Protein AF-A0A4T0UIX7-F1 (afdb_monomer)

Foldseek 3Di:
DDPDPPPPLFQAFLLSQLCLLPADDPQKFKWKAQVVDVVRIDTHHPVVSNVVRNVAQAAADIKIASFIFNGALALVGGFKHWKQKFAAFDPPLDQDPQVVLVVLLVVLCVVLQADAFQKWKDQQGYIMTIATADIDGSLCLVLSLQLNVLSCVSSVGQLLQSFNSHIDGGRSYAHPSRRDGIHMDGPHSDHDHCLVNSQSRDPAHPVNLVVVVVVVVVVVVVVVVVVVVVDDDDDDDDDDLLNLLVLQLVLLVLLCVLVVQLPVADDPPLLLLSLQSNLLSCLSRHALVCSLVNSVVVCCRHPVVDDSVRSCVSNVLQSVQSVVCSVPVPVSRDDDDLQRLQVSCVVSQVVGPCSLVVRDRNHDVVVVVVVVVVVSVVVVVPDPDPVNVLVVLVVLLVQLVVVVVVVDQLCVSQVVSVHHSVVSVVSNPDDNDDDDDDD

Structure (mmCIF, N/CA/C/O backbone):
data_AF-A0A4T0UIX7-F1
#
_entry.id   AF-A0A4T0UIX7-F1
#
loop_
_atom_site.group_PDB
_atom_site.id
_atom_site.type_symbol
_atom_site.label_atom_id
_atom_site.label_alt_id
_atom_site.label_comp_id
_atom_site.label_asym_id
_atom_site.label_entity_id
_atom_site.label_seq_id
_atom_site.pdbx_PDB_ins_code
_atom_site.Cartn_x
_atom_site.Cartn_y
_atom_site.Cartn_z
_atom_site.occupancy
_atom_site.B_iso_or_equiv
_atom_site.auth_seq_id
_atom_site.auth_comp_id
_atom_site.auth_asym_id
_atom_site.auth_atom_id
_atom_site.pdbx_PDB_model_num
ATOM 1 N N . MET A 1 1 ? -17.537 -8.325 -44.309 1.00 32.00 1 MET A N 1
ATOM 2 C CA . MET A 1 1 ? -16.170 -8.113 -43.787 1.00 32.00 1 MET A CA 1
ATOM 3 C C . MET A 1 1 ? -16.137 -6.792 -43.032 1.00 32.00 1 MET A C 1
ATOM 5 O O . MET A 1 1 ? -15.934 -5.746 -43.634 1.00 32.00 1 MET A O 1
ATOM 9 N N . HIS A 1 2 ? -16.428 -6.814 -41.732 1.00 29.47 2 HIS A N 1
ATOM 10 C CA . HIS A 1 2 ? -16.189 -5.663 -40.864 1.00 29.47 2 HIS A CA 1
ATOM 11 C C . HIS A 1 2 ? -14.814 -5.851 -40.239 1.00 29.47 2 HIS A C 1
ATOM 13 O O . HIS A 1 2 ? -14.622 -6.734 -39.409 1.00 29.47 2 HIS A O 1
ATOM 19 N N . SER A 1 3 ? -13.853 -5.065 -40.721 1.00 30.38 3 SER A N 1
ATOM 20 C CA . SER A 1 3 ? -12.538 -4.943 -40.108 1.00 30.38 3 SER A CA 1
ATOM 21 C C . SER A 1 3 ? -12.733 -4.348 -38.718 1.00 30.38 3 SER A C 1
ATOM 23 O O . SER A 1 3 ? -13.042 -3.163 -38.571 1.00 30.38 3 SER A O 1
ATOM 25 N N . ALA A 1 4 ? -12.635 -5.199 -37.698 1.00 30.33 4 ALA A N 1
ATOM 26 C CA . ALA A 1 4 ? -12.476 -4.752 -36.331 1.00 30.33 4 ALA A CA 1
ATOM 27 C C . ALA A 1 4 ? -11.137 -4.012 -36.271 1.00 30.33 4 ALA A C 1
ATOM 29 O O . ALA A 1 4 ? -10.073 -4.625 -36.330 1.00 30.33 4 ALA A O 1
ATOM 30 N N . ARG A 1 5 ? -11.183 -2.678 -36.193 1.00 30.77 5 ARG A N 1
ATOM 31 C CA . ARG A 1 5 ? -10.031 -1.884 -35.767 1.00 30.77 5 ARG A CA 1
ATOM 32 C C . ARG A 1 5 ? -9.719 -2.293 -34.331 1.00 30.77 5 ARG A C 1
ATOM 34 O O . ARG A 1 5 ? -10.305 -1.772 -33.387 1.00 30.77 5 ARG A O 1
ATOM 41 N N . GLN A 1 6 ? -8.816 -3.254 -34.194 1.00 35.03 6 GLN A N 1
ATOM 42 C CA . GLN A 1 6 ? -8.113 -3.547 -32.962 1.00 35.03 6 GLN A CA 1
ATOM 43 C C . GLN A 1 6 ? -7.320 -2.283 -32.621 1.00 35.03 6 GLN A C 1
ATOM 45 O O . GLN A 1 6 ? -6.276 -2.007 -33.208 1.00 35.03 6 GLN A O 1
ATOM 50 N N . LEU A 1 7 ? -7.872 -1.446 -31.741 1.00 35.59 7 LEU A N 1
ATOM 51 C CA . LEU A 1 7 ? -7.105 -0.411 -31.060 1.00 35.59 7 LEU A CA 1
ATOM 52 C C . LEU A 1 7 ? -6.122 -1.150 -30.146 1.00 35.59 7 LEU A C 1
ATOM 54 O O . LEU A 1 7 ? -6.389 -1.347 -28.965 1.00 35.59 7 LEU A O 1
ATOM 58 N N . HIS A 1 8 ? -5.018 -1.635 -30.714 1.00 40.16 8 HIS A N 1
ATOM 59 C CA . HIS A 1 8 ? -3.859 -2.013 -29.927 1.00 40.16 8 HIS A CA 1
ATOM 60 C C . HIS A 1 8 ? -3.403 -0.740 -29.213 1.00 40.16 8 HIS A C 1
ATOM 62 O O . HIS A 1 8 ? -2.863 0.169 -29.842 1.00 40.16 8 HIS A O 1
ATOM 68 N N . LEU A 1 9 ? -3.641 -0.652 -27.902 1.00 52.88 9 LEU A N 1
ATOM 69 C CA . LEU A 1 9 ? -2.754 0.137 -27.060 1.00 52.88 9 LEU A CA 1
ATOM 70 C C . LEU A 1 9 ? -1.400 -0.565 -27.140 1.00 52.88 9 LEU A C 1
ATOM 72 O O . LEU A 1 9 ? -1.138 -1.535 -26.438 1.00 52.88 9 LEU A O 1
ATOM 76 N N . ASP A 1 10 ? -0.568 -0.127 -28.072 1.00 71.62 10 ASP A N 1
ATOM 77 C CA . ASP A 1 10 ? 0.828 -0.507 -28.100 1.00 71.62 10 ASP A CA 1
ATOM 78 C C . ASP A 1 10 ? 1.474 0.084 -26.840 1.00 71.62 10 ASP A C 1
ATOM 80 O O . ASP A 1 10 ? 1.756 1.276 -26.782 1.00 71.62 10 ASP A O 1
ATOM 84 N N . LEU A 1 11 ? 1.672 -0.732 -25.799 1.00 86.38 11 LEU A N 1
ATOM 85 C CA . LEU A 1 11 ? 2.340 -0.325 -24.560 1.00 86.38 11 LEU A CA 1
ATOM 86 C C . LEU A 1 11 ? 3.836 -0.102 -24.845 1.00 86.38 11 LEU A C 1
ATOM 88 O O . LEU A 1 11 ? 4.665 -0.976 -24.600 1.00 86.38 11 LEU A O 1
ATOM 92 N N . ARG A 1 12 ? 4.175 1.048 -25.438 1.00 89.88 12 ARG A N 1
ATOM 93 C CA . ARG A 1 12 ? 5.519 1.343 -25.968 1.00 89.88 12 ARG A CA 1
ATOM 94 C C . ARG A 1 12 ? 6.122 2.621 -25.406 1.00 89.88 12 ARG A C 1
ATOM 96 O O . ARG A 1 12 ? 7.345 2.729 -25.343 1.00 89.88 12 ARG A O 1
ATOM 103 N N . SER A 1 13 ? 5.295 3.573 -24.989 1.00 92.94 13 SER A N 1
ATOM 104 C CA . SER A 1 13 ? 5.743 4.853 -24.450 1.00 92.94 13 SER A CA 1
ATOM 105 C C . SER A 1 13 ? 5.384 5.033 -22.970 1.00 92.94 13 SER A C 1
ATOM 107 O O . SER A 1 13 ? 4.505 4.343 -22.437 1.00 92.94 13 SER A O 1
ATOM 109 N N . PRO A 1 14 ? 6.005 6.020 -22.295 1.00 94.44 14 PRO A N 1
ATOM 110 C CA . PRO A 1 14 ? 5.635 6.354 -20.926 1.00 94.44 14 PRO A CA 1
ATOM 111 C C . PRO A 1 14 ? 4.182 6.809 -20.773 1.00 94.44 14 PRO A C 1
ATOM 113 O O . PRO A 1 14 ? 3.575 6.592 -19.724 1.00 94.44 14 PRO A O 1
ATOM 116 N N . ALA A 1 15 ? 3.623 7.433 -21.812 1.00 92.38 15 ALA A N 1
ATOM 117 C CA . ALA A 1 15 ? 2.236 7.874 -21.827 1.00 92.38 15 ALA A CA 1
ATOM 118 C C . ALA A 1 15 ? 1.273 6.681 -21.897 1.00 92.38 15 ALA A C 1
ATOM 120 O O . ALA A 1 15 ? 0.351 6.610 -21.086 1.00 92.38 15 ALA A O 1
ATOM 121 N N . ASP A 1 16 ? 1.545 5.708 -22.772 1.00 92.31 16 ASP A N 1
ATOM 122 C CA . ASP A 1 16 ? 0.726 4.491 -22.900 1.00 92.31 16 ASP A CA 1
ATOM 123 C C . ASP A 1 16 ? 0.701 3.715 -21.576 1.00 92.31 16 ASP A C 1
ATOM 125 O O . ASP A 1 16 ? -0.337 3.226 -21.134 1.00 92.31 16 ASP A O 1
ATOM 129 N N . HIS A 1 17 ? 1.839 3.663 -20.877 1.00 94.31 17 HIS A N 1
ATOM 130 C CA . HIS A 1 17 ? 1.925 3.011 -19.572 1.00 94.31 17 HIS A CA 1
ATOM 131 C C . HIS A 1 17 ? 1.119 3.728 -18.486 1.00 94.31 17 HIS A C 1
ATOM 133 O O . HIS A 1 17 ? 0.552 3.078 -17.611 1.00 94.31 17 HIS A O 1
ATOM 139 N N . ALA A 1 18 ? 1.021 5.056 -18.530 1.00 92.50 18 ALA A N 1
ATOM 140 C CA . ALA A 1 18 ? 0.148 5.782 -17.614 1.00 92.50 18 ALA A CA 1
ATOM 141 C C . ALA A 1 18 ? -1.338 5.558 -17.911 1.00 92.50 18 ALA A C 1
ATOM 143 O O . ALA A 1 18 ? -2.143 5.464 -16.977 1.00 92.50 18 ALA A O 1
ATOM 144 N N . GLU A 1 19 ? -1.696 5.454 -19.191 1.00 91.31 19 GLU A N 1
ATOM 145 C CA . GLU A 1 19 ? -3.056 5.153 -19.639 1.00 91.31 19 GLU A CA 1
ATOM 146 C C . GLU A 1 19 ? -3.485 3.727 -19.299 1.00 91.31 19 GLU A C 1
ATOM 148 O O . GLU A 1 19 ? -4.656 3.516 -18.974 1.00 91.31 19 GLU A O 1
ATOM 153 N N . LEU A 1 20 ? -2.544 2.776 -19.268 1.00 92.38 20 LEU A N 1
ATOM 154 C CA . LEU A 1 20 ? -2.775 1.385 -18.871 1.00 92.38 20 LEU A CA 1
ATOM 155 C C . LEU A 1 20 ? -3.536 1.288 -17.540 1.00 92.38 20 LEU A C 1
ATOM 157 O O . LEU A 1 20 ? -4.481 0.513 -17.388 1.00 92.38 20 LEU A O 1
ATOM 161 N N . PHE A 1 21 ? -3.177 2.136 -16.576 1.00 92.94 21 PHE A N 1
ATOM 162 C CA . PHE A 1 21 ? -3.806 2.148 -15.260 1.00 92.94 21 PHE A CA 1
ATOM 163 C C . PHE A 1 21 ? -5.154 2.874 -15.228 1.00 92.94 21 PHE A C 1
ATOM 165 O O . PHE A 1 21 ? -5.862 2.766 -14.234 1.00 92.94 21 PHE A O 1
ATOM 172 N N . GLY A 1 22 ? -5.600 3.503 -16.314 1.00 89.75 22 GLY A N 1
ATOM 173 C CA . GLY A 1 22 ? -6.947 4.062 -16.452 1.00 89.75 22 GLY A CA 1
ATOM 174 C C . GLY A 1 22 ? -7.120 5.448 -15.831 1.00 89.75 22 GLY A C 1
ATOM 175 O O . GLY A 1 22 ? -6.164 6.075 -15.363 1.00 89.75 22 GLY A O 1
ATOM 176 N N . LYS A 1 23 ? -8.361 5.946 -15.856 1.00 88.44 23 LYS A N 1
ATOM 177 C CA . LYS A 1 23 ? -8.711 7.296 -15.390 1.00 88.44 23 LYS A CA 1
ATOM 178 C C . LYS A 1 23 ? -8.610 7.423 -13.873 1.00 88.44 23 LYS A C 1
ATOM 180 O O . LYS A 1 23 ? -8.920 6.479 -13.150 1.00 88.44 23 LYS A O 1
ATOM 185 N N . LEU A 1 24 ? -8.207 8.608 -13.420 1.00 90.00 24 LEU A N 1
ATOM 186 C CA . LEU A 1 24 ? -8.138 8.930 -11.995 1.00 90.00 24 LEU A CA 1
ATOM 187 C C . LEU A 1 24 ? -9.474 9.450 -11.469 1.00 90.00 24 LEU A C 1
ATOM 189 O O . LEU A 1 24 ? -10.236 10.091 -12.200 1.00 90.00 24 LEU A O 1
ATOM 193 N N . ALA A 1 25 ? -9.720 9.223 -10.182 1.00 88.19 25 ALA A N 1
ATOM 194 C CA . ALA A 1 25 ? -10.808 9.865 -9.463 1.00 88.19 25 ALA A CA 1
ATOM 195 C C . ALA A 1 25 ? -10.607 11.399 -9.397 1.00 88.19 25 ALA A C 1
ATOM 197 O O . ALA A 1 25 ? -9.474 11.891 -9.453 1.00 88.19 25 ALA A O 1
ATOM 198 N N . PRO A 1 26 ? -11.683 12.195 -9.238 1.00 87.56 26 PRO A N 1
ATOM 199 C CA . PRO A 1 26 ? -11.557 13.639 -9.065 1.00 87.56 26 PRO A CA 1
ATOM 200 C C . PRO A 1 26 ? -10.612 13.995 -7.911 1.00 87.56 26 PRO A C 1
ATOM 202 O O . PRO A 1 26 ? -10.730 13.448 -6.815 1.00 87.56 26 PRO A O 1
ATOM 205 N N . LYS A 1 27 ? -9.699 14.948 -8.147 1.00 88.81 27 LYS A N 1
ATOM 206 C CA . LYS A 1 27 ? -8.663 15.399 -7.191 1.00 88.81 27 LYS A CA 1
ATOM 207 C C . LYS A 1 27 ? -7.623 14.333 -6.804 1.00 88.81 27 LYS A C 1
ATOM 209 O O . LYS A 1 27 ? -6.783 14.611 -5.948 1.00 88.81 27 LYS A O 1
ATOM 214 N N . ALA A 1 28 ? -7.665 13.145 -7.404 1.00 94.25 28 ALA A N 1
ATOM 215 C CA . ALA A 1 28 ? -6.619 12.148 -7.252 1.00 94.25 28 ALA A CA 1
ATOM 216 C C . ALA A 1 28 ? -5.493 12.380 -8.267 1.00 94.25 28 ALA A C 1
ATOM 218 O O . ALA A 1 28 ? -5.691 12.939 -9.349 1.00 94.25 28 ALA A O 1
ATOM 219 N N . SER A 1 29 ? -4.307 11.921 -7.892 1.00 95.38 29 SER A N 1
ATOM 220 C CA . SER A 1 29 ? -3.084 12.019 -8.674 1.00 95.38 29 SER A CA 1
ATOM 221 C C . SER A 1 29 ? -2.350 10.683 -8.673 1.00 95.38 29 SER A C 1
ATOM 223 O O . SER A 1 29 ? -2.436 9.911 -7.713 1.00 95.38 29 SER A O 1
ATOM 225 N N . ARG A 1 30 ? -1.560 10.436 -9.719 1.00 95.50 30 ARG A N 1
ATOM 226 C CA . ARG A 1 30 ? -0.461 9.462 -9.664 1.00 95.50 30 ARG A CA 1
ATOM 227 C C . ARG A 1 30 ? 0.846 10.185 -9.402 1.00 95.50 30 ARG A C 1
ATOM 229 O O . ARG A 1 30 ? 1.005 11.358 -9.751 1.00 95.50 30 ARG A O 1
ATOM 236 N N . LEU A 1 31 ? 1.765 9.487 -8.748 1.00 95.19 31 LEU A N 1
ATOM 237 C CA . LEU A 1 31 ? 3.063 10.041 -8.410 1.00 95.19 31 LEU A CA 1
ATOM 238 C C . LEU A 1 31 ? 4.078 9.579 -9.440 1.00 95.19 31 LEU A C 1
ATOM 240 O O . LEU A 1 31 ? 4.181 8.386 -9.722 1.00 95.19 31 LEU A O 1
ATOM 244 N N . VAL A 1 32 ? 4.834 10.538 -9.960 1.00 94.38 32 VAL A N 1
ATOM 245 C CA . VAL A 1 32 ? 5.919 10.311 -10.910 1.00 94.38 32 VAL A CA 1
ATOM 246 C C . VAL A 1 32 ? 7.234 10.723 -10.263 1.00 94.38 32 VAL A C 1
ATOM 248 O O . VAL A 1 32 ? 7.308 11.770 -9.613 1.00 94.38 32 VAL A O 1
ATOM 251 N N . TRP A 1 33 ? 8.264 9.898 -10.436 1.00 92.62 33 TRP A N 1
ATOM 252 C CA . TRP A 1 33 ? 9.647 10.245 -10.124 1.00 92.62 33 TRP A CA 1
ATOM 253 C C . TRP A 1 33 ? 10.410 10.508 -11.418 1.00 92.62 33 TRP A C 1
ATOM 255 O O . TRP A 1 33 ? 10.533 9.617 -12.257 1.00 92.62 33 TRP A O 1
ATOM 265 N N . LEU A 1 34 ? 10.901 11.737 -11.551 1.00 91.25 34 LEU A N 1
ATOM 266 C CA . LEU A 1 34 ? 11.637 12.280 -12.688 1.00 91.25 34 LEU A CA 1
ATOM 267 C C . LEU A 1 34 ? 12.957 12.871 -12.173 1.00 91.25 34 LEU A C 1
ATOM 269 O O . LEU A 1 34 ? 13.032 14.077 -11.925 1.00 91.25 34 LEU A O 1
ATOM 273 N N . PRO A 1 35 ? 14.004 12.056 -11.956 1.00 83.81 35 PRO A N 1
ATOM 274 C CA . PRO A 1 35 ? 15.236 12.522 -11.318 1.00 83.81 35 PRO A CA 1
ATOM 275 C C . PRO A 1 35 ? 15.978 13.607 -12.118 1.00 83.81 35 PRO A C 1
ATOM 277 O O . PRO A 1 35 ? 16.811 14.316 -11.560 1.00 83.81 35 PRO A O 1
ATOM 280 N N . GLN A 1 36 ? 15.651 13.782 -13.400 1.00 88.00 36 GLN A N 1
ATOM 281 C CA . GLN A 1 36 ? 16.209 14.815 -14.278 1.00 88.00 36 GLN A CA 1
ATOM 282 C C . GLN A 1 36 ? 15.604 16.203 -14.044 1.00 88.00 36 GLN A C 1
ATOM 284 O O . GLN A 1 36 ? 16.138 17.194 -14.536 1.00 88.00 36 GLN A O 1
ATOM 289 N N . GLN A 1 37 ? 14.487 16.298 -13.321 1.00 86.81 37 GLN A N 1
ATOM 290 C CA . GLN A 1 37 ? 13.781 17.554 -13.094 1.00 86.81 37 GLN A CA 1
ATOM 291 C C . GLN A 1 37 ? 13.785 17.942 -11.612 1.00 86.81 37 GLN A C 1
ATOM 293 O O . GLN A 1 37 ? 13.874 17.098 -10.723 1.00 86.81 37 GLN A O 1
ATOM 298 N N . LYS A 1 38 ? 13.637 19.242 -11.322 1.00 81.31 38 LYS A N 1
ATOM 299 C CA . LYS A 1 38 ? 13.415 19.751 -9.959 1.00 81.31 38 LYS A CA 1
ATOM 300 C C . LYS A 1 38 ? 12.043 20.445 -9.871 1.00 81.31 38 LYS A C 1
ATOM 302 O O . LYS A 1 38 ? 11.795 21.343 -10.671 1.00 81.31 38 LYS A O 1
ATOM 307 N N . PRO A 1 39 ? 11.156 20.054 -8.933 1.00 85.62 39 PRO A N 1
ATOM 308 C CA . PRO A 1 39 ? 11.275 18.884 -8.060 1.00 85.62 39 PRO A CA 1
ATOM 309 C C . PRO A 1 39 ? 11.169 17.573 -8.859 1.00 85.62 39 PRO A C 1
ATOM 311 O O . PRO A 1 39 ? 10.447 17.500 -9.856 1.00 85.62 39 PRO A O 1
ATOM 314 N N . ALA A 1 40 ? 11.895 16.550 -8.403 1.00 84.38 40 ALA A N 1
ATOM 315 C CA . ALA A 1 40 ? 11.941 15.250 -9.072 1.00 84.38 40 ALA A CA 1
ATOM 316 C C . ALA A 1 40 ? 10.675 14.419 -8.820 1.00 84.38 40 ALA A C 1
ATOM 318 O O . ALA A 1 40 ? 10.211 13.704 -9.701 1.00 84.38 40 ALA A O 1
ATOM 319 N N . TRP A 1 41 ? 10.063 14.539 -7.641 1.00 87.81 41 TRP A N 1
ATOM 320 C CA . TRP A 1 41 ? 8.752 13.946 -7.382 1.00 87.81 41 TRP A CA 1
ATOM 321 C C . TRP A 1 41 ? 7.635 14.892 -7.814 1.00 87.81 41 TRP A C 1
ATOM 323 O O . TRP A 1 41 ? 7.662 16.079 -7.481 1.00 87.81 41 TRP A O 1
ATOM 333 N N . ARG A 1 42 ? 6.615 14.348 -8.483 1.00 90.81 42 ARG A N 1
ATOM 334 C CA . ARG A 1 42 ? 5.440 15.102 -8.933 1.00 90.81 42 ARG A CA 1
ATOM 335 C C . ARG A 1 42 ? 4.159 14.325 -8.688 1.00 90.81 42 ARG A C 1
ATOM 337 O O . ARG A 1 42 ? 4.093 13.139 -8.989 1.00 90.81 42 ARG A O 1
ATOM 344 N N . ALA A 1 43 ? 3.143 15.015 -8.181 1.00 92.12 43 ALA A N 1
ATOM 345 C CA . ALA A 1 43 ? 1.776 14.517 -8.117 1.00 92.12 43 ALA A CA 1
ATOM 346 C C . ALA A 1 43 ? 0.984 15.083 -9.285 1.00 92.12 43 ALA A C 1
ATOM 348 O O . ALA A 1 43 ? 0.735 16.287 -9.332 1.00 92.12 43 ALA A O 1
ATOM 349 N N . LEU A 1 44 ? 0.618 14.220 -10.228 1.00 93.69 44 LEU A N 1
ATOM 350 C CA . LEU A 1 44 ? -0.011 14.639 -11.471 1.00 93.69 44 LEU A CA 1
ATOM 351 C C . LEU A 1 44 ? -1.450 14.116 -11.554 1.00 93.69 44 LEU A C 1
ATOM 353 O O . LEU A 1 44 ? -1.653 12.899 -11.461 1.00 93.69 44 LEU A O 1
ATOM 357 N N . PRO A 1 45 ? -2.442 15.012 -11.727 1.00 92.00 45 PRO A N 1
ATOM 358 C CA . PRO A 1 45 ? -3.799 14.615 -12.077 1.00 92.00 45 PRO A CA 1
ATOM 359 C C . PRO A 1 45 ? -3.837 14.017 -13.490 1.00 92.00 45 PRO A C 1
ATOM 361 O O . PRO A 1 45 ? -2.877 14.130 -14.255 1.00 92.00 45 PRO A O 1
ATOM 364 N N . HIS A 1 46 ? -4.942 13.352 -13.829 1.00 85.25 46 HIS A N 1
ATOM 365 C CA . HIS A 1 46 ? -5.038 12.515 -15.029 1.00 85.25 46 HIS A CA 1
ATOM 366 C C . HIS A 1 46 ? -4.747 13.275 -16.331 1.00 85.25 46 HIS A C 1
ATOM 368 O O . HIS A 1 46 ? -4.021 12.772 -17.182 1.00 85.25 46 HIS A O 1
ATOM 374 N N . ASP A 1 47 ? -5.282 14.489 -16.450 1.00 83.69 47 ASP A N 1
ATOM 375 C CA . ASP A 1 47 ? -5.120 15.391 -17.591 1.00 83.69 47 ASP A CA 1
ATOM 376 C C . ASP A 1 47 ? -3.652 15.769 -17.831 1.00 83.69 47 ASP A C 1
ATOM 378 O O . ASP A 1 47 ? -3.180 15.729 -18.960 1.00 83.69 47 ASP A O 1
ATOM 382 N N . ARG A 1 48 ? -2.898 16.062 -16.767 1.00 90.75 48 ARG A N 1
ATOM 383 C CA . ARG A 1 48 ? -1.481 16.456 -16.877 1.00 90.75 48 ARG A CA 1
ATOM 384 C C . ARG A 1 48 ? -0.514 15.281 -16.918 1.00 90.75 48 ARG A C 1
ATOM 386 O O . ARG A 1 48 ? 0.614 15.436 -17.378 1.00 90.75 48 ARG A O 1
ATOM 393 N N . LEU A 1 49 ? -0.918 14.125 -16.392 1.00 91.56 49 LEU A N 1
ATOM 394 C CA . LEU A 1 49 ? -0.056 12.950 -16.277 1.00 91.56 49 LEU A CA 1
ATOM 395 C C . LEU A 1 49 ? 0.439 12.487 -17.650 1.00 91.56 49 LEU A C 1
ATOM 397 O O . LEU A 1 49 ? 1.634 12.243 -17.821 1.00 91.56 49 LEU A O 1
ATOM 401 N N . ARG A 1 50 ? -0.476 12.399 -18.621 1.00 89.00 50 ARG A N 1
ATOM 402 C CA . ARG A 1 50 ? -0.161 11.983 -19.989 1.00 89.00 50 ARG A CA 1
ATOM 403 C C . ARG A 1 50 ? 0.817 12.955 -20.647 1.00 89.00 50 ARG A C 1
ATOM 405 O O . ARG A 1 50 ? 1.881 12.538 -21.096 1.00 89.00 50 ARG A O 1
ATOM 412 N N . ASP A 1 51 ? 0.486 14.243 -20.641 1.00 89.56 51 ASP A N 1
ATOM 413 C CA . ASP A 1 51 ? 1.276 15.302 -21.282 1.00 89.56 51 ASP A CA 1
ATOM 414 C C . ASP A 1 51 ? 2.680 15.452 -20.680 1.00 89.56 51 ASP A C 1
ATOM 416 O O . ASP A 1 51 ? 3.640 15.833 -21.360 1.00 89.56 51 ASP A O 1
ATOM 420 N N . GLU A 1 52 ? 2.832 15.156 -19.389 1.00 92.44 52 GLU A N 1
ATOM 421 C CA . GLU A 1 52 ? 4.148 15.078 -18.766 1.00 92.44 52 GLU A CA 1
ATOM 422 C C . GLU A 1 52 ? 4.929 13.865 -19.273 1.00 92.44 52 GLU A C 1
ATOM 424 O O . GLU A 1 52 ? 6.068 14.011 -19.714 1.00 92.44 52 GLU A O 1
ATOM 429 N N . LEU A 1 53 ? 4.333 12.673 -19.261 1.00 92.25 53 LEU A N 1
ATOM 430 C CA . LEU A 1 53 ? 5.052 11.437 -19.566 1.00 92.25 53 LEU A CA 1
ATOM 431 C C . LEU A 1 53 ? 5.411 11.275 -21.047 1.00 92.25 53 LEU A C 1
ATOM 433 O O . LEU A 1 53 ? 6.465 10.712 -21.331 1.00 92.25 53 LEU A O 1
ATOM 437 N N . VAL A 1 54 ? 4.649 11.848 -21.988 1.00 90.69 54 VAL A N 1
ATOM 438 C CA . VAL A 1 54 ? 5.021 11.860 -23.423 1.00 90.69 54 VAL A CA 1
ATOM 439 C C . VAL A 1 54 ? 6.455 12.372 -23.637 1.00 90.69 54 VAL A C 1
ATOM 441 O O . VAL A 1 54 ? 7.184 11.855 -24.481 1.00 90.69 54 VAL A O 1
ATOM 444 N N . ARG A 1 55 ? 6.898 13.346 -22.833 1.00 91.12 55 ARG A N 1
ATOM 445 C CA . ARG A 1 55 ? 8.226 13.976 -22.938 1.00 91.12 55 ARG A CA 1
ATOM 446 C C . ARG A 1 55 ? 9.371 13.139 -22.354 1.00 91.12 55 ARG A C 1
ATOM 448 O O . ARG A 1 55 ? 10.518 13.567 -22.411 1.00 91.12 55 ARG A 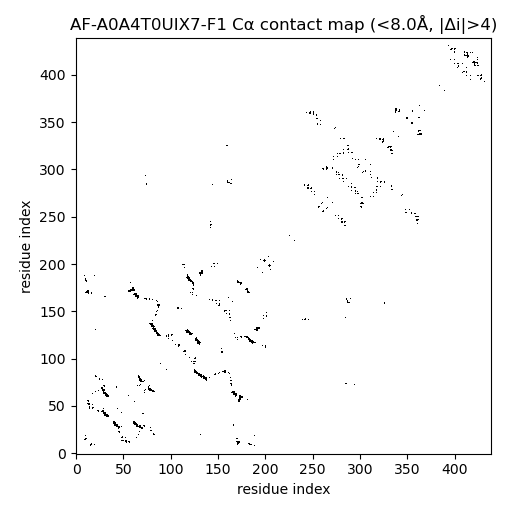O 1
ATOM 455 N N . HIS A 1 56 ? 9.073 11.967 -21.793 1.00 92.50 56 HIS A N 1
ATOM 456 C CA . HIS A 1 56 ? 10.025 11.163 -21.025 1.00 92.50 56 HIS A CA 1
ATOM 457 C C . HIS A 1 56 ? 10.411 9.837 -21.695 1.00 92.50 56 HIS A C 1
ATOM 459 O O . HIS A 1 56 ? 10.983 8.953 -21.054 1.00 92.50 56 HIS A O 1
ATOM 465 N N . SER A 1 57 ? 10.128 9.688 -22.991 1.00 93.50 57 SER A N 1
ATOM 466 C CA . SER A 1 57 ? 10.630 8.557 -23.774 1.00 93.50 57 SER A CA 1
ATOM 467 C C . SER A 1 57 ? 12.154 8.629 -23.896 1.00 93.50 57 SER A C 1
ATOM 469 O O . SER A 1 57 ? 12.713 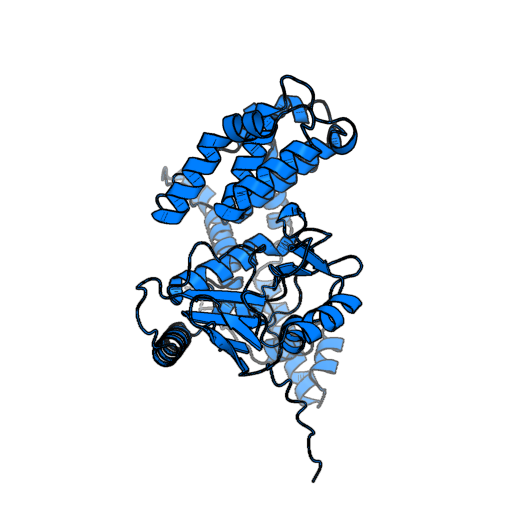9.691 -24.158 1.00 93.50 57 SER A O 1
ATOM 471 N N . GLY A 1 58 ? 12.840 7.511 -23.676 1.00 93.00 58 GLY A N 1
ATOM 472 C CA . GLY A 1 58 ? 14.301 7.425 -23.639 1.00 93.00 58 GLY A CA 1
ATOM 473 C C . GLY A 1 58 ? 14.948 8.066 -22.406 1.00 93.00 58 GLY A C 1
ATOM 474 O O . GLY A 1 58 ? 16.165 7.985 -22.249 1.00 93.00 58 GLY A O 1
ATOM 475 N N . VAL A 1 59 ? 14.171 8.684 -21.510 1.00 95.25 59 VAL A N 1
ATOM 476 C CA . VAL A 1 59 ? 14.722 9.343 -20.322 1.00 95.25 59 VAL A CA 1
ATOM 477 C C . VAL A 1 59 ? 15.079 8.291 -19.265 1.00 95.25 59 VAL A C 1
ATOM 479 O O . VAL A 1 59 ? 14.284 7.378 -19.018 1.00 95.25 59 VAL A O 1
ATOM 482 N N . PRO A 1 60 ? 16.262 8.371 -18.631 1.00 93.31 60 PRO A N 1
ATOM 483 C CA . PRO A 1 60 ? 16.639 7.406 -17.609 1.00 93.31 60 PRO A CA 1
ATOM 484 C C . PRO A 1 60 ? 15.748 7.464 -16.361 1.00 93.31 60 PRO A C 1
ATOM 486 O O . PRO A 1 60 ? 15.334 8.535 -15.937 1.00 93.31 60 PRO A O 1
ATOM 489 N N . ASP A 1 61 ? 15.525 6.326 -15.710 1.00 92.25 61 ASP A N 1
ATOM 490 C CA . ASP A 1 61 ? 15.035 6.246 -14.327 1.00 92.25 61 ASP A CA 1
ATOM 491 C C . ASP A 1 61 ? 13.717 6.988 -14.050 1.00 92.25 61 ASP A C 1
ATOM 493 O O . ASP A 1 61 ? 13.557 7.644 -13.019 1.00 92.25 61 ASP A O 1
ATOM 497 N N . VAL A 1 62 ? 12.753 6.841 -14.958 1.00 95.50 62 VAL A N 1
ATOM 498 C CA . VAL A 1 62 ? 11.384 7.344 -14.794 1.00 95.50 62 VAL A CA 1
ATOM 499 C C . VAL A 1 62 ? 10.532 6.284 -14.100 1.00 95.50 62 VAL A C 1
ATOM 501 O O . VAL A 1 62 ? 10.498 5.128 -14.531 1.00 95.50 62 VAL A O 1
ATOM 504 N N . TYR A 1 63 ? 9.823 6.671 -13.037 1.00 95.62 63 TYR A N 1
ATOM 505 C CA . TYR A 1 63 ? 8.954 5.762 -12.280 1.00 95.62 63 TYR A CA 1
ATOM 506 C C . TYR A 1 63 ? 7.566 6.359 -12.058 1.00 95.62 63 TYR A C 1
ATOM 508 O O . TYR A 1 63 ? 7.424 7.573 -11.928 1.00 95.62 63 TYR A O 1
ATOM 516 N N . LEU A 1 64 ? 6.556 5.496 -11.963 1.00 95.94 64 LEU A N 1
ATOM 517 C CA . LEU A 1 64 ? 5.146 5.854 -11.802 1.00 95.94 64 LEU A CA 1
ATOM 518 C C . LEU A 1 64 ? 4.482 4.948 -10.758 1.00 95.94 64 LEU A C 1
ATOM 520 O O . LEU A 1 64 ? 4.790 3.759 -10.686 1.00 95.94 64 LEU A O 1
ATOM 524 N N . THR A 1 65 ? 3.553 5.483 -9.963 1.00 96.00 65 THR A N 1
ATOM 525 C CA . THR A 1 65 ? 2.676 4.650 -9.126 1.00 96.00 65 THR A CA 1
ATOM 526 C C . THR A 1 65 ? 1.554 4.017 -9.958 1.00 96.00 65 THR A C 1
ATOM 528 O O . THR A 1 65 ? 0.819 4.753 -10.622 1.00 96.00 65 THR A O 1
ATOM 531 N N . PRO A 1 66 ? 1.323 2.692 -9.872 1.00 96.06 66 PRO A N 1
ATOM 532 C CA . PRO A 1 66 ? 0.136 2.073 -10.473 1.00 96.06 66 PRO A CA 1
ATOM 533 C C . PRO A 1 66 ? -1.161 2.590 -9.833 1.00 96.06 66 PRO A C 1
ATOM 535 O O . PRO A 1 66 ? -2.145 2.905 -10.507 1.00 96.06 66 PRO A O 1
ATOM 538 N N . ASN A 1 67 ? -1.132 2.729 -8.507 1.00 96.38 67 ASN A N 1
ATOM 539 C CA . ASN A 1 67 ? -2.251 3.188 -7.692 1.00 96.38 67 ASN A CA 1
ATOM 540 C C . ASN A 1 67 ? -2.317 4.719 -7.616 1.00 96.38 67 ASN A C 1
ATOM 542 O O . ASN A 1 67 ? -1.331 5.417 -7.875 1.00 96.38 67 ASN A O 1
ATOM 546 N N . GLU A 1 68 ? -3.488 5.235 -7.247 1.00 95.00 68 GLU A N 1
ATOM 547 C CA . GLU A 1 68 ? -3.767 6.671 -7.182 1.00 95.00 68 GLU A CA 1
ATOM 548 C C . GLU A 1 68 ? -3.948 7.168 -5.745 1.00 95.00 68 GLU A C 1
ATOM 550 O O . GLU A 1 68 ? -4.372 6.430 -4.849 1.00 95.00 68 GLU A O 1
ATOM 555 N N . PHE A 1 69 ? -3.657 8.451 -5.534 1.00 94.38 69 PHE A N 1
ATOM 556 C CA . PHE A 1 69 ? -3.598 9.068 -4.215 1.00 94.38 69 PHE A CA 1
ATOM 557 C C . PHE A 1 69 ? -4.218 10.461 -4.195 1.00 94.38 69 PHE A C 1
ATOM 559 O O . PHE A 1 69 ? -4.128 11.214 -5.163 1.00 94.38 69 PHE A O 1
ATOM 566 N N . TYR A 1 70 ? -4.763 10.855 -3.049 1.00 91.31 70 TYR A N 1
ATOM 567 C CA . TYR A 1 70 ? -5.081 12.247 -2.757 1.00 91.31 70 TYR A CA 1
ATOM 568 C C . TYR A 1 70 ? -3.793 13.001 -2.406 1.00 91.31 70 TYR A C 1
ATOM 570 O O . TYR A 1 70 ? -3.362 13.046 -1.253 1.00 91.31 70 TYR A O 1
ATOM 578 N N . GLY A 1 71 ? -3.150 13.583 -3.418 1.00 87.12 71 GLY A N 1
ATOM 579 C CA . GLY A 1 71 ? -1.892 14.311 -3.264 1.00 87.12 71 GLY A CA 1
ATOM 580 C C . GLY A 1 71 ? -0.669 13.399 -3.348 1.00 87.12 71 GLY A C 1
ATOM 581 O O . GLY A 1 71 ? -0.145 13.188 -4.437 1.00 87.12 71 GLY A O 1
ATOM 582 N N . TRP A 1 72 ? -0.170 12.897 -2.213 1.00 85.69 72 TRP A N 1
ATOM 583 C CA . TRP A 1 72 ? 1.111 12.170 -2.147 1.00 85.69 72 TRP A CA 1
ATOM 584 C C . TRP A 1 72 ? 0.965 10.648 -2.057 1.00 85.69 72 TRP A C 1
ATOM 586 O O . TRP A 1 72 ? -0.050 10.170 -1.558 1.00 85.69 72 TRP A O 1
ATOM 596 N N . ARG A 1 73 ? 1.998 9.887 -2.468 1.00 84.44 73 ARG A N 1
ATOM 597 C CA . ARG A 1 73 ? 2.028 8.405 -2.434 1.00 84.44 73 ARG A CA 1
ATOM 598 C C . ARG A 1 73 ? 2.148 7.856 -1.016 1.00 84.44 73 ARG A C 1
ATOM 600 O O . ARG A 1 73 ? 3.187 7.340 -0.614 1.00 84.44 73 ARG A O 1
ATOM 607 N N . ARG A 1 74 ? 1.084 8.021 -0.244 1.00 78.31 74 ARG A N 1
ATOM 608 C CA . ARG A 1 74 ? 1.000 7.572 1.139 1.00 78.31 74 ARG A CA 1
ATOM 609 C C . ARG A 1 74 ? -0.150 6.622 1.322 1.00 78.31 74 ARG A C 1
ATOM 611 O O . ARG A 1 74 ? -1.224 6.866 0.781 1.00 78.31 74 ARG A O 1
ATOM 618 N N . THR A 1 75 ? 0.010 5.611 2.160 1.00 81.25 75 THR A N 1
ATOM 619 C CA . THR A 1 75 ? -1.074 4.664 2.429 1.00 81.25 75 THR A CA 1
ATOM 620 C C . THR A 1 75 ? -2.293 5.369 3.030 1.00 81.25 75 THR A C 1
ATOM 622 O O . THR A 1 75 ? -3.433 5.032 2.718 1.00 81.25 75 THR A O 1
ATOM 625 N N . SER A 1 76 ? -2.068 6.405 3.845 1.00 75.25 76 SER A N 1
ATOM 626 C CA . SER A 1 76 ? -3.135 7.250 4.404 1.00 75.25 76 SER A CA 1
ATOM 627 C C . SER A 1 76 ? -3.859 8.110 3.365 1.00 75.25 76 SER A C 1
ATOM 629 O O . SER A 1 76 ? -4.991 8.526 3.597 1.00 75.25 76 SER A O 1
ATOM 631 N N . LEU A 1 77 ? -3.208 8.374 2.232 1.00 83.88 77 LEU A N 1
ATOM 632 C CA . LEU A 1 77 ? -3.723 9.174 1.125 1.00 83.88 77 LEU A CA 1
ATOM 633 C C . LEU A 1 77 ? -4.132 8.307 -0.067 1.00 83.88 77 LEU A C 1
ATOM 635 O O . LEU A 1 77 ? -4.464 8.858 -1.112 1.00 83.88 77 LEU A O 1
ATOM 639 N N . LEU A 1 78 ? -4.101 6.977 0.060 1.00 92.81 78 LEU A N 1
ATOM 640 C CA . LEU A 1 78 ? -4.540 6.068 -0.991 1.00 92.81 78 LEU A CA 1
ATOM 641 C C . LEU A 1 78 ? -5.976 6.432 -1.382 1.00 92.81 78 LEU A C 1
ATOM 643 O O . LEU A 1 78 ? -6.868 6.438 -0.534 1.00 92.81 78 LEU A O 1
ATOM 647 N N . ALA A 1 79 ? -6.185 6.755 -2.654 1.00 93.62 79 ALA A N 1
ATOM 648 C CA . ALA A 1 79 ? -7.496 7.096 -3.193 1.00 93.62 79 ALA A CA 1
ATOM 649 C C . ALA A 1 79 ? -8.118 5.873 -3.877 1.00 93.62 79 ALA A C 1
ATOM 651 O O . ALA A 1 79 ? -9.278 5.543 -3.610 1.00 93.62 79 ALA A O 1
ATOM 652 N N . GLY A 1 80 ? -7.316 5.137 -4.650 1.00 95.56 80 GLY A N 1
ATOM 653 C CA . GLY A 1 80 ? -7.779 3.969 -5.383 1.00 95.56 80 GLY A CA 1
ATOM 654 C C . GLY A 1 80 ? -6.665 2.995 -5.757 1.00 95.56 80 GLY A C 1
ATOM 655 O O . GLY A 1 80 ? -5.509 3.375 -5.949 1.00 95.56 80 GLY A O 1
ATOM 656 N N . LEU A 1 81 ? -7.032 1.720 -5.857 1.00 97.50 81 LEU A N 1
ATOM 657 C CA . LEU A 1 81 ? -6.163 0.629 -6.297 1.00 97.50 81 LEU A CA 1
ATOM 658 C C . LEU A 1 81 ? -6.551 0.238 -7.722 1.00 97.50 81 LEU A C 1
ATOM 660 O O . LEU A 1 81 ? -7.729 0.005 -7.980 1.00 97.50 81 LEU A O 1
ATOM 664 N N . HIS A 1 82 ? -5.577 0.173 -8.628 1.00 97.31 82 HIS A N 1
ATOM 665 C CA . HIS A 1 82 ? -5.832 0.039 -10.075 1.00 97.31 82 HIS A CA 1
ATOM 666 C C . HIS A 1 82 ? -5.190 -1.195 -10.711 1.00 97.31 82 HIS A C 1
ATOM 668 O O . HIS A 1 82 ? -5.597 -1.602 -11.799 1.00 97.31 82 HIS A O 1
ATOM 674 N N . ALA A 1 83 ? -4.207 -1.797 -10.042 1.00 97.50 83 ALA A N 1
ATOM 675 C CA . ALA A 1 83 ? -3.552 -3.020 -10.487 1.00 97.50 83 ALA A CA 1
ATOM 676 C C . ALA A 1 83 ? -3.009 -3.812 -9.290 1.00 97.50 83 ALA A C 1
ATOM 678 O O . ALA A 1 83 ? -2.696 -3.235 -8.245 1.00 97.50 83 ALA A O 1
ATOM 679 N N . LEU A 1 84 ? -2.876 -5.124 -9.451 1.00 98.25 84 LEU A N 1
ATOM 680 C CA . LEU A 1 84 ? -1.894 -5.932 -8.729 1.00 98.25 84 LEU A CA 1
ATOM 681 C C . LEU A 1 84 ? -0.619 -5.985 -9.572 1.00 98.25 84 LEU A C 1
ATOM 683 O O . LEU A 1 84 ? -0.675 -5.876 -10.800 1.00 98.25 84 LEU A O 1
ATOM 687 N N . PHE A 1 85 ? 0.526 -6.146 -8.926 1.00 97.62 85 PHE A N 1
ATOM 688 C CA . PHE A 1 85 ? 1.802 -6.189 -9.635 1.00 97.62 85 PHE A CA 1
ATOM 689 C C . PHE A 1 85 ? 2.814 -7.090 -8.944 1.00 97.62 85 PHE A C 1
ATOM 691 O O . PHE A 1 85 ? 2.705 -7.339 -7.752 1.00 97.62 85 PHE A O 1
ATOM 698 N N . VAL A 1 86 ? 3.829 -7.560 -9.656 1.00 96.81 86 VAL A N 1
ATOM 699 C CA . VAL A 1 86 ? 5.000 -8.192 -9.033 1.00 96.81 86 VAL A CA 1
ATOM 700 C C . VAL A 1 86 ? 6.251 -7.655 -9.697 1.00 96.81 86 VAL A C 1
ATOM 702 O O . VAL A 1 86 ? 6.320 -7.630 -10.919 1.00 96.81 86 VAL A O 1
ATOM 705 N N . ASP A 1 87 ? 7.213 -7.222 -8.888 1.00 93.88 87 ASP A N 1
ATOM 706 C CA . ASP A 1 87 ? 8.548 -6.810 -9.323 1.00 93.88 87 ASP A CA 1
ATOM 707 C C . ASP A 1 87 ? 9.518 -7.967 -9.048 1.00 93.88 87 ASP A C 1
ATOM 709 O O . ASP A 1 87 ? 9.630 -8.420 -7.906 1.00 93.88 87 ASP A O 1
ATOM 713 N N . ILE A 1 88 ? 10.146 -8.495 -10.097 1.00 92.69 88 ILE A N 1
ATOM 714 C CA . ILE A 1 88 ? 11.143 -9.566 -10.026 1.00 92.69 88 ILE A CA 1
ATOM 715 C C . ILE A 1 88 ? 12.438 -8.994 -10.589 1.00 92.69 88 ILE A C 1
ATOM 717 O O . ILE A 1 88 ? 12.537 -8.783 -11.796 1.00 92.69 88 ILE A O 1
ATOM 721 N N . ASP A 1 89 ? 13.425 -8.755 -9.729 1.00 86.31 89 ASP A N 1
ATOM 722 C CA . ASP A 1 89 ? 14.705 -8.145 -10.103 1.00 86.31 89 ASP A CA 1
ATOM 723 C C . ASP A 1 89 ? 15.866 -9.104 -9.821 1.00 86.31 89 ASP A C 1
ATOM 725 O O . ASP A 1 89 ? 15.858 -9.831 -8.824 1.00 86.31 89 ASP A O 1
ATOM 729 N N . ASP A 1 90 ? 16.871 -9.104 -10.695 1.00 81.44 90 ASP A N 1
ATOM 730 C CA . ASP A 1 90 ? 18.129 -9.806 -10.455 1.00 81.44 90 ASP A CA 1
ATOM 731 C C . ASP A 1 90 ? 19.182 -8.827 -9.911 1.00 81.44 90 ASP A C 1
ATOM 733 O O . ASP A 1 90 ? 19.558 -7.831 -10.538 1.00 81.44 90 ASP A O 1
ATOM 737 N N . HIS A 1 91 ? 19.675 -9.120 -8.707 1.00 74.00 91 HIS A N 1
ATOM 738 C CA . HIS A 1 91 ? 20.684 -8.323 -8.011 1.00 74.00 91 HIS A CA 1
ATOM 739 C C . HIS A 1 91 ? 22.109 -8.887 -8.131 1.00 74.00 91 HIS A C 1
ATOM 741 O O . HIS A 1 91 ? 23.027 -8.331 -7.527 1.00 74.00 91 HIS A O 1
ATOM 747 N N . SER A 1 92 ? 22.323 -9.952 -8.910 1.00 72.44 92 SER A N 1
ATOM 748 C CA . SER A 1 92 ? 23.628 -10.610 -9.082 1.00 72.44 92 SER A CA 1
ATOM 749 C C . SER A 1 92 ? 24.672 -9.754 -9.815 1.00 72.44 92 SER A C 1
ATOM 751 O O . SER A 1 92 ? 25.866 -10.039 -9.742 1.00 72.44 92 SER A O 1
ATOM 753 N N . GLY A 1 93 ? 24.246 -8.686 -10.502 1.00 63.78 93 GLY A N 1
ATOM 754 C CA . GLY A 1 93 ? 25.127 -7.752 -11.214 1.00 63.78 93 GLY A CA 1
ATOM 755 C C . GLY A 1 93 ? 25.637 -8.251 -12.571 1.00 63.78 93 GLY A C 1
ATOM 756 O O . GLY A 1 93 ? 26.377 -7.522 -13.231 1.00 63.78 93 GLY A O 1
ATOM 757 N N . GLY A 1 94 ? 25.235 -9.454 -12.995 1.00 71.00 94 GLY A N 1
ATOM 758 C CA . GLY A 1 94 ? 25.558 -10.032 -14.299 1.00 71.00 94 GLY A CA 1
ATOM 759 C C . GLY A 1 94 ? 24.578 -9.650 -15.414 1.00 71.00 94 GLY A C 1
ATOM 760 O O . GLY A 1 94 ? 23.666 -8.838 -15.237 1.00 71.00 94 GLY A O 1
ATOM 761 N N . GLN A 1 95 ? 24.770 -10.252 -16.590 1.00 73.69 95 GLN A N 1
ATOM 762 C CA . GLN A 1 95 ? 23.795 -10.175 -17.676 1.00 73.69 95 GLN A CA 1
ATOM 763 C C . GLN A 1 95 ? 22.525 -10.933 -17.272 1.00 73.69 95 GLN A C 1
ATOM 765 O O . GLN A 1 95 ? 22.576 -12.123 -16.977 1.00 73.69 95 GLN A O 1
ATOM 770 N N . VAL A 1 96 ? 21.388 -10.238 -17.282 1.00 81.12 96 VAL A N 1
ATOM 771 C CA . VAL A 1 96 ? 20.103 -10.804 -16.857 1.00 81.12 96 VAL A CA 1
ATOM 772 C C . VAL A 1 96 ? 19.372 -11.420 -18.048 1.00 81.12 96 VAL A C 1
ATOM 774 O O . VAL A 1 96 ? 19.037 -10.713 -19.005 1.00 81.12 96 VAL A O 1
ATOM 777 N N . ASP A 1 97 ? 19.060 -12.715 -17.967 1.00 86.25 97 ASP A N 1
ATOM 778 C CA . ASP A 1 97 ? 18.159 -13.389 -18.908 1.00 86.25 97 ASP A CA 1
ATOM 779 C C . ASP A 1 97 ? 16.695 -13.069 -18.578 1.00 86.25 97 ASP A C 1
ATOM 781 O O . ASP A 1 97 ? 15.972 -13.827 -17.929 1.00 86.25 97 ASP A O 1
ATOM 785 N N . ARG A 1 98 ? 16.249 -11.896 -19.028 1.00 86.62 98 ARG A N 1
ATOM 786 C CA . ARG A 1 98 ? 14.883 -11.425 -18.775 1.00 86.62 98 ARG A CA 1
ATOM 787 C C . ARG A 1 98 ? 13.817 -12.304 -19.436 1.00 86.62 98 ARG A C 1
ATOM 789 O O . ARG A 1 98 ? 12.707 -12.370 -18.918 1.00 86.62 98 ARG A O 1
ATOM 796 N N . MET A 1 99 ? 14.149 -12.961 -20.549 1.00 83.12 99 MET A N 1
ATOM 797 C CA . MET A 1 99 ? 13.231 -13.861 -21.254 1.00 83.12 99 MET A CA 1
ATOM 798 C C . MET A 1 99 ? 13.062 -15.170 -20.482 1.00 83.12 99 MET A C 1
ATOM 800 O O . MET A 1 99 ? 11.938 -15.632 -20.288 1.00 83.12 99 MET A O 1
ATOM 804 N N . GLY A 1 100 ? 14.157 -15.719 -19.951 1.00 83.69 100 GLY A N 1
ATOM 805 C CA . GLY A 1 100 ? 14.114 -16.838 -19.014 1.00 83.69 100 GLY A CA 1
ATOM 806 C C . GLY A 1 100 ? 13.345 -16.497 -17.736 1.00 83.69 100 GLY A C 1
ATOM 807 O O . GLY A 1 100 ? 12.507 -17.285 -17.296 1.00 83.69 100 GLY A O 1
ATOM 808 N N . MET A 1 101 ? 13.546 -15.297 -17.174 1.00 90.81 101 MET A N 1
ATOM 809 C CA . MET A 1 101 ? 12.765 -14.820 -16.023 1.00 90.81 101 MET A CA 1
ATOM 810 C C . MET A 1 101 ? 11.266 -14.732 -16.335 1.00 90.81 101 MET A C 1
ATOM 812 O O . MET A 1 101 ? 10.459 -15.194 -15.527 1.00 90.81 101 MET A O 1
ATOM 816 N N . SER A 1 102 ? 10.877 -14.177 -17.491 1.00 88.62 102 SER A N 1
ATOM 817 C CA . SER A 1 102 ? 9.462 -14.093 -17.875 1.00 88.62 102 SER A CA 1
ATOM 818 C C . SER A 1 102 ? 8.858 -15.471 -18.121 1.00 88.62 102 SER A C 1
ATOM 820 O O . SER A 1 102 ? 7.786 -15.754 -17.595 1.00 88.62 102 SER A O 1
ATOM 822 N N . ALA A 1 103 ? 9.561 -16.361 -18.824 1.00 80.38 103 ALA A N 1
ATOM 823 C CA . ALA A 1 103 ? 9.103 -17.730 -19.054 1.00 80.38 103 ALA A CA 1
ATOM 824 C C . ALA A 1 103 ? 8.926 -18.507 -17.737 1.00 80.38 103 ALA A C 1
ATOM 826 O O . ALA A 1 103 ? 7.925 -19.199 -17.545 1.00 80.38 103 ALA A O 1
ATOM 827 N N . LEU A 1 104 ? 9.856 -18.349 -16.787 1.00 86.69 104 LEU A N 1
ATOM 828 C CA . LEU A 1 104 ? 9.741 -18.947 -15.458 1.00 86.69 104 LEU A CA 1
ATOM 829 C C . LEU A 1 104 ? 8.547 -18.380 -14.682 1.00 86.69 104 LEU A C 1
ATOM 831 O O . LEU A 1 104 ? 7.823 -19.143 -14.040 1.00 86.69 104 LEU A O 1
ATOM 835 N N . ALA A 1 105 ? 8.335 -17.062 -14.729 1.00 89.81 105 ALA A N 1
ATOM 836 C CA . ALA A 1 105 ? 7.199 -16.420 -14.078 1.00 89.81 105 ALA A CA 1
ATOM 837 C C . ALA A 1 105 ? 5.867 -16.925 -14.653 1.00 89.81 105 ALA A C 1
ATOM 839 O O . ALA A 1 105 ? 5.010 -17.342 -13.878 1.00 89.81 105 ALA A O 1
ATOM 840 N N . ILE A 1 106 ? 5.723 -16.984 -15.982 1.00 84.62 106 ILE A N 1
ATOM 841 C CA . ILE A 1 106 ? 4.535 -17.546 -16.644 1.00 84.62 106 ILE A CA 1
ATOM 842 C C . ILE A 1 106 ? 4.325 -19.009 -16.249 1.00 84.62 106 ILE A C 1
ATOM 844 O O . ILE A 1 106 ? 3.237 -19.366 -15.807 1.00 84.62 106 ILE A O 1
ATOM 848 N N . SER A 1 107 ? 5.372 -19.839 -16.267 1.00 76.06 107 SER A N 1
ATOM 849 C CA . SER A 1 107 ? 5.244 -21.241 -15.849 1.00 76.06 107 SER A CA 1
ATOM 850 C C . SER A 1 107 ? 4.785 -21.384 -14.390 1.00 76.06 107 SER A C 1
ATOM 852 O O . SER A 1 107 ? 4.003 -22.279 -14.066 1.00 76.06 107 SER A O 1
ATOM 854 N N . LYS A 1 108 ? 5.232 -20.503 -13.484 1.00 82.88 108 LYS A N 1
ATOM 855 C CA . LYS A 1 108 ? 4.750 -20.476 -12.093 1.00 82.88 108 LYS A CA 1
ATOM 856 C C . LYS A 1 108 ? 3.284 -20.041 -11.996 1.00 82.88 108 LYS A C 1
ATOM 858 O O . LYS A 1 108 ? 2.555 -20.625 -11.198 1.00 82.88 108 LYS A O 1
ATOM 863 N N . ILE A 1 109 ? 2.863 -19.059 -12.794 1.00 83.75 109 ILE A N 1
ATOM 864 C CA . ILE A 1 109 ? 1.472 -18.577 -12.877 1.00 83.75 109 ILE A CA 1
ATOM 865 C C . ILE A 1 109 ? 0.551 -19.713 -13.325 1.00 83.75 109 ILE A C 1
ATOM 867 O O . ILE A 1 109 ? -0.412 -20.027 -12.626 1.00 83.75 109 ILE A O 1
ATOM 871 N N . GLU A 1 110 ? 0.909 -20.395 -14.414 1.00 75.06 110 GLU A N 1
ATOM 872 C CA . GLU A 1 110 ? 0.162 -21.534 -14.955 1.00 75.06 110 GLU A CA 1
ATOM 873 C C . GLU A 1 110 ? 0.055 -22.679 -13.942 1.00 75.06 110 GLU A C 1
ATOM 875 O O . GLU A 1 110 ? -1.037 -23.183 -13.682 1.00 75.06 110 GLU A O 1
ATOM 880 N N . ARG A 1 111 ? 1.170 -23.063 -13.302 1.00 72.31 111 ARG A N 1
ATOM 881 C CA . ARG A 1 111 ? 1.179 -24.119 -12.270 1.00 72.31 111 ARG A CA 1
ATOM 882 C C . ARG A 1 111 ? 0.340 -23.764 -11.048 1.00 72.31 111 ARG A C 1
ATOM 884 O O . ARG A 1 111 ? -0.210 -24.661 -10.416 1.00 72.31 111 ARG A O 1
ATOM 891 N N . ALA A 1 112 ? 0.272 -22.483 -10.698 1.00 77.06 112 ALA A N 1
ATOM 892 C CA . ALA A 1 112 ? -0.543 -21.997 -9.594 1.00 77.06 112 ALA A CA 1
ATOM 893 C C . ALA A 1 112 ? -2.024 -21.818 -9.976 1.00 77.06 112 ALA A C 1
ATOM 895 O O . ALA A 1 112 ? -2.829 -21.520 -9.098 1.00 77.06 112 ALA A O 1
ATOM 896 N N . GLY A 1 113 ? -2.391 -21.993 -11.253 1.00 76.75 113 GLY A N 1
ATOM 897 C CA . GLY A 1 113 ? -3.749 -21.747 -11.746 1.00 76.75 113 GLY A CA 1
ATOM 898 C C . GLY A 1 113 ? -4.159 -20.273 -11.685 1.00 76.75 113 GLY A C 1
ATOM 899 O O . GLY A 1 113 ? -5.348 -19.966 -11.648 1.00 76.75 113 GLY A O 1
ATOM 900 N N . ILE A 1 114 ? -3.187 -19.360 -11.639 1.00 86.50 114 ILE A N 1
ATOM 901 C CA . ILE A 1 114 ? -3.440 -17.920 -11.585 1.00 86.50 114 ILE A CA 1
ATOM 902 C C . ILE A 1 114 ? -3.717 -17.425 -13.016 1.00 86.50 114 ILE A C 1
ATOM 904 O O . ILE A 1 114 ? -3.041 -17.870 -13.944 1.00 86.50 114 ILE A O 1
ATOM 908 N N . PRO A 1 115 ? -4.683 -16.510 -13.227 1.00 84.81 115 PRO A N 1
ATOM 909 C CA . PRO A 1 115 ? -4.933 -15.909 -14.533 1.00 84.81 115 PRO A CA 1
ATOM 910 C C . PRO A 1 115 ? -3.687 -15.232 -15.099 1.00 84.81 115 PRO A C 1
ATOM 912 O O . PRO A 1 115 ? -2.844 -14.730 -14.349 1.00 84.81 115 PRO A O 1
ATOM 915 N N . GLU A 1 116 ? -3.587 -15.177 -16.423 1.00 84.19 116 GLU A N 1
ATOM 916 C CA . GLU A 1 116 ? -2.455 -14.534 -17.083 1.00 84.19 116 GLU A CA 1
ATOM 917 C C . GLU A 1 116 ? -2.343 -13.041 -16.709 1.00 84.19 116 GLU A C 1
ATOM 919 O O . GLU A 1 116 ? -3.352 -12.372 -16.451 1.00 84.19 116 GLU A O 1
ATOM 924 N N . PRO A 1 117 ? -1.121 -12.493 -16.635 1.00 93.69 117 PRO A N 1
ATOM 925 C CA . PRO A 1 117 ? -0.933 -11.067 -16.441 1.00 93.69 117 PRO A CA 1
ATOM 926 C C . PRO A 1 117 ? -1.369 -10.310 -17.700 1.00 93.69 117 PRO A C 1
ATOM 928 O O . PRO A 1 117 ? -1.171 -10.764 -18.824 1.00 93.69 117 PRO A O 1
ATOM 931 N N . ASN A 1 118 ? -1.881 -9.099 -17.508 1.00 94.75 118 ASN A N 1
ATOM 932 C CA . ASN A 1 118 ? -2.188 -8.175 -18.594 1.00 94.75 118 ASN A CA 1
ATOM 933 C C . ASN A 1 118 ? -0.940 -7.750 -19.359 1.00 94.75 118 ASN A C 1
ATOM 935 O O . ASN A 1 118 ? -0.996 -7.557 -20.569 1.00 94.75 118 ASN A O 1
ATOM 939 N N . ALA A 1 119 ? 0.160 -7.528 -18.637 1.00 94.31 119 ALA A N 1
ATOM 940 C CA . ALA A 1 119 ? 1.399 -7.042 -19.215 1.00 94.31 119 ALA A CA 1
ATOM 941 C C . ALA A 1 119 ? 2.624 -7.550 -18.455 1.00 94.31 119 ALA A C 1
ATOM 943 O O . ALA A 1 119 ? 2.607 -7.658 -17.223 1.00 94.31 119 ALA A O 1
ATOM 944 N N . ILE A 1 120 ? 3.704 -7.764 -19.202 1.00 95.50 120 ILE A N 1
ATOM 945 C CA . ILE A 1 120 ? 5.052 -8.006 -18.691 1.00 95.50 120 ILE A CA 1
ATOM 946 C C . ILE A 1 120 ? 5.928 -6.836 -19.132 1.00 95.50 120 ILE A C 1
ATOM 948 O O . ILE A 1 120 ? 6.030 -6.543 -20.318 1.00 95.50 120 ILE A O 1
ATOM 952 N N . VAL A 1 121 ? 6.566 -6.153 -18.185 1.00 96.25 121 VAL A N 1
ATOM 953 C CA . VAL A 1 121 ? 7.478 -5.032 -18.442 1.00 96.25 121 VAL A CA 1
ATOM 954 C C . VAL A 1 121 ? 8.908 -5.470 -18.184 1.00 96.25 121 VAL A C 1
ATOM 956 O O . VAL A 1 121 ? 9.255 -5.811 -17.060 1.00 96.25 121 VAL A O 1
ATOM 959 N N . TYR A 1 122 ? 9.765 -5.391 -19.191 1.00 94.44 122 TYR A N 1
ATOM 960 C CA . TYR A 1 122 ? 11.186 -5.701 -19.103 1.00 94.44 122 TYR A CA 1
ATOM 961 C C . TYR A 1 122 ? 11.965 -4.469 -18.651 1.00 94.44 122 TYR A C 1
ATOM 963 O O . TYR A 1 122 ? 12.115 -3.497 -19.384 1.00 94.44 122 TYR A O 1
ATOM 971 N N . THR A 1 123 ? 12.491 -4.496 -17.431 1.00 91.69 123 THR A N 1
ATOM 972 C CA . THR A 1 123 ? 12.949 -3.287 -16.722 1.00 91.69 123 THR A CA 1
ATOM 973 C C . THR A 1 123 ? 14.435 -2.982 -16.913 1.00 91.69 123 THR A C 1
ATOM 975 O O . THR A 1 123 ? 14.960 -2.042 -16.310 1.00 91.69 123 THR A O 1
ATOM 978 N N . GLY A 1 124 ? 15.137 -3.808 -17.690 1.00 85.56 124 GLY A N 1
ATOM 979 C CA . GLY A 1 124 ? 16.593 -3.815 -17.840 1.00 85.56 124 GLY A CA 1
ATOM 980 C C . GLY A 1 124 ? 17.293 -4.844 -16.944 1.00 85.56 124 GLY A C 1
ATOM 981 O 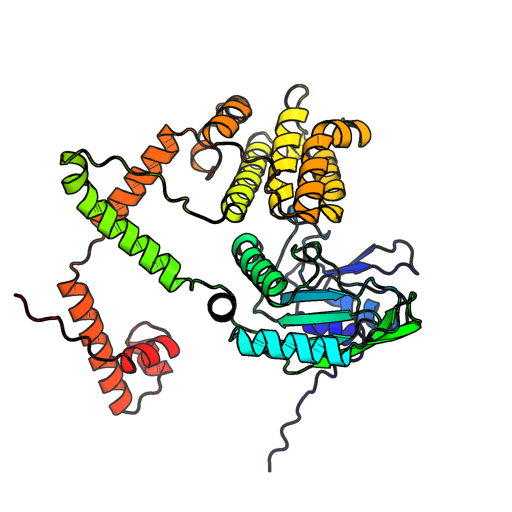O . GLY A 1 124 ? 18.144 -5.574 -17.446 1.00 85.56 124 GLY A O 1
ATOM 982 N N . ARG A 1 125 ? 16.894 -4.973 -15.670 1.00 86.94 125 ARG A N 1
ATOM 983 C CA . ARG A 1 125 ? 17.480 -5.924 -14.691 1.00 86.94 125 ARG A CA 1
ATOM 984 C C . ARG A 1 125 ? 16.521 -7.004 -14.191 1.00 86.94 125 ARG A C 1
ATOM 986 O O . ARG A 1 125 ? 16.919 -7.902 -13.464 1.00 86.94 125 ARG A O 1
ATOM 993 N N . GLY A 1 126 ? 15.281 -6.937 -14.645 1.00 92.12 126 GLY A N 1
ATOM 994 C CA . GLY A 1 126 ? 14.235 -7.842 -14.223 1.00 92.12 126 GLY A CA 1
ATOM 995 C C . GLY A 1 126 ? 12.964 -7.609 -15.017 1.00 92.12 126 GLY A C 1
ATOM 996 O O . GLY A 1 126 ? 13.000 -7.039 -16.119 1.00 92.12 126 GLY A O 1
ATOM 997 N N . ILE A 1 127 ? 11.846 -8.022 -14.432 1.00 94.62 127 ILE A N 1
ATOM 998 C CA . ILE A 1 127 ? 10.511 -7.875 -14.998 1.00 94.62 127 ILE A CA 1
ATOM 999 C C . ILE A 1 127 ? 9.517 -7.338 -13.966 1.00 94.62 127 ILE A C 1
ATOM 1001 O O . ILE A 1 127 ? 9.568 -7.704 -12.795 1.00 94.62 127 ILE A O 1
ATOM 1005 N N . HIS A 1 128 ? 8.573 -6.513 -14.416 1.00 94.44 128 HIS A N 1
ATOM 1006 C CA . HIS A 1 128 ? 7.323 -6.294 -13.695 1.00 94.44 128 HIS A CA 1
ATOM 1007 C C . HIS A 1 128 ? 6.206 -7.076 -14.376 1.00 94.44 128 HIS A C 1
ATOM 1009 O O . HIS A 1 128 ? 6.130 -7.092 -15.601 1.00 94.44 128 HIS A O 1
ATOM 1015 N N . LEU A 1 129 ? 5.301 -7.653 -13.599 1.00 97.06 129 LEU A N 1
ATOM 1016 C CA . LEU A 1 129 ? 4.049 -8.211 -14.103 1.00 97.06 129 LEU A CA 1
ATOM 1017 C C . LEU A 1 129 ? 2.885 -7.371 -13.590 1.00 97.06 129 LEU A C 1
ATOM 1019 O O . LEU A 1 129 ? 2.913 -6.948 -12.434 1.00 97.06 129 LEU A O 1
ATOM 1023 N N . TYR A 1 130 ? 1.868 -7.155 -14.423 1.00 97.94 130 TYR A N 1
ATOM 1024 C CA . TYR A 1 130 ? 0.652 -6.431 -14.053 1.00 97.94 130 TYR A CA 1
ATOM 1025 C C . TYR A 1 130 ? -0.595 -7.286 -14.228 1.00 97.94 130 TYR A C 1
ATOM 1027 O O . TYR A 1 130 ? -0.796 -7.873 -15.285 1.00 97.94 130 TYR A O 1
ATOM 1035 N N . TRP A 1 131 ? -1.483 -7.238 -13.236 1.00 98.06 131 TRP A N 1
ATOM 1036 C CA . TRP A 1 131 ? -2.890 -7.608 -13.378 1.00 98.06 131 TRP A CA 1
ATOM 1037 C C . TRP A 1 131 ? -3.734 -6.360 -13.142 1.00 98.06 131 TRP A C 1
ATOM 1039 O O . TRP A 1 131 ? -3.853 -5.874 -12.013 1.00 98.06 131 TRP A O 1
ATOM 1049 N N . LEU A 1 132 ? -4.290 -5.805 -14.211 1.00 97.25 132 LEU A N 1
ATOM 1050 C CA . LEU A 1 132 ? -5.173 -4.651 -14.170 1.00 97.25 132 LEU A CA 1
ATOM 1051 C C . LEU A 1 132 ? -6.508 -5.069 -13.569 1.00 97.25 132 LEU A C 1
ATOM 1053 O O . LEU A 1 132 ? -7.105 -6.062 -13.973 1.00 97.25 132 LEU A O 1
ATOM 1057 N N . ILE A 1 133 ? -6.994 -4.283 -12.618 1.00 97.38 133 ILE A N 1
ATOM 1058 C CA . ILE A 1 133 ? -8.257 -4.554 -11.933 1.00 97.38 133 ILE A CA 1
ATOM 1059 C C . ILE A 1 133 ? -9.226 -3.400 -12.152 1.00 97.38 133 ILE A C 1
ATOM 1061 O O . ILE A 1 133 ? -8.822 -2.267 -12.442 1.00 97.38 133 ILE A O 1
ATOM 1065 N N . GLU A 1 134 ? -10.518 -3.669 -12.015 1.00 94.75 134 GLU A N 1
ATOM 1066 C CA . GLU A 1 134 ? -11.492 -2.595 -11.842 1.00 94.75 134 GLU A CA 1
ATOM 1067 C C . GLU A 1 134 ? -11.092 -1.726 -10.631 1.00 94.75 134 GLU A C 1
ATOM 1069 O O . GLU A 1 134 ? -10.738 -2.282 -9.585 1.00 94.75 134 GLU A O 1
ATOM 1074 N N . PRO A 1 135 ? -11.105 -0.380 -10.742 1.00 94.50 135 PRO A N 1
ATOM 1075 C CA . PRO A 1 135 ? -10.636 0.490 -9.669 1.00 94.50 135 PRO A CA 1
ATOM 1076 C C . PRO A 1 135 ? -11.339 0.222 -8.336 1.00 94.50 135 PRO A C 1
ATOM 1078 O O . PRO A 1 135 ? -12.567 0.268 -8.236 1.00 94.50 135 PRO A O 1
ATOM 1081 N N . LEU A 1 136 ? -10.554 -0.011 -7.284 1.00 95.00 136 LEU A N 1
ATOM 1082 C CA . LEU A 1 136 ? -11.075 -0.265 -5.942 1.00 95.00 136 LEU A CA 1
ATOM 1083 C C . LEU A 1 136 ? -10.852 0.923 -5.013 1.00 95.00 136 LEU A C 1
ATOM 1085 O O . LEU A 1 136 ? -9.780 1.524 -5.036 1.00 95.00 136 LEU A O 1
ATOM 1089 N N . PRO A 1 137 ? -11.787 1.199 -4.087 1.00 93.69 137 PRO A N 1
ATOM 1090 C CA . PRO A 1 137 ? -11.568 2.195 -3.049 1.00 93.69 137 PRO A CA 1
ATOM 1091 C C . PRO A 1 137 ? -10.495 1.739 -2.050 1.00 93.69 137 PRO A C 1
ATOM 1093 O O . PRO A 1 137 ? -10.355 0.546 -1.769 1.00 93.69 137 PRO A O 1
ATOM 1096 N N . ALA A 1 138 ? -9.834 2.694 -1.392 1.00 89.00 138 ALA A N 1
ATOM 1097 C CA . ALA A 1 138 ? -8.780 2.453 -0.396 1.00 89.00 138 ALA A CA 1
ATOM 1098 C C . ALA A 1 138 ? -9.138 1.436 0.707 1.00 89.00 138 ALA A C 1
ATOM 1100 O O . ALA A 1 138 ? -8.284 0.692 1.182 1.00 89.00 138 ALA A O 1
ATOM 1101 N N . ARG A 1 139 ? -10.421 1.330 1.082 1.00 86.44 139 ARG A N 1
ATOM 1102 C CA . ARG A 1 139 ? -10.907 0.333 2.058 1.00 86.44 139 ARG A CA 1
ATOM 1103 C C . ARG A 1 139 ? -10.661 -1.125 1.642 1.00 86.44 139 ARG A C 1
ATOM 1105 O O . ARG A 1 139 ? -10.736 -2.008 2.492 1.00 86.44 139 ARG A O 1
ATOM 1112 N N . ALA A 1 140 ? -10.416 -1.391 0.357 1.00 90.69 140 ALA A N 1
ATOM 1113 C CA . ALA A 1 140 ? -10.091 -2.717 -0.161 1.00 90.69 140 ALA A CA 1
ATOM 1114 C C . ALA A 1 140 ? -8.619 -3.108 0.066 1.00 90.69 140 ALA A C 1
ATOM 1116 O O . ALA A 1 140 ? -8.276 -4.276 -0.130 1.00 90.69 140 ALA A O 1
ATOM 1117 N N . LEU A 1 141 ? -7.779 -2.175 0.540 1.00 90.31 141 LEU A N 1
ATOM 1118 C CA . LEU A 1 141 ? -6.346 -2.376 0.752 1.00 90.31 141 LEU A CA 1
ATOM 1119 C C . LEU A 1 141 ? -6.005 -3.685 1.478 1.00 90.31 141 LEU A C 1
ATOM 1121 O O . LEU A 1 141 ? -5.154 -4.403 0.968 1.00 90.31 141 LEU A O 1
ATOM 1125 N N . PRO A 1 142 ? -6.664 -4.095 2.582 1.00 86.44 142 PRO A N 1
ATOM 1126 C CA . PRO A 1 142 ? -6.298 -5.346 3.249 1.00 86.44 142 PRO A CA 1
ATOM 1127 C C . PRO A 1 142 ? -6.430 -6.600 2.371 1.00 86.44 142 PRO A C 1
ATOM 1129 O O . PRO A 1 142 ? -5.644 -7.533 2.523 1.00 86.44 142 PRO A O 1
ATOM 1132 N N . ARG A 1 143 ? -7.416 -6.638 1.463 1.00 89.06 143 ARG A N 1
ATOM 1133 C CA . ARG A 1 143 ? -7.627 -7.766 0.539 1.00 89.06 143 ARG A CA 1
ATOM 1134 C C . ARG A 1 143 ? -6.672 -7.701 -0.643 1.00 89.06 143 ARG A C 1
ATOM 1136 O O . ARG A 1 143 ? -6.077 -8.713 -0.996 1.00 89.06 143 ARG A O 1
ATOM 1143 N N . TRP A 1 144 ? -6.503 -6.509 -1.209 1.00 94.81 144 TRP A N 1
ATOM 1144 C CA . TRP A 1 144 ? -5.527 -6.263 -2.267 1.00 94.81 144 TRP A CA 1
ATOM 1145 C C . TRP A 1 144 ? -4.120 -6.659 -1.809 1.00 94.81 144 TRP A C 1
ATOM 1147 O O . TRP A 1 144 ? -3.445 -7.439 -2.468 1.00 94.81 144 TRP A O 1
ATOM 1157 N N . GLN A 1 145 ? -3.744 -6.253 -0.595 1.00 91.38 145 GLN A N 1
ATOM 1158 C CA . GLN A 1 145 ? -2.461 -6.563 0.028 1.00 91.38 145 GLN A CA 1
ATOM 1159 C C . GLN A 1 145 ? -2.249 -8.072 0.229 1.00 91.38 145 GLN A C 1
ATOM 1161 O O . GLN A 1 145 ? -1.115 -8.545 0.179 1.00 91.38 145 GLN A O 1
ATOM 1166 N N . ALA A 1 146 ? -3.318 -8.835 0.479 1.00 88.50 146 ALA A N 1
ATOM 1167 C CA . ALA A 1 146 ? -3.237 -10.291 0.571 1.00 88.50 146 ALA A CA 1
ATOM 1168 C C . ALA A 1 146 ? -2.923 -10.918 -0.797 1.00 88.50 146 ALA A C 1
ATOM 1170 O O . ALA A 1 146 ? -2.030 -11.756 -0.877 1.00 88.50 146 ALA A O 1
ATOM 1171 N N . CYS A 1 147 ? -3.591 -10.466 -1.864 1.00 93.56 147 CYS A N 1
ATOM 1172 C CA . CYS A 1 147 ? -3.324 -10.929 -3.231 1.00 93.56 147 CYS A CA 1
ATOM 1173 C C . CYS A 1 147 ? -1.899 -10.569 -3.666 1.00 93.56 147 CYS A C 1
ATOM 1175 O O . CYS A 1 147 ? -1.166 -11.420 -4.151 1.00 93.56 147 CYS A O 1
ATOM 1177 N N . GLN A 1 148 ? -1.485 -9.328 -3.409 1.00 94.62 148 GLN A N 1
ATOM 1178 C CA . GLN A 1 148 ? -0.159 -8.808 -3.731 1.00 94.62 148 GLN A CA 1
ATOM 1179 C C . GLN A 1 148 ? 0.966 -9.645 -3.096 1.00 94.62 148 GLN A C 1
ATOM 1181 O O . GLN A 1 148 ? 1.970 -9.943 -3.738 1.00 94.62 148 GLN A O 1
ATOM 1186 N N . ARG A 1 149 ? 0.788 -10.074 -1.839 1.00 89.38 149 ARG A N 1
ATOM 1187 C CA . ARG A 1 149 ? 1.749 -10.953 -1.157 1.00 89.38 149 ARG A CA 1
ATOM 1188 C C . ARG A 1 149 ? 1.741 -12.372 -1.695 1.00 89.38 149 ARG A C 1
ATOM 1190 O O . ARG A 1 149 ? 2.816 -12.922 -1.876 1.00 89.38 149 ARG A O 1
ATOM 1197 N N . GLN A 1 150 ? 0.565 -12.930 -1.964 1.00 90.12 150 GLN A N 1
ATOM 1198 C CA . GLN A 1 150 ? 0.451 -14.273 -2.525 1.00 90.12 150 GLN A CA 1
ATOM 1199 C C . GLN A 1 150 ? 1.102 -14.353 -3.911 1.00 90.12 150 GLN A C 1
ATOM 1201 O O . GLN A 1 150 ? 1.872 -15.269 -4.172 1.00 90.12 150 GLN A O 1
ATOM 1206 N N . LEU A 1 151 ? 0.863 -13.357 -4.770 1.00 94.81 151 LEU A N 1
ATOM 1207 C CA . LEU A 1 151 ? 1.545 -13.235 -6.059 1.00 94.81 151 LEU A CA 1
ATOM 1208 C C . LEU A 1 151 ? 3.066 -13.135 -5.877 1.00 94.81 151 LEU A C 1
ATOM 1210 O O . LEU A 1 151 ? 3.817 -13.852 -6.532 1.00 94.81 151 LEU A O 1
ATOM 1214 N N . CYS A 1 152 ? 3.525 -12.282 -4.959 1.00 93.25 152 CYS A N 1
ATOM 1215 C CA . CYS A 1 152 ? 4.948 -12.133 -4.662 1.00 93.25 152 CYS A CA 1
ATOM 1216 C C . CYS A 1 152 ? 5.583 -13.448 -4.165 1.00 93.25 152 CYS A C 1
ATOM 1218 O O . CYS A 1 152 ? 6.657 -13.821 -4.631 1.00 93.25 152 CYS A O 1
ATOM 1220 N N . GLU A 1 153 ? 4.902 -14.189 -3.287 1.00 89.31 153 GLU A N 1
ATOM 1221 C CA . GLU A 1 153 ? 5.351 -15.486 -2.772 1.00 89.31 153 GLU A CA 1
ATOM 1222 C C . GLU A 1 153 ? 5.440 -16.548 -3.874 1.00 89.31 153 GLU A C 1
ATOM 1224 O O . GLU A 1 153 ? 6.479 -17.190 -4.019 1.00 89.31 153 GLU A O 1
ATOM 1229 N N . VAL A 1 154 ? 4.390 -16.691 -4.691 1.00 88.62 154 VAL A N 1
ATOM 1230 C CA . VAL A 1 154 ? 4.346 -17.666 -5.794 1.00 88.62 154 VAL A CA 1
ATOM 1231 C C . VAL A 1 154 ? 5.451 -17.385 -6.811 1.00 88.62 154 VAL A C 1
ATOM 1233 O O . VAL A 1 154 ? 6.156 -18.30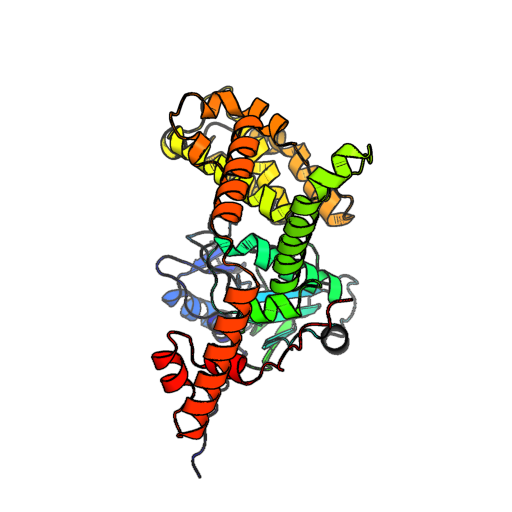1 -7.240 1.00 88.62 154 VAL A O 1
ATOM 1236 N N . LEU A 1 155 ? 5.637 -16.120 -7.189 1.00 92.06 155 LEU A N 1
ATOM 1237 C CA . LEU A 1 155 ? 6.562 -15.751 -8.260 1.00 92.06 155 LEU A CA 1
ATOM 1238 C C . LEU A 1 155 ? 8.004 -15.574 -7.782 1.00 92.06 155 LEU A C 1
ATOM 1240 O O . LEU A 1 155 ? 8.925 -15.715 -8.587 1.00 92.06 155 LEU A O 1
ATOM 1244 N N . GLY A 1 156 ? 8.222 -15.400 -6.478 1.00 88.69 156 GLY A N 1
ATOM 1245 C CA . GLY A 1 156 ? 9.530 -15.056 -5.920 1.00 88.69 156 GLY A CA 1
ATOM 1246 C C . GLY A 1 156 ? 9.897 -13.598 -6.192 1.00 88.69 156 GLY A C 1
ATOM 1247 O O . GLY A 1 156 ? 11.042 -13.309 -6.520 1.00 88.69 156 GLY A O 1
ATOM 1248 N N . GLY A 1 157 ? 8.910 -12.704 -6.121 1.00 87.31 157 GLY A N 1
ATOM 1249 C CA . GLY A 1 157 ? 9.118 -11.271 -6.293 1.00 87.31 157 GLY A CA 1
ATOM 1250 C C . GLY A 1 157 ? 9.785 -10.612 -5.087 1.00 87.31 157 GLY A C 1
ATOM 1251 O O . GLY A 1 157 ? 9.945 -11.205 -4.016 1.00 87.31 157 GLY A O 1
ATOM 1252 N N . ASP A 1 158 ? 10.137 -9.341 -5.252 1.00 83.31 158 ASP A N 1
ATOM 1253 C CA . ASP A 1 158 ? 10.662 -8.520 -4.172 1.00 83.31 158 ASP A CA 1
ATOM 1254 C C . ASP A 1 158 ? 9.582 -8.265 -3.103 1.00 83.31 158 ASP A C 1
ATOM 1256 O O . ASP A 1 158 ? 8.574 -7.579 -3.316 1.00 83.31 158 ASP A O 1
ATOM 1260 N N . LYS A 1 159 ? 9.820 -8.792 -1.897 1.00 79.44 159 LYS A N 1
ATOM 1261 C CA . LYS A 1 159 ? 8.942 -8.618 -0.731 1.00 79.44 159 LYS A CA 1
ATOM 1262 C C . LYS A 1 159 ? 8.822 -7.157 -0.292 1.00 79.44 159 LYS A C 1
ATOM 1264 O O . LYS A 1 159 ? 7.858 -6.817 0.393 1.00 79.44 159 LYS A O 1
ATOM 1269 N N . GLN A 1 160 ? 9.760 -6.291 -0.673 1.00 74.50 160 GLN A N 1
ATOM 1270 C CA . GLN A 1 160 ? 9.697 -4.851 -0.411 1.00 74.50 160 GLN A CA 1
ATOM 1271 C C . GLN A 1 160 ? 8.836 -4.089 -1.424 1.00 74.50 160 GLN A C 1
ATOM 1273 O O . GLN A 1 160 ? 8.586 -2.900 -1.242 1.00 74.50 160 GLN A O 1
ATOM 1278 N N . SER A 1 161 ? 8.332 -4.767 -2.455 1.00 80.81 161 SER A N 1
ATOM 1279 C CA . SER A 1 161 ? 7.529 -4.164 -3.520 1.00 80.81 161 SER A CA 1
ATOM 1280 C C . SER A 1 161 ? 6.042 -4.530 -3.434 1.00 80.81 161 SER A C 1
ATOM 1282 O O . SER A 1 161 ? 5.297 -4.379 -4.398 1.00 80.81 161 SER A O 1
ATOM 1284 N N . VAL A 1 162 ? 5.579 -5.009 -2.273 1.00 85.38 162 VAL A N 1
ATOM 1285 C CA . VAL A 1 162 ? 4.196 -5.484 -2.087 1.00 85.38 162 VAL A CA 1
ATOM 1286 C C . VAL A 1 162 ? 3.233 -4.429 -1.541 1.00 85.38 162 VAL A C 1
ATOM 1288 O O . VAL A 1 162 ? 2.085 -4.761 -1.279 1.00 85.38 162 VAL A O 1
ATOM 1291 N N . ASP A 1 163 ? 3.640 -3.187 -1.294 1.00 84.81 163 ASP A N 1
ATOM 1292 C CA . ASP A 1 163 ? 2.752 -2.162 -0.735 1.00 84.81 163 ASP A CA 1
ATOM 1293 C C . ASP A 1 163 ? 2.026 -1.333 -1.805 1.00 84.81 163 ASP A C 1
ATOM 1295 O O . ASP A 1 163 ? 2.407 -1.274 -2.973 1.00 84.81 163 ASP A O 1
ATOM 1299 N N . CYS A 1 164 ? 0.970 -0.636 -1.386 1.00 90.50 164 CYS A N 1
ATOM 1300 C CA . CYS A 1 164 ? 0.155 0.156 -2.302 1.00 90.50 164 CYS A CA 1
ATOM 1301 C C . CYS A 1 164 ? 0.838 1.431 -2.824 1.00 90.50 164 CYS A C 1
ATOM 1303 O O . CYS A 1 164 ? 0.380 1.957 -3.837 1.00 90.50 164 CYS A O 1
ATOM 1305 N N . THR A 1 165 ? 1.903 1.918 -2.172 1.00 90.38 165 THR A N 1
ATOM 1306 C CA . THR A 1 165 ? 2.626 3.163 -2.505 1.00 90.38 165 THR A CA 1
ATOM 1307 C C . THR A 1 165 ? 3.775 2.958 -3.487 1.00 90.38 165 THR A C 1
ATOM 1309 O O . THR A 1 165 ? 4.506 3.912 -3.783 1.00 90.38 165 THR A O 1
ATOM 1312 N N . ARG A 1 166 ? 3.932 1.731 -3.999 1.00 90.88 166 ARG A N 1
ATOM 1313 C CA . ARG A 1 166 ? 5.043 1.359 -4.865 1.00 90.88 166 ARG A CA 1
ATOM 1314 C C . ARG A 1 166 ? 5.076 2.181 -6.151 1.00 90.88 166 ARG A C 1
ATOM 1316 O O . ARG A 1 166 ? 4.048 2.451 -6.771 1.00 90.88 166 ARG A O 1
ATOM 1323 N N . VAL A 1 167 ? 6.293 2.536 -6.555 1.00 91.88 167 VAL A N 1
ATOM 1324 C CA . VAL A 1 167 ? 6.594 3.079 -7.880 1.00 91.88 167 VAL A CA 1
ATOM 1325 C C . VAL A 1 167 ? 7.312 2.033 -8.712 1.00 91.88 167 VAL A C 1
ATOM 1327 O O . VAL A 1 167 ? 8.184 1.326 -8.208 1.00 91.88 167 VAL A O 1
ATOM 1330 N N . LEU A 1 168 ? 6.948 1.945 -9.984 1.00 94.69 168 LEU A N 1
ATOM 1331 C CA . LEU A 1 168 ? 7.517 0.995 -10.930 1.00 94.69 168 LEU A CA 1
ATOM 1332 C C . LEU A 1 168 ? 8.086 1.748 -12.127 1.00 94.69 168 LEU A C 1
ATOM 1334 O O . LEU A 1 168 ? 7.586 2.810 -12.508 1.00 94.69 168 LEU A O 1
ATOM 1338 N N . ARG A 1 169 ? 9.177 1.216 -12.683 1.00 95.00 169 ARG A N 1
ATOM 1339 C CA . ARG A 1 169 ? 9.863 1.812 -13.834 1.00 95.00 169 ARG A CA 1
ATOM 1340 C C . ARG A 1 169 ? 8.939 1.843 -15.050 1.00 95.00 169 ARG A C 1
ATOM 1342 O O . ARG A 1 169 ? 8.195 0.892 -15.299 1.00 95.00 169 ARG A O 1
ATOM 1349 N N . VAL A 1 170 ? 8.979 2.945 -15.786 1.00 96.06 170 VAL A N 1
ATOM 1350 C CA . VAL A 1 170 ? 8.010 3.238 -16.838 1.00 96.06 170 VAL A CA 1
ATOM 1351 C C . VAL A 1 170 ? 8.475 2.712 -18.201 1.00 96.06 170 VAL A C 1
ATOM 1353 O O . VAL A 1 170 ? 9.621 2.910 -18.586 1.00 96.06 170 VAL A O 1
ATOM 1356 N N . VAL A 1 171 ? 7.582 2.050 -18.945 1.00 96.69 171 VAL A N 1
ATOM 1357 C CA . VAL A 1 171 ? 7.816 1.626 -20.334 1.00 96.69 171 VAL A CA 1
ATOM 1358 C C . VAL A 1 171 ? 8.229 2.809 -21.204 1.00 96.69 171 VAL A C 1
ATOM 1360 O O . VAL A 1 171 ? 7.714 3.910 -21.053 1.00 96.69 171 VAL A O 1
ATOM 1363 N N . GLY A 1 172 ? 9.193 2.585 -22.090 1.00 95.12 172 GLY A N 1
ATOM 1364 C CA . GLY A 1 172 ? 9.797 3.601 -22.940 1.00 95.12 172 GLY A CA 1
ATOM 1365 C C . GLY A 1 172 ? 10.872 4.440 -22.245 1.00 95.12 172 GLY A C 1
ATOM 1366 O O . GLY A 1 172 ? 11.561 5.190 -22.928 1.00 95.12 172 GLY A O 1
ATOM 1367 N N . SER A 1 173 ? 11.073 4.322 -20.927 1.00 96.12 173 SER A N 1
ATOM 1368 C CA . SER A 1 173 ? 12.210 4.942 -20.229 1.00 96.12 173 SER A CA 1
ATOM 1369 C C . SER A 1 173 ? 13.485 4.097 -20.372 1.00 96.12 173 SER A C 1
ATOM 1371 O O . SER A 1 173 ? 13.444 2.966 -20.850 1.00 96.12 173 SER A O 1
ATOM 1373 N N . VAL A 1 174 ? 14.632 4.603 -19.914 1.00 94.50 174 VAL A N 1
ATOM 1374 C CA . VAL A 1 174 ? 15.896 3.840 -19.860 1.00 94.50 174 VAL A CA 1
ATOM 1375 C C . VAL A 1 174 ? 16.224 3.458 -18.417 1.00 94.50 174 VAL A C 1
ATOM 1377 O O . VAL A 1 174 ? 15.998 4.235 -17.494 1.00 94.50 174 VAL A O 1
ATOM 1380 N N . ASN A 1 175 ? 16.762 2.265 -18.181 1.00 92.06 175 ASN A N 1
ATOM 1381 C CA . ASN A 1 175 ? 17.367 1.923 -16.893 1.00 92.06 175 ASN A CA 1
ATOM 1382 C C . ASN A 1 175 ? 18.842 2.336 -16.908 1.00 92.06 175 ASN A C 1
ATOM 1384 O O . ASN A 1 175 ? 19.661 1.658 -17.535 1.00 92.06 175 ASN A O 1
ATOM 1388 N N . SER A 1 176 ? 19.196 3.413 -16.198 1.00 90.69 176 SER A N 1
ATOM 1389 C CA . SER A 1 176 ? 20.556 3.983 -16.230 1.00 90.69 176 SER A CA 1
ATOM 1390 C C . SER A 1 176 ? 21.640 2.986 -15.828 1.00 90.69 176 SER A C 1
ATOM 1392 O O . SER A 1 176 ? 22.754 3.038 -16.340 1.00 90.69 176 SER A O 1
ATOM 1394 N N . LYS A 1 177 ? 21.309 2.024 -14.961 1.00 86.38 177 LYS A N 1
ATOM 1395 C CA . LYS A 1 177 ? 22.263 1.038 -14.456 1.00 86.38 177 LYS A CA 1
ATOM 1396 C C . LYS A 1 177 ? 22.608 -0.069 -15.460 1.00 86.38 177 LYS A C 1
ATOM 1398 O O . LYS A 1 177 ? 23.471 -0.894 -15.169 1.00 86.38 177 LYS A O 1
ATOM 1403 N N . THR A 1 178 ? 21.883 -0.156 -16.575 1.00 87.12 178 THR A N 1
ATOM 1404 C CA . THR A 1 178 ? 22.125 -1.135 -17.657 1.00 87.12 178 THR A CA 1
ATOM 1405 C C . THR A 1 178 ? 22.193 -0.499 -19.042 1.00 87.12 178 THR A C 1
ATOM 1407 O O . THR A 1 178 ? 22.584 -1.169 -19.988 1.00 87.12 178 THR A O 1
ATOM 1410 N N . GLY A 1 179 ? 21.756 0.756 -19.188 1.00 87.62 179 GLY A N 1
ATOM 1411 C CA . GLY A 1 179 ? 21.542 1.407 -20.482 1.00 87.62 179 GLY A CA 1
ATOM 1412 C C . GLY A 1 179 ? 20.357 0.849 -21.283 1.00 87.62 179 GLY A C 1
ATOM 1413 O O . GLY A 1 179 ? 20.047 1.374 -22.346 1.00 87.62 179 GLY A O 1
ATOM 1414 N N . GLY A 1 180 ? 19.678 -0.194 -20.791 1.00 89.50 180 GLY A N 1
ATOM 1415 C CA . GLY A 1 180 ? 18.591 -0.857 -21.503 1.00 89.50 180 GLY A CA 1
ATOM 1416 C C . GLY A 1 180 ? 17.302 -0.037 -21.526 1.00 89.50 180 GLY A C 1
ATOM 1417 O O . GLY A 1 180 ? 16.891 0.517 -20.501 1.00 89.50 180 GLY A O 1
ATOM 1418 N N . LEU A 1 181 ? 16.647 -0.012 -22.689 1.00 93.50 181 LEU A N 1
ATOM 1419 C CA . LEU A 1 181 ? 15.285 0.496 -22.842 1.00 93.50 181 LEU A CA 1
ATOM 1420 C C . LEU A 1 181 ? 14.306 -0.405 -22.080 1.00 93.50 181 LEU A C 1
ATOM 1422 O O . LEU A 1 181 ? 14.393 -1.632 -22.149 1.00 93.50 181 LEU A O 1
ATOM 1426 N N . VAL A 1 182 ? 13.367 0.215 -21.374 1.00 95.56 182 VAL A N 1
ATOM 1427 C CA . VAL A 1 182 ? 12.270 -0.476 -20.704 1.00 95.56 182 VAL A CA 1
ATOM 1428 C C . VAL A 1 182 ? 11.186 -0.753 -21.732 1.00 95.56 182 VAL A C 1
ATOM 1430 O O . VAL A 1 182 ? 10.585 0.175 -22.268 1.00 95.56 182 VAL A O 1
ATOM 1433 N N . THR A 1 183 ? 10.929 -2.021 -22.013 1.00 94.81 183 THR A N 1
ATOM 1434 C CA . THR A 1 183 ? 9.929 -2.451 -22.998 1.00 94.81 183 THR A CA 1
ATOM 1435 C C . THR A 1 183 ? 8.829 -3.250 -22.322 1.00 94.81 183 THR A C 1
ATOM 1437 O O . THR A 1 183 ? 8.956 -3.621 -21.155 1.00 94.81 183 THR A O 1
ATOM 1440 N N . ALA A 1 184 ? 7.735 -3.506 -23.029 1.00 94.25 184 ALA A N 1
ATOM 1441 C CA . ALA A 1 184 ? 6.661 -4.327 -22.507 1.00 94.25 184 ALA A CA 1
ATOM 1442 C C . ALA A 1 184 ? 6.048 -5.218 -23.577 1.00 94.25 184 ALA A C 1
ATOM 1444 O O . ALA A 1 184 ? 6.047 -4.880 -24.760 1.00 94.25 184 ALA A O 1
ATOM 1445 N N . GLU A 1 185 ? 5.495 -6.328 -23.114 1.00 89.88 185 GLU A N 1
ATOM 1446 C CA . GLU A 1 185 ? 4.560 -7.168 -23.841 1.00 89.88 185 GLU A CA 1
ATOM 1447 C C . GLU A 1 185 ? 3.185 -6.998 -23.190 1.00 89.88 185 GLU A C 1
ATOM 1449 O O . GLU A 1 185 ? 3.046 -7.168 -21.977 1.00 89.88 185 GLU A O 1
ATOM 1454 N N . LEU A 1 186 ? 2.188 -6.598 -23.981 1.00 87.81 186 LEU A N 1
ATOM 1455 C CA . LEU A 1 186 ? 0.799 -6.490 -23.541 1.00 87.81 186 LEU A CA 1
ATOM 1456 C C . LEU A 1 186 ? 0.044 -7.726 -24.034 1.00 87.81 186 LEU A C 1
ATOM 1458 O O . LEU A 1 186 ? -0.224 -7.834 -25.229 1.00 87.81 186 LEU A O 1
ATOM 1462 N N . SER A 1 187 ? -0.323 -8.616 -23.115 1.00 84.44 187 SER A N 1
ATOM 1463 C CA . SER A 1 187 ? -1.126 -9.806 -23.408 1.00 84.44 187 SER A CA 1
ATOM 1464 C C . SER A 1 187 ? -2.565 -9.411 -23.743 1.00 84.44 187 SER A C 1
ATOM 1466 O O . SER A 1 187 ? -3.087 -9.753 -24.801 1.00 84.44 187 SER A O 1
ATOM 1468 N N . HIS A 1 188 ? -3.202 -8.626 -22.864 1.00 83.06 188 HIS A N 1
ATOM 1469 C CA . HIS A 1 188 ? -4.539 -8.074 -23.088 1.00 83.06 188 HIS A CA 1
ATOM 1470 C C . HIS A 1 188 ? -4.791 -6.812 -22.236 1.00 83.06 188 HIS A C 1
ATOM 1472 O O . HIS A 1 188 ? -4.271 -6.688 -21.121 1.00 83.06 188 HIS A O 1
ATOM 1478 N N . PRO A 1 189 ? -5.620 -5.862 -22.711 1.00 82.69 189 PRO A N 1
ATOM 1479 C CA . PRO A 1 189 ? -5.933 -4.636 -21.972 1.00 82.69 189 PRO A CA 1
ATOM 1480 C C . PRO A 1 189 ? -7.093 -4.791 -20.970 1.00 82.69 189 PRO A C 1
ATOM 1482 O O . PRO A 1 189 ? -7.338 -3.881 -20.175 1.00 82.69 189 PRO A O 1
ATOM 1485 N N . ASP A 1 190 ? -7.831 -5.905 -21.020 1.00 85.62 190 ASP A N 1
ATOM 1486 C CA . ASP A 1 190 ? -9.058 -6.087 -20.237 1.00 85.62 190 ASP A CA 1
ATOM 1487 C C . ASP A 1 190 ? -8.801 -6.168 -18.731 1.00 85.62 190 ASP A C 1
ATOM 1489 O O . ASP A 1 190 ? -7.895 -6.857 -18.264 1.00 85.62 190 ASP A O 1
ATOM 1493 N N . ARG A 1 191 ? -9.636 -5.478 -17.953 1.00 92.75 191 ARG A N 1
ATOM 1494 C CA . ARG A 1 191 ? -9.527 -5.446 -16.492 1.00 92.75 191 ARG A CA 1
ATOM 1495 C C . ARG A 1 191 ? -10.236 -6.628 -15.859 1.00 92.75 191 ARG A C 1
ATOM 1497 O O . ARG A 1 191 ? -11.356 -6.965 -16.232 1.00 92.75 191 ARG A O 1
ATOM 1504 N N . TYR A 1 192 ? -9.616 -7.172 -14.825 1.00 88.88 192 TYR A N 1
ATOM 1505 C CA . TYR A 1 192 ? -10.222 -8.187 -13.984 1.00 88.88 192 TYR A CA 1
ATOM 1506 C C . TYR A 1 192 ? -11.183 -7.577 -12.957 1.00 88.88 192 TYR A C 1
ATOM 1508 O O . TYR A 1 192 ? -10.866 -6.588 -12.287 1.00 88.88 192 TYR A O 1
ATOM 1516 N N . GLU A 1 193 ? -12.335 -8.219 -12.764 1.00 91.94 193 GLU A N 1
ATOM 1517 C CA . GLU A 1 193 ? -13.158 -7.997 -11.573 1.00 91.94 193 GLU A CA 1
ATOM 1518 C C . GLU A 1 193 ? -12.386 -8.512 -10.347 1.00 91.94 193 GLU A C 1
ATOM 1520 O O . GLU A 1 193 ? -11.831 -9.618 -10.353 1.00 91.94 193 GLU A O 1
ATOM 1525 N N . PHE A 1 194 ? -12.284 -7.685 -9.304 1.00 93.00 194 PHE A N 1
ATOM 1526 C CA . PHE A 1 194 ? -11.354 -7.963 -8.213 1.00 93.00 194 PHE A CA 1
ATOM 1527 C C . PHE A 1 194 ? -11.758 -9.167 -7.358 1.00 93.00 194 PHE A C 1
ATOM 1529 O O . PHE A 1 194 ? -10.880 -9.895 -6.893 1.00 93.00 194 PHE A O 1
ATOM 1536 N N . ASP A 1 195 ? -13.051 -9.376 -7.099 1.00 84.69 195 ASP A N 1
ATOM 1537 C CA . ASP A 1 195 ? -13.497 -10.534 -6.331 1.00 84.69 195 ASP A CA 1
ATOM 1538 C C . ASP A 1 195 ? -13.129 -11.838 -7.064 1.00 84.69 195 ASP A C 1
ATOM 1540 O O . ASP A 1 195 ? -12.581 -12.738 -6.427 1.00 84.69 195 ASP A O 1
ATOM 1544 N N . TRP A 1 196 ? -13.314 -11.903 -8.386 1.00 86.38 196 TRP A N 1
ATOM 1545 C CA . TRP A 1 196 ? -12.943 -13.052 -9.212 1.00 86.38 196 TRP A CA 1
ATOM 1546 C C . TRP A 1 196 ? -11.439 -13.337 -9.194 1.00 86.38 196 TRP A C 1
ATOM 1548 O O . TRP A 1 196 ? -11.038 -14.450 -8.850 1.00 86.38 196 TRP A O 1
ATOM 1558 N N . ILE A 1 197 ? -10.591 -12.348 -9.506 1.00 89.38 197 ILE A N 1
ATOM 1559 C CA . ILE A 1 197 ? -9.134 -12.571 -9.555 1.00 89.38 197 ILE A CA 1
ATOM 1560 C C . ILE A 1 197 ? -8.554 -12.848 -8.163 1.00 89.38 197 ILE A C 1
ATOM 1562 O O . ILE A 1 197 ? -7.651 -13.669 -8.014 1.00 89.38 197 ILE A O 1
ATOM 1566 N N . SER A 1 198 ? -9.112 -12.227 -7.118 1.00 88.25 198 SER A N 1
ATOM 1567 C CA . SER A 1 198 ? -8.737 -12.509 -5.732 1.00 88.25 198 SER A CA 1
ATOM 1568 C C . SER A 1 198 ? -9.007 -13.966 -5.355 1.00 88.25 198 SER A C 1
ATOM 1570 O O . SER A 1 198 ? -8.232 -14.517 -4.577 1.00 88.25 198 SER A O 1
ATOM 1572 N N . ASP A 1 199 ? -10.084 -14.570 -5.861 1.00 80.38 199 ASP A N 1
ATOM 1573 C CA . ASP A 1 199 ? -10.418 -15.974 -5.603 1.00 80.38 199 ASP A CA 1
ATOM 1574 C C . ASP A 1 199 ? -9.504 -16.940 -6.370 1.00 80.38 199 ASP A C 1
ATOM 1576 O O . ASP A 1 199 ? -9.292 -18.052 -5.898 1.00 80.38 199 ASP A O 1
ATOM 1580 N N . GLN A 1 200 ? -8.940 -16.521 -7.510 1.00 83.62 200 GLN A N 1
ATOM 1581 C CA . GLN A 1 200 ? -7.959 -17.327 -8.250 1.00 83.62 200 GLN A CA 1
ATOM 1582 C C . GLN A 1 200 ? -6.552 -17.244 -7.642 1.00 83.62 200 GLN A C 1
ATOM 1584 O O . GLN A 1 200 ? -5.797 -18.208 -7.679 1.00 83.62 200 GLN A O 1
ATOM 1589 N N . ILE A 1 201 ? -6.180 -16.083 -7.093 1.00 87.06 201 ILE A N 1
ATOM 1590 C CA . ILE A 1 201 ? -4.847 -15.863 -6.515 1.00 87.06 201 ILE A CA 1
ATOM 1591 C C . ILE A 1 201 ? -4.733 -16.498 -5.132 1.00 87.06 201 ILE A C 1
ATOM 1593 O O . ILE A 1 201 ? -3.711 -17.099 -4.806 1.00 87.06 201 ILE A O 1
ATOM 1597 N N . LEU A 1 202 ? -5.735 -16.292 -4.273 1.00 85.62 202 LEU A N 1
ATOM 1598 C CA . LEU A 1 202 ? -5.642 -16.684 -2.872 1.00 85.62 202 LEU A CA 1
ATOM 1599 C C . LEU A 1 202 ? -5.906 -18.186 -2.695 1.00 85.62 202 LEU A C 1
ATOM 1601 O O . LEU A 1 202 ? -6.850 -18.712 -3.272 1.00 85.62 202 LEU A O 1
ATOM 1605 N N . PRO A 1 203 ? -5.175 -18.866 -1.792 1.00 74.06 203 PRO A N 1
ATOM 1606 C CA . PRO A 1 203 ? -5.332 -20.306 -1.555 1.00 74.06 203 PRO A CA 1
ATOM 1607 C C . PRO A 1 203 ? -6.679 -20.686 -0.923 1.00 74.06 203 PRO A C 1
ATOM 1609 O O . PRO A 1 203 ? -6.999 -21.864 -0.801 1.00 74.06 203 PRO A O 1
ATOM 1612 N N . VAL A 1 204 ? -7.440 -19.697 -0.447 1.00 69.88 204 VAL A N 1
ATOM 1613 C CA . VAL A 1 204 ? -8.784 -19.884 0.094 1.00 69.88 204 VAL A CA 1
ATOM 1614 C C . VAL A 1 204 ? -9.673 -18.804 -0.500 1.00 69.88 204 VAL A C 1
ATOM 1616 O O . VAL A 1 204 ? -9.447 -17.612 -0.264 1.00 69.88 204 VAL A O 1
ATOM 1619 N N . THR A 1 205 ? -10.707 -19.226 -1.219 1.00 64.44 205 THR A N 1
ATOM 1620 C CA . THR A 1 205 ? -11.665 -18.317 -1.857 1.00 64.44 205 THR A CA 1
ATOM 1621 C C . THR A 1 205 ? -12.480 -17.555 -0.817 1.00 64.44 205 THR A C 1
ATOM 1623 O O . THR A 1 205 ? -12.652 -17.974 0.334 1.00 64.44 205 THR A O 1
ATOM 1626 N N . ARG A 1 206 ? -13.070 -16.428 -1.210 1.00 64.38 206 ARG A N 1
ATOM 1627 C CA . ARG A 1 206 ? -13.958 -15.648 -0.344 1.00 64.38 206 ARG A CA 1
ATOM 1628 C C . ARG A 1 206 ? -15.149 -16.467 0.134 1.00 64.38 206 ARG A C 1
ATOM 1630 O O . ARG A 1 206 ? -15.559 -16.323 1.290 1.00 64.38 206 ARG A O 1
ATOM 1637 N N . ASP A 1 207 ? -15.702 -17.307 -0.730 1.00 58.88 207 ASP A N 1
ATOM 1638 C CA . ASP A 1 207 ? -16.828 -18.164 -0.390 1.00 58.88 207 ASP A CA 1
ATOM 1639 C C . ASP A 1 207 ? -16.423 -19.310 0.527 1.00 58.88 207 ASP A C 1
ATOM 1641 O O . ASP A 1 207 ? -17.193 -19.641 1.421 1.00 58.88 207 ASP A O 1
ATOM 1645 N N . GLU A 1 208 ? -15.213 -19.851 0.419 1.00 57.28 208 GLU A N 1
ATOM 1646 C CA . GLU A 1 208 ? -14.671 -20.784 1.412 1.00 57.28 208 GLU A CA 1
ATOM 1647 C C . GLU A 1 208 ? -14.362 -20.086 2.730 1.00 57.28 208 GLU A C 1
ATOM 1649 O O . GLU A 1 208 ? -14.705 -20.607 3.782 1.00 57.28 208 GLU A O 1
ATOM 1654 N N . VAL A 1 209 ? -13.817 -18.867 2.724 1.00 61.59 209 VAL A N 1
ATOM 1655 C CA . VAL A 1 209 ? -13.657 -18.076 3.951 1.00 61.59 209 VAL A CA 1
ATOM 1656 C C . VAL A 1 209 ? -15.023 -17.802 4.586 1.00 61.59 209 VAL A C 1
ATOM 1658 O O . VAL A 1 209 ? -15.151 -17.859 5.811 1.00 61.59 209 VAL A O 1
ATOM 1661 N N . ARG A 1 210 ? -16.060 -17.512 3.790 1.00 63.81 210 ARG A N 1
ATOM 1662 C CA . ARG A 1 210 ? -17.441 -17.315 4.262 1.00 63.81 210 ARG A CA 1
ATOM 1663 C C . ARG A 1 210 ? -18.064 -18.614 4.761 1.00 63.81 210 ARG A C 1
ATOM 1665 O O . ARG A 1 210 ? -18.627 -18.588 5.850 1.00 63.81 210 ARG A O 1
ATOM 1672 N N . LYS A 1 211 ? -17.935 -19.724 4.030 1.00 58.62 211 LYS A N 1
ATOM 1673 C CA . LYS A 1 211 ? -18.412 -21.063 4.408 1.00 58.62 211 LYS A CA 1
ATOM 1674 C C . LYS A 1 211 ? -17.692 -21.548 5.646 1.00 58.62 211 LYS A C 1
ATOM 1676 O O . LYS A 1 211 ? -18.358 -21.804 6.624 1.00 58.62 211 LYS A O 1
ATOM 1681 N N . ALA A 1 212 ? -16.366 -21.512 5.704 1.00 60.00 212 ALA A N 1
ATOM 1682 C CA . ALA A 1 212 ? -15.597 -21.828 6.901 1.00 60.00 212 ALA A CA 1
ATOM 1683 C C . ALA A 1 212 ? -15.962 -20.905 8.071 1.00 60.00 212 ALA A C 1
ATOM 1685 O O . ALA A 1 212 ? -16.012 -21.350 9.215 1.00 60.00 212 ALA A O 1
ATOM 1686 N N . LYS A 1 213 ? -16.254 -19.615 7.839 1.00 58.56 213 LYS A N 1
ATOM 1687 C CA . LYS A 1 213 ? -16.817 -18.738 8.882 1.00 58.56 213 LYS A CA 1
ATOM 1688 C C . LYS A 1 213 ? -18.217 -19.199 9.306 1.00 58.56 213 LYS A C 1
ATOM 1690 O O . LYS A 1 213 ? -18.454 -19.225 10.509 1.00 58.56 213 LYS A O 1
ATOM 1695 N N . ALA A 1 214 ? -19.096 -19.573 8.377 1.00 56.47 214 ALA A N 1
ATOM 1696 C CA . ALA A 1 214 ? -20.462 -20.048 8.612 1.00 56.47 214 ALA A CA 1
ATOM 1697 C C . ALA A 1 214 ? -20.506 -21.442 9.268 1.00 56.47 214 ALA A C 1
ATOM 1699 O O . ALA A 1 214 ? -21.291 -21.666 10.176 1.00 56.47 214 ALA A O 1
ATOM 1700 N N . GLU A 1 215 ? -19.610 -22.350 8.907 1.00 52.47 215 GLU A N 1
ATOM 1701 C CA . GLU A 1 215 ? -19.410 -23.679 9.479 1.00 52.47 215 GLU A CA 1
ATOM 1702 C C . GLU A 1 215 ? -18.744 -23.576 10.846 1.00 52.47 215 GLU A C 1
ATOM 1704 O O . GLU A 1 215 ? -19.203 -24.184 11.800 1.00 52.47 215 GLU A O 1
ATOM 1709 N N . ARG A 1 216 ? -17.731 -22.716 11.031 1.00 53.56 216 ARG A N 1
ATOM 1710 C CA . ARG A 1 216 ? -17.221 -22.392 12.380 1.00 53.56 216 ARG A CA 1
ATOM 1711 C C . ARG A 1 216 ? -18.300 -21.780 13.265 1.00 53.56 216 ARG A C 1
ATOM 1713 O O . ARG A 1 216 ? -18.195 -21.876 14.485 1.00 53.56 216 ARG A O 1
ATOM 1720 N N . VAL A 1 217 ? -19.276 -21.113 12.660 1.00 52.88 217 VAL A N 1
ATOM 1721 C CA . VAL A 1 217 ? -20.483 -20.603 13.305 1.00 52.88 217 VAL A CA 1
ATOM 1722 C C . VAL A 1 217 ? -21.441 -21.753 13.653 1.00 52.88 217 VAL A C 1
ATOM 1724 O O . VAL A 1 217 ? -21.800 -21.853 14.815 1.00 52.88 217 VAL A O 1
ATOM 1727 N N . GLN A 1 218 ? -21.742 -22.669 12.731 1.00 48.62 218 GLN A N 1
ATOM 1728 C CA . GLN A 1 218 ? -22.571 -23.868 12.951 1.00 48.62 218 GLN A CA 1
ATOM 1729 C C . GLN A 1 218 ? -21.973 -24.789 14.025 1.00 48.62 218 GLN A C 1
ATOM 1731 O O . GLN A 1 218 ? -22.625 -25.152 14.996 1.00 48.62 218 GLN A O 1
ATOM 1736 N N . VAL A 1 219 ? -20.676 -25.088 13.933 1.00 48.75 219 VAL A N 1
ATOM 1737 C CA . VAL A 1 219 ? -19.946 -25.849 14.951 1.00 48.75 219 VAL A CA 1
ATOM 1738 C C . VAL A 1 219 ? -19.901 -25.062 16.268 1.00 48.75 219 VAL A C 1
ATOM 1740 O O . VAL A 1 219 ? -19.850 -25.678 17.321 1.00 48.75 219 VAL A O 1
ATOM 1743 N N . ARG A 1 220 ? -19.917 -23.716 16.269 1.00 47.34 220 ARG A N 1
ATOM 1744 C CA . ARG A 1 220 ? -20.072 -22.912 17.505 1.00 47.34 220 ARG A CA 1
ATOM 1745 C C . ARG A 1 220 ? -21.469 -23.037 18.121 1.00 47.34 220 ARG A C 1
ATOM 1747 O O . ARG A 1 220 ? -21.550 -22.960 19.339 1.00 47.34 220 ARG A O 1
ATOM 1754 N N . ASP A 1 221 ? -22.505 -23.255 17.320 1.00 47.72 221 ASP A N 1
ATOM 1755 C CA . ASP A 1 221 ? -23.880 -23.466 17.791 1.00 47.72 221 ASP A CA 1
ATOM 1756 C C . ASP A 1 221 ? -24.068 -24.888 18.373 1.00 47.72 221 ASP A C 1
ATOM 1758 O O . ASP A 1 221 ? -24.858 -25.070 19.293 1.00 47.72 221 ASP A O 1
ATOM 1762 N N . ILE A 1 222 ? -23.272 -25.877 17.934 1.00 49.88 222 ILE A N 1
ATOM 1763 C CA . ILE A 1 222 ? -23.199 -27.236 18.527 1.00 49.88 222 ILE A CA 1
ATOM 1764 C C . ILE A 1 222 ? -22.318 -27.259 19.800 1.00 49.88 222 ILE A C 1
ATOM 1766 O O . ILE A 1 222 ? -22.507 -28.065 20.711 1.00 49.88 222 ILE A O 1
ATOM 1770 N N . ARG A 1 223 ? -21.348 -26.341 19.904 1.00 45.41 223 ARG A N 1
ATOM 1771 C CA . ARG A 1 223 ? -20.393 -26.241 21.025 1.00 45.41 223 ARG A CA 1
ATOM 1772 C C . ARG A 1 223 ? -20.979 -26.006 22.428 1.00 45.41 223 ARG A C 1
ATOM 1774 O O . ARG A 1 223 ? -20.333 -26.498 23.350 1.00 45.41 223 ARG A O 1
ATOM 1781 N N . PRO A 1 224 ? -22.121 -25.329 22.678 1.00 50.41 224 PRO A N 1
ATOM 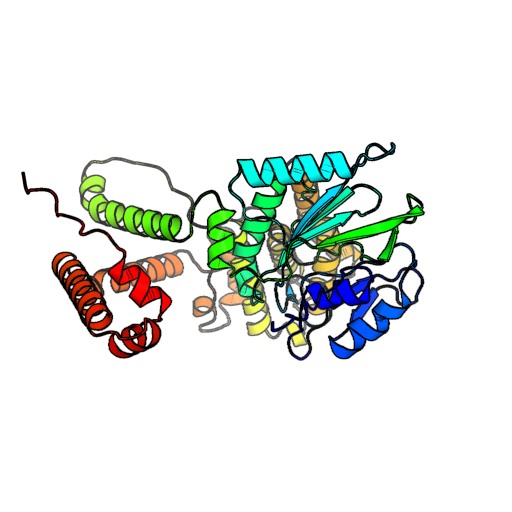1782 C CA . PRO A 1 224 ? -22.722 -25.315 24.017 1.00 50.41 224 PRO A CA 1
ATOM 1783 C C . PRO A 1 224 ? -23.073 -26.722 24.537 1.00 50.41 224 PRO A C 1
ATOM 1785 O O . PRO A 1 224 ? -22.994 -26.947 25.743 1.00 50.41 224 PRO A O 1
ATOM 1788 N N . ALA A 1 225 ? -23.352 -27.693 23.656 1.00 49.91 225 ALA A N 1
ATOM 1789 C CA . ALA A 1 225 ? -23.538 -29.094 24.045 1.00 49.91 225 ALA A CA 1
ATOM 1790 C C . ALA A 1 225 ? -22.209 -29.798 24.395 1.00 49.91 225 ALA A C 1
ATOM 1792 O O . ALA A 1 225 ? -22.169 -30.629 25.295 1.00 49.91 225 ALA A O 1
ATOM 1793 N N . GLN A 1 226 ? -21.100 -29.424 23.744 1.00 44.03 226 GLN A N 1
ATOM 1794 C CA . GLN A 1 226 ? -19.767 -30.007 23.975 1.00 44.03 226 GLN A CA 1
ATOM 1795 C C . GLN A 1 226 ? -18.988 -29.339 25.126 1.00 44.03 226 GLN A C 1
ATOM 1797 O O . GLN A 1 226 ? -18.141 -29.976 25.747 1.00 44.03 226 GLN A O 1
ATOM 1802 N N . ALA A 1 227 ? -19.281 -28.077 25.458 1.00 47.94 227 ALA A N 1
ATOM 1803 C CA . ALA A 1 227 ? -18.700 -27.375 26.607 1.00 47.94 227 ALA A CA 1
ATOM 1804 C C . ALA A 1 227 ? -19.148 -27.977 27.955 1.00 47.94 227 ALA A C 1
ATOM 1806 O O . ALA A 1 227 ? -18.385 -27.939 28.918 1.00 47.94 227 ALA A O 1
ATOM 1807 N N . LYS A 1 228 ? -20.331 -28.612 28.003 1.00 51.66 228 LYS A N 1
ATOM 1808 C CA . LYS A 1 228 ? -20.773 -29.450 29.134 1.00 51.66 228 LYS A CA 1
ATOM 1809 C C . LYS A 1 228 ? -19.898 -30.699 29.346 1.00 51.66 228 LYS A C 1
ATOM 1811 O O . LYS A 1 228 ? -19.905 -31.243 30.441 1.00 51.66 228 LYS A O 1
ATOM 1816 N N . ALA A 1 229 ? -19.121 -31.125 28.345 1.00 50.69 229 ALA A N 1
ATOM 1817 C CA . ALA A 1 229 ? -18.279 -32.326 28.380 1.00 50.69 229 ALA A CA 1
ATOM 1818 C C . ALA A 1 229 ? -16.783 -32.044 28.662 1.00 50.69 229 ALA A C 1
ATOM 1820 O O . ALA A 1 229 ? -15.929 -32.885 28.398 1.00 50.69 229 ALA A O 1
ATOM 1821 N N . GLY A 1 230 ? -16.430 -30.856 29.171 1.00 42.75 230 GLY A N 1
ATOM 1822 C CA . GLY A 1 230 ? -15.089 -30.584 29.720 1.00 42.75 230 GLY A CA 1
ATOM 1823 C C . GLY A 1 230 ? -13.937 -30.440 28.711 1.00 42.75 230 GLY A C 1
ATOM 1824 O O . GLY A 1 230 ? -12.780 -30.308 29.114 1.00 42.75 230 GLY A O 1
ATOM 1825 N N . VAL A 1 231 ? -14.204 -30.413 27.402 1.00 41.69 231 VAL A N 1
ATOM 1826 C CA . VAL A 1 231 ? -13.147 -30.330 26.380 1.00 41.69 231 VAL A CA 1
ATOM 1827 C C . VAL A 1 231 ? -12.599 -28.900 26.265 1.00 41.69 231 VAL A C 1
ATOM 1829 O O . VAL A 1 231 ? -13.168 -28.039 25.592 1.00 41.69 231 VAL A O 1
ATOM 1832 N N . LYS A 1 232 ? -11.443 -28.630 26.885 1.00 41.97 232 LYS A N 1
ATOM 1833 C CA . LYS A 1 232 ? -10.679 -27.390 26.656 1.00 41.97 232 LYS A CA 1
ATOM 1834 C C . LYS A 1 232 ? -9.935 -27.467 25.331 1.00 41.97 232 LYS A C 1
ATOM 1836 O O . LYS A 1 232 ? -9.012 -28.270 25.230 1.00 41.97 232 LYS A O 1
ATOM 1841 N N . ARG A 1 233 ? -10.219 -26.581 24.363 1.00 48.25 233 ARG A N 1
ATOM 1842 C CA . ARG A 1 233 ? -9.298 -26.361 23.227 1.00 48.25 233 ARG A CA 1
ATOM 1843 C C . ARG A 1 233 ? -9.196 -24.930 22.691 1.00 48.25 233 ARG A C 1
ATOM 1845 O O . ARG A 1 233 ? -10.066 -24.085 22.889 1.00 48.25 233 ARG A O 1
ATOM 1852 N N . GLY A 1 234 ? -8.038 -24.718 22.050 1.00 39.56 234 GLY A N 1
ATOM 1853 C CA . GLY A 1 234 ? -7.372 -23.455 21.732 1.00 39.56 234 GLY A CA 1
ATOM 1854 C C . GLY A 1 234 ? -8.026 -22.559 20.676 1.00 39.56 234 GLY A C 1
ATOM 1855 O O . GLY A 1 234 ? -8.864 -22.965 19.872 1.00 39.56 234 GLY A O 1
ATOM 1856 N N . LYS A 1 235 ? -7.627 -21.283 20.714 1.00 33.84 235 LYS A N 1
ATOM 1857 C CA . LYS A 1 235 ? -8.215 -20.186 19.935 1.00 33.84 235 LYS A CA 1
ATOM 1858 C C . LYS A 1 235 ? -7.756 -20.233 18.471 1.00 33.84 235 LYS A C 1
ATOM 1860 O O . LYS A 1 235 ? -6.596 -19.969 18.181 1.00 33.84 235 LYS A O 1
ATOM 1865 N N . SER A 1 236 ? -8.685 -20.454 17.536 1.00 37.84 236 SER A N 1
ATOM 1866 C CA . SER A 1 236 ? -8.456 -20.155 16.114 1.00 37.84 236 SER A CA 1
ATOM 1867 C C . SER A 1 236 ? -8.337 -18.637 15.920 1.00 37.84 236 SER A C 1
ATOM 1869 O O . SER A 1 236 ? -9.274 -17.907 16.269 1.00 37.84 236 SER A O 1
ATOM 1871 N N . VAL A 1 237 ? -7.241 -18.151 15.340 1.00 37.09 237 VAL A N 1
ATOM 1872 C CA . VAL A 1 237 ? -7.090 -16.731 14.986 1.00 37.09 237 VAL A CA 1
ATOM 1873 C C . VAL A 1 237 ? -8.046 -16.405 13.827 1.00 37.09 237 VAL A C 1
ATOM 1875 O O . VAL A 1 237 ? -8.067 -17.093 12.809 1.00 37.09 237 VAL A O 1
ATOM 1878 N N . LYS A 1 238 ? -8.911 -15.398 14.009 1.00 45.97 238 LYS A N 1
ATOM 1879 C CA . LYS A 1 238 ? -9.853 -14.907 12.989 1.00 45.97 238 LYS A CA 1
ATOM 1880 C C . LYS A 1 238 ? -9.325 -13.598 12.396 1.00 45.97 238 LYS A C 1
ATOM 1882 O O . LYS A 1 238 ? -9.060 -12.675 13.158 1.00 45.97 238 LYS A O 1
ATOM 1887 N N . GLY A 1 239 ? -9.307 -13.501 11.067 1.00 54.91 239 GLY A N 1
ATOM 1888 C CA . GLY A 1 239 ? -8.963 -12.278 10.331 1.00 54.91 239 GLY A CA 1
ATOM 1889 C C . GLY A 1 239 ? -7.478 -12.174 9.994 1.00 54.91 239 GLY A C 1
ATOM 1890 O O . GLY A 1 239 ? -6.632 -12.744 10.682 1.00 54.91 239 GLY A O 1
ATOM 1891 N N . SER A 1 240 ? -7.178 -11.459 8.911 1.00 71.94 240 SER A N 1
ATOM 1892 C CA . SER A 1 240 ? -5.801 -11.147 8.531 1.00 71.94 240 SER A CA 1
ATOM 1893 C C . SER A 1 240 ? -5.198 -10.196 9.567 1.00 71.94 240 SER A C 1
ATOM 1895 O O . SER A 1 240 ? -5.841 -9.223 9.971 1.00 71.94 240 SER A O 1
ATOM 1897 N N . ILE A 1 241 ? -3.959 -10.446 10.002 1.00 77.69 241 ILE A N 1
ATOM 1898 C CA . ILE A 1 241 ? -3.250 -9.543 10.925 1.00 77.69 241 ILE A 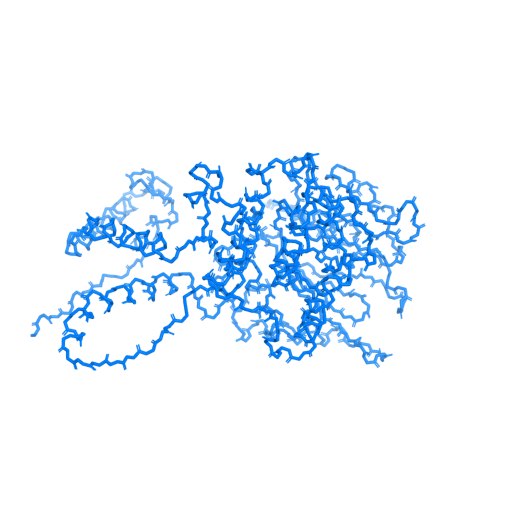CA 1
ATOM 1899 C C . ILE A 1 241 ? -3.181 -8.115 10.363 1.00 77.69 241 ILE A C 1
ATOM 1901 O O . ILE A 1 241 ? -3.284 -7.144 11.107 1.00 77.69 241 ILE A O 1
ATOM 1905 N N . TYR A 1 242 ? -3.125 -7.994 9.039 1.00 77.25 242 TYR A N 1
ATOM 1906 C CA . TYR A 1 242 ? -3.111 -6.736 8.304 1.00 77.25 242 TYR A CA 1
ATOM 1907 C C . TYR A 1 242 ? -4.461 -6.025 8.331 1.00 77.25 242 TYR A C 1
ATOM 1909 O O . TYR A 1 242 ? -4.514 -4.825 8.572 1.00 77.25 242 TYR A O 1
ATOM 1917 N N . GLU A 1 243 ? -5.558 -6.768 8.164 1.00 74.50 243 GLU A N 1
ATOM 1918 C CA . GLU A 1 243 ? -6.913 -6.225 8.309 1.00 74.50 243 GLU A CA 1
ATOM 1919 C C . GLU A 1 243 ? -7.113 -5.654 9.715 1.00 74.50 243 GLU A C 1
ATOM 1921 O O . GLU A 1 243 ? -7.613 -4.541 9.871 1.00 74.50 243 GLU A O 1
ATOM 1926 N N . ARG A 1 244 ? -6.648 -6.381 10.737 1.00 87.00 244 ARG A N 1
ATOM 1927 C CA . ARG A 1 244 ? -6.683 -5.908 12.120 1.00 87.00 244 ARG A CA 1
ATOM 1928 C C . ARG A 1 244 ? -5.891 -4.613 12.293 1.00 87.00 244 ARG A C 1
ATOM 1930 O O . ARG A 1 244 ? -6.404 -3.673 12.887 1.00 87.00 244 ARG A O 1
ATOM 1937 N N . TRP A 1 245 ? -4.650 -4.559 11.819 1.00 90.94 245 TRP A N 1
ATOM 1938 C CA . TRP A 1 245 ? -3.799 -3.381 12.012 1.00 90.94 245 TRP A CA 1
ATOM 1939 C C . TRP A 1 245 ? -4.231 -2.175 11.182 1.00 90.94 245 TRP A C 1
ATOM 1941 O O . TRP A 1 245 ? -4.106 -1.049 11.653 1.00 90.94 245 TRP A O 1
ATOM 1951 N N . TYR A 1 246 ? -4.832 -2.393 10.013 1.00 84.88 246 TYR A N 1
ATOM 1952 C CA . TYR A 1 246 ? -5.480 -1.325 9.261 1.00 84.88 246 TYR A CA 1
ATOM 1953 C C . TYR A 1 246 ? -6.697 -0.764 10.013 1.00 84.88 246 TYR A C 1
ATOM 1955 O O . TYR A 1 246 ? -6.857 0.449 10.093 1.00 84.88 246 TYR A O 1
ATOM 1963 N N . GLN A 1 247 ? -7.508 -1.614 10.657 1.00 88.50 247 GLN A N 1
ATOM 1964 C CA . GLN A 1 247 ? -8.595 -1.150 11.533 1.00 88.50 247 GLN A CA 1
ATOM 1965 C C . GLN A 1 247 ? -8.071 -0.361 12.741 1.00 88.50 247 GLN A C 1
ATOM 1967 O O . GLN A 1 247 ? -8.628 0.683 13.058 1.00 88.50 247 GLN A O 1
ATOM 1972 N N . VAL A 1 248 ? -6.983 -0.814 13.378 1.00 94.12 248 VAL A N 1
ATOM 1973 C CA . VAL A 1 248 ? -6.309 -0.051 14.447 1.00 94.12 248 VAL A CA 1
ATOM 1974 C C . VAL A 1 248 ? -5.868 1.318 13.928 1.00 94.12 248 VAL A C 1
ATOM 1976 O O . VAL A 1 248 ? -6.125 2.319 14.581 1.00 94.12 248 VAL A O 1
ATOM 1979 N N . TYR A 1 249 ? -5.260 1.388 12.742 1.00 93.38 249 TYR A N 1
ATOM 1980 C CA . TYR A 1 249 ? -4.848 2.658 12.143 1.00 93.38 249 TYR A CA 1
ATOM 1981 C C . TYR A 1 249 ? -6.030 3.602 11.881 1.00 93.38 249 TYR A C 1
ATOM 1983 O O . TYR A 1 249 ? -5.949 4.792 12.176 1.00 93.38 249 TYR A O 1
ATOM 1991 N N . GLN A 1 250 ? -7.147 3.078 11.371 1.00 89.56 250 GLN A N 1
ATOM 1992 C CA . GLN A 1 250 ? -8.364 3.866 11.169 1.00 89.56 250 GLN A CA 1
ATOM 1993 C C . GLN A 1 250 ? -8.947 4.378 12.492 1.00 89.56 250 GLN A C 1
ATOM 1995 O O . GLN A 1 250 ? -9.384 5.521 12.564 1.00 89.56 250 GLN A O 1
ATOM 2000 N N . ASP A 1 251 ? -8.945 3.553 13.536 1.00 96.19 251 ASP A N 1
ATOM 2001 C CA . ASP A 1 251 ? -9.393 3.958 14.867 1.00 96.19 251 ASP A CA 1
ATOM 2002 C C . ASP A 1 251 ? -8.488 5.027 15.480 1.00 96.19 251 ASP A C 1
ATOM 2004 O O . ASP A 1 251 ? -8.993 5.987 16.046 1.00 96.19 251 ASP A O 1
ATOM 2008 N N . LEU A 1 252 ? -7.166 4.923 15.309 1.00 96.62 252 LEU A N 1
ATOM 2009 C CA . LEU A 1 252 ? -6.224 5.955 15.752 1.00 96.62 252 LEU A CA 1
ATOM 2010 C C . LEU A 1 252 ? -6.514 7.313 15.098 1.00 96.62 252 LEU A C 1
ATOM 2012 O O . LEU A 1 252 ? -6.436 8.340 15.769 1.00 96.62 252 LEU A O 1
ATOM 2016 N N . TRP A 1 253 ? -6.899 7.330 13.819 1.00 93.69 253 TRP A N 1
ATOM 2017 C CA . TRP A 1 253 ? -7.355 8.559 13.166 1.00 93.69 253 TRP A CA 1
ATOM 2018 C C . TRP A 1 253 ? -8.694 9.061 13.708 1.00 93.69 253 TRP A C 1
ATOM 2020 O O . TRP A 1 253 ? -8.826 10.259 13.910 1.00 93.69 253 TRP A O 1
ATOM 2030 N N . ARG A 1 254 ? -9.652 8.183 14.029 1.00 94.81 254 ARG A N 1
ATOM 2031 C CA . ARG A 1 254 ? -10.904 8.600 14.692 1.00 94.81 254 ARG A CA 1
ATOM 2032 C C . ARG A 1 254 ? -10.654 9.222 16.063 1.00 94.81 254 ARG A C 1
ATOM 2034 O O . ARG A 1 254 ? -11.311 10.193 16.411 1.00 94.81 254 ARG A O 1
ATOM 2041 N N . ILE A 1 255 ? -9.693 8.690 16.820 1.00 96.38 255 ILE A N 1
ATOM 2042 C CA . ILE A 1 255 ? -9.272 9.261 18.107 1.00 96.38 255 ILE A CA 1
ATOM 2043 C C . ILE A 1 255 ? -8.673 10.653 17.893 1.00 96.38 255 ILE A C 1
ATOM 2045 O O . ILE A 1 255 ? -9.026 11.583 18.610 1.00 96.38 255 ILE A O 1
ATOM 2049 N N . VAL A 1 256 ? -7.804 10.818 16.892 1.00 95.69 256 VAL A N 1
ATOM 2050 C CA . VAL A 1 256 ? -7.270 12.136 16.511 1.00 95.69 256 VAL A CA 1
ATOM 2051 C C . VAL A 1 256 ? -8.380 13.116 16.150 1.00 95.69 256 VAL A C 1
ATOM 2053 O O . VAL A 1 256 ? -8.339 14.257 16.604 1.00 95.69 256 VAL A O 1
ATOM 2056 N N . ASP A 1 257 ? -9.342 12.670 15.345 1.00 93.12 257 ASP A N 1
ATOM 2057 C CA . ASP A 1 257 ? -10.428 13.504 14.835 1.00 93.12 257 ASP A CA 1
ATOM 2058 C C . ASP A 1 257 ? -11.351 13.951 15.970 1.00 93.12 257 ASP A C 1
ATOM 2060 O O . ASP A 1 257 ? -11.652 15.132 16.070 1.00 93.12 257 ASP A O 1
ATOM 2064 N N . ALA A 1 258 ? -11.720 13.044 16.879 1.00 94.94 258 ALA A N 1
ATOM 2065 C CA . ALA A 1 258 ? -12.543 13.373 18.042 1.00 94.94 258 ALA A CA 1
ATOM 2066 C C . ALA A 1 258 ? -11.872 14.377 18.993 1.00 94.94 258 ALA A C 1
ATOM 2068 O O . ALA A 1 258 ? -12.554 15.147 19.654 1.00 94.94 258 ALA A O 1
ATOM 2069 N N . ASN A 1 259 ? -10.537 14.386 19.057 1.00 94.19 259 ASN A N 1
ATOM 2070 C CA . ASN A 1 259 ? -9.778 15.325 19.881 1.00 94.19 259 ASN A CA 1
ATOM 2071 C C . ASN A 1 259 ? -9.391 16.626 19.138 1.00 94.19 259 ASN A C 1
ATOM 2073 O O . ASN A 1 259 ? -8.598 17.404 19.667 1.00 94.19 259 ASN A O 1
ATOM 2077 N N . ASP A 1 260 ? -9.875 16.840 17.908 1.00 91.94 260 ASP A N 1
ATOM 2078 C CA . ASP A 1 260 ? -9.543 17.987 17.044 1.00 91.94 260 ASP A CA 1
ATOM 2079 C C . ASP A 1 260 ? -8.035 18.171 16.757 1.00 91.94 260 ASP A C 1
ATOM 2081 O O . ASP A 1 260 ? -7.570 19.223 16.302 1.00 91.94 260 ASP A O 1
ATOM 2085 N N . TRP A 1 261 ? -7.231 17.120 16.952 1.00 93.44 261 TRP A N 1
ATOM 2086 C CA . TRP A 1 261 ? -5.767 17.201 16.878 1.00 93.44 261 TRP A CA 1
ATOM 2087 C C . TRP A 1 261 ? -5.213 17.344 15.465 1.00 93.44 261 TRP A C 1
ATOM 2089 O O . TRP A 1 261 ? -4.026 17.625 15.308 1.00 93.44 261 TRP A O 1
ATOM 2099 N N . ARG A 1 262 ? -6.046 17.208 14.428 1.00 85.62 262 ARG A N 1
ATOM 2100 C CA . ARG A 1 262 ? -5.650 17.624 13.073 1.00 85.62 262 ARG A CA 1
ATOM 2101 C C . ARG A 1 262 ? -5.398 19.124 12.978 1.00 85.62 262 ARG A C 1
ATOM 2103 O O . ARG A 1 262 ? -4.601 19.538 12.143 1.00 85.62 262 ARG A O 1
ATOM 2110 N N . THR A 1 263 ? -6.093 19.909 13.797 1.00 84.69 263 THR A N 1
ATOM 2111 C CA . THR A 1 263 ? -6.069 21.371 13.733 1.00 84.69 263 THR A CA 1
ATOM 2112 C C . THR A 1 263 ? -5.131 21.946 14.786 1.00 84.69 263 THR A C 1
ATOM 2114 O O . THR A 1 263 ? -4.311 22.803 14.474 1.00 84.69 263 THR A O 1
ATOM 2117 N N . CYS A 1 264 ? -5.216 21.465 16.030 1.00 88.00 264 CYS A N 1
ATOM 2118 C CA . CYS A 1 264 ? -4.446 22.018 17.151 1.00 88.00 264 CYS A CA 1
ATOM 2119 C C . CYS A 1 264 ? -3.170 21.229 17.497 1.00 88.00 264 CYS A C 1
ATOM 2121 O O . CYS A 1 264 ? -2.359 21.692 18.301 1.00 88.00 264 CYS A O 1
ATOM 2123 N N . GLY A 1 265 ? -2.962 20.061 16.880 1.00 91.06 265 GLY A N 1
ATOM 2124 C CA . GLY A 1 265 ? -1.872 19.150 17.219 1.00 91.06 265 GLY A CA 1
ATOM 2125 C C . GLY A 1 265 ? -2.070 18.439 18.564 1.00 91.06 265 GLY A C 1
ATOM 2126 O O . GLY A 1 265 ? -2.880 18.811 19.409 1.00 91.06 265 GLY A O 1
ATOM 2127 N N . VAL A 1 266 ? -1.298 17.379 18.780 1.00 94.25 266 VAL A N 1
ATOM 2128 C CA . VAL A 1 266 ? -1.360 16.524 19.965 1.00 94.25 266 VAL A CA 1
ATOM 2129 C C . VAL A 1 266 ? -0.643 17.215 21.139 1.00 94.25 266 VAL A C 1
ATOM 2131 O O . VAL A 1 266 ? 0.532 17.596 21.013 1.00 94.25 266 VAL A O 1
ATOM 2134 N N . PRO A 1 267 ? -1.287 17.344 22.313 1.00 93.56 267 PRO A N 1
ATOM 2135 C CA . PRO A 1 267 ? -0.689 17.941 23.506 1.00 93.56 267 PRO A CA 1
ATOM 2136 C C . PRO A 1 267 ? 0.543 17.188 24.024 1.00 93.56 267 PRO A C 1
ATOM 2138 O O . PRO A 1 267 ? 0.659 15.966 23.884 1.00 93.56 267 PRO A O 1
ATOM 2141 N N . LYS A 1 268 ? 1.461 17.915 24.680 1.00 92.88 268 LYS A N 1
ATOM 2142 C CA . LYS A 1 268 ? 2.623 17.321 25.367 1.00 92.88 268 LYS A CA 1
ATOM 2143 C C . LYS A 1 268 ? 2.152 16.259 26.375 1.00 92.88 268 LYS A C 1
ATOM 2145 O O . LYS A 1 268 ? 1.134 16.438 27.032 1.00 92.88 268 LYS A O 1
ATOM 2150 N N . GLY A 1 269 ? 2.886 15.149 26.466 1.00 91.56 269 GLY A N 1
ATOM 2151 C CA . GLY A 1 269 ? 2.533 13.989 27.299 1.00 91.56 269 GLY A CA 1
ATOM 2152 C C . GLY A 1 269 ? 1.682 12.926 26.593 1.00 91.56 269 GLY A C 1
ATOM 2153 O O . GLY A 1 269 ? 1.575 11.816 27.097 1.00 91.56 269 GLY A O 1
ATOM 2154 N N . LYS A 1 270 ? 1.109 13.231 25.417 1.00 93.75 270 LYS A N 1
ATOM 2155 C CA . LYS A 1 270 ? 0.326 12.274 24.605 1.00 93.75 270 LYS A CA 1
ATOM 2156 C C . LYS A 1 270 ? 0.981 11.930 23.256 1.00 93.75 270 LYS A C 1
ATOM 2158 O O . LYS A 1 270 ? 0.571 10.976 22.595 1.00 93.75 270 LYS A O 1
ATOM 2163 N N . ARG A 1 271 ? 1.983 12.719 22.844 1.00 93.88 271 ARG A N 1
ATOM 2164 C CA . ARG A 1 271 ? 2.589 12.724 21.498 1.00 93.88 271 ARG A CA 1
ATOM 2165 C C . ARG A 1 271 ? 3.297 11.422 21.153 1.00 93.88 271 ARG A C 1
ATOM 2167 O O . ARG A 1 271 ? 2.977 10.808 20.144 1.00 93.88 271 ARG A O 1
ATOM 2174 N N . ASP A 1 272 ? 4.251 11.028 21.985 1.00 91.94 272 ASP A N 1
ATOM 2175 C CA . ASP A 1 272 ? 5.111 9.860 21.805 1.00 91.94 272 ASP A CA 1
ATOM 2176 C C . ASP A 1 272 ? 4.280 8.576 21.749 1.00 91.94 272 ASP A C 1
ATOM 2178 O O . ASP A 1 272 ? 4.397 7.805 20.799 1.00 91.94 272 ASP A O 1
ATOM 2182 N N . ARG A 1 273 ? 3.359 8.401 22.702 1.00 93.81 273 ARG A N 1
ATOM 2183 C CA . ARG A 1 273 ? 2.488 7.228 22.787 1.00 93.81 273 ARG A CA 1
ATOM 2184 C C . ARG A 1 273 ? 1.577 7.093 21.569 1.00 93.81 273 ARG A C 1
ATOM 2186 O O . ARG A 1 273 ? 1.498 6.011 20.987 1.00 93.81 273 ARG A O 1
ATOM 2193 N N . LEU A 1 274 ? 0.903 8.171 21.155 1.00 95.19 274 LEU A N 1
ATOM 2194 C CA . LEU A 1 274 ? 0.031 8.137 19.977 1.00 95.19 274 LEU A CA 1
ATOM 2195 C C . LEU A 1 274 ? 0.839 7.886 18.698 1.00 95.19 274 LEU A C 1
ATOM 2197 O O . LEU A 1 274 ? 0.481 7.011 17.906 1.00 95.19 274 LEU A O 1
ATOM 2201 N N . LEU A 1 275 ? 1.940 8.619 18.518 1.00 95.88 275 LEU A N 1
ATOM 2202 C CA . LEU A 1 275 ? 2.802 8.502 17.346 1.00 95.88 275 LEU A CA 1
ATOM 2203 C C . LEU A 1 275 ? 3.396 7.096 17.227 1.00 95.88 275 LEU A C 1
ATOM 2205 O O . LEU A 1 275 ? 3.384 6.519 16.142 1.00 95.88 275 LEU A O 1
ATOM 2209 N N . PHE A 1 276 ? 3.824 6.502 18.342 1.00 96.88 276 PHE A N 1
ATOM 2210 C CA . PHE A 1 276 ? 4.310 5.127 18.385 1.00 96.88 276 PHE A CA 1
ATOM 2211 C C . PHE A 1 276 ? 3.241 4.122 17.934 1.00 96.88 276 PHE A C 1
ATOM 2213 O O . PHE A 1 276 ? 3.523 3.233 17.127 1.00 96.88 276 PHE A O 1
ATOM 2220 N N . MET A 1 277 ? 1.997 4.262 18.407 1.00 97.06 277 MET A N 1
ATOM 2221 C CA . MET A 1 277 ? 0.899 3.372 18.006 1.00 97.06 277 MET A CA 1
ATOM 2222 C C . MET A 1 277 ? 0.544 3.531 16.524 1.00 97.06 277 MET A C 1
ATOM 2224 O O . MET A 1 277 ? 0.304 2.527 15.847 1.00 97.06 277 MET A O 1
ATOM 2228 N N . MET A 1 278 ? 0.572 4.760 15.998 1.00 95.44 278 MET A N 1
ATOM 2229 C CA . MET A 1 278 ? 0.379 5.019 14.568 1.00 95.44 278 MET A CA 1
ATOM 2230 C C . MET A 1 278 ? 1.497 4.419 13.720 1.00 95.44 278 MET A C 1
ATOM 2232 O O . MET A 1 278 ? 1.211 3.717 12.750 1.00 95.44 278 MET A O 1
ATOM 2236 N N . ALA A 1 279 ? 2.754 4.637 14.110 1.00 95.19 279 ALA A N 1
ATOM 2237 C CA . ALA A 1 279 ? 3.923 4.068 13.451 1.00 95.19 279 ALA A CA 1
ATOM 2238 C C . ALA A 1 279 ? 3.854 2.539 13.425 1.00 95.19 279 ALA A C 1
ATOM 2240 O O . ALA A 1 279 ? 4.054 1.910 12.384 1.00 95.19 279 ALA A O 1
ATOM 2241 N N . ASN A 1 280 ? 3.513 1.929 14.562 1.00 96.00 280 ASN A N 1
ATOM 2242 C CA . ASN A 1 280 ? 3.381 0.487 14.639 1.00 96.00 280 ASN A CA 1
ATOM 2243 C C . ASN A 1 280 ? 2.259 -0.027 13.729 1.00 96.00 280 ASN A C 1
ATOM 2245 O O . ASN A 1 280 ? 2.478 -0.998 13.011 1.00 96.00 280 ASN A O 1
ATOM 2249 N N . ALA A 1 281 ? 1.092 0.621 13.708 1.00 93.31 281 ALA A N 1
ATOM 2250 C CA . ALA A 1 281 ? 0.003 0.222 12.822 1.00 93.31 281 ALA A CA 1
ATOM 2251 C C . ALA A 1 281 ? 0.391 0.334 11.335 1.00 93.31 281 ALA A C 1
ATOM 2253 O O . ALA A 1 281 ? 0.204 -0.636 10.601 1.00 93.31 281 ALA A O 1
ATOM 2254 N N . LEU A 1 282 ? 1.012 1.450 10.924 1.00 90.38 282 LEU A N 1
ATOM 2255 C CA . LEU A 1 282 ? 1.537 1.662 9.565 1.00 90.38 282 LEU A CA 1
ATOM 2256 C C . LEU A 1 282 ? 2.502 0.556 9.127 1.00 90.38 282 LEU A C 1
ATOM 2258 O O . LEU A 1 282 ? 2.422 0.081 7.997 1.00 90.38 282 LEU A O 1
ATOM 2262 N N . SER A 1 283 ? 3.373 0.091 10.029 1.00 90.00 283 SER A N 1
ATOM 2263 C CA . SER A 1 283 ? 4.404 -0.908 9.709 1.00 90.00 283 SER A CA 1
ATOM 2264 C C . SER A 1 283 ? 3.869 -2.235 9.154 1.00 90.00 283 SER A C 1
ATOM 2266 O O . SER A 1 283 ? 4.625 -3.006 8.565 1.00 90.00 283 SER A O 1
ATOM 2268 N N . TRP A 1 284 ? 2.578 -2.526 9.340 1.00 85.00 284 TRP A N 1
ATOM 2269 C CA . TRP A 1 284 ? 1.945 -3.754 8.859 1.00 85.00 284 TRP A CA 1
ATOM 2270 C C . TRP A 1 284 ? 1.542 -3.699 7.383 1.00 85.00 284 TRP A C 1
ATOM 2272 O O . TRP A 1 284 ? 1.427 -4.743 6.738 1.00 85.00 284 TRP A O 1
ATOM 2282 N N . PHE A 1 285 ? 1.314 -2.512 6.833 1.00 77.31 285 PHE A N 1
ATOM 2283 C CA . PHE A 1 285 ? 0.812 -2.338 5.465 1.00 77.31 285 PHE A CA 1
ATOM 2284 C C . PHE A 1 285 ? 1.587 -1.278 4.667 1.00 77.31 285 PHE A C 1
ATOM 2286 O O . PHE A 1 285 ? 1.193 -0.937 3.556 1.00 77.31 285 PHE A O 1
ATOM 2293 N N . THR A 1 286 ? 2.708 -0.813 5.214 1.00 76.25 286 THR A N 1
ATOM 2294 C CA . THR A 1 286 ? 3.707 0.023 4.550 1.00 76.25 286 THR A CA 1
ATOM 2295 C C . THR A 1 286 ? 5.070 -0.664 4.670 1.00 76.25 286 THR A C 1
ATOM 2297 O O . THR A 1 286 ? 5.451 -1.110 5.755 1.00 76.25 286 THR A O 1
ATOM 2300 N N . VAL A 1 287 ? 5.804 -0.768 3.561 1.00 70.31 287 VAL A N 1
ATOM 2301 C CA . VAL A 1 287 ? 7.156 -1.363 3.519 1.00 70.31 287 VAL A CA 1
ATOM 2302 C C . VAL A 1 287 ? 8.197 -0.460 4.184 1.00 70.31 287 VAL A C 1
ATOM 2304 O O . VAL A 1 287 ? 7.993 0.748 4.306 1.00 70.31 287 VAL A O 1
ATOM 2307 N N . SER A 1 288 ? 9.326 -1.035 4.615 1.00 66.62 288 SER A N 1
ATOM 2308 C CA . SER A 1 288 ? 10.349 -0.356 5.429 1.00 66.62 288 SER A CA 1
ATOM 2309 C C . SER A 1 288 ? 10.866 0.953 4.836 1.00 66.62 288 SER A C 1
ATOM 2311 O O . SER A 1 288 ? 11.089 1.905 5.582 1.00 66.62 288 SER A O 1
ATOM 2313 N N . ASP A 1 289 ? 11.017 1.009 3.516 1.00 64.19 289 ASP A N 1
ATOM 2314 C CA . ASP A 1 289 ? 11.658 2.130 2.823 1.00 64.19 289 ASP A CA 1
ATOM 2315 C C . ASP A 1 289 ? 10.743 3.356 2.729 1.00 64.19 289 ASP A C 1
ATOM 2317 O O . ASP A 1 289 ? 11.207 4.494 2.726 1.00 64.19 289 ASP A O 1
ATOM 2321 N N . ALA A 1 290 ? 9.426 3.133 2.702 1.00 69.69 290 ALA A N 1
ATOM 2322 C CA . ALA A 1 290 ? 8.424 4.195 2.747 1.00 69.69 290 ALA A CA 1
ATOM 2323 C C . ALA A 1 290 ? 7.963 4.506 4.181 1.00 69.69 290 ALA A C 1
ATOM 2325 O O . ALA A 1 290 ? 7.501 5.614 4.454 1.00 69.69 290 ALA A O 1
ATOM 2326 N N . LEU A 1 291 ? 8.102 3.548 5.105 1.00 81.25 291 LEU A N 1
ATOM 2327 C CA . LEU A 1 291 ? 7.586 3.641 6.471 1.00 81.25 291 LEU A CA 1
ATOM 2328 C C . LEU A 1 291 ? 8.160 4.830 7.245 1.00 81.25 291 LEU A C 1
ATOM 2330 O O . LEU A 1 291 ? 7.424 5.499 7.963 1.00 81.25 291 LEU A O 1
ATOM 2334 N N . GLU A 1 292 ? 9.450 5.117 7.087 1.00 88.44 292 GLU A N 1
ATOM 2335 C CA . GLU A 1 292 ? 10.092 6.249 7.760 1.00 88.44 292 GLU A CA 1
ATOM 2336 C C . GLU A 1 292 ? 9.467 7.589 7.347 1.00 88.44 292 GLU A C 1
ATOM 2338 O O . GLU A 1 292 ? 9.029 8.370 8.194 1.00 88.44 292 GLU A O 1
ATOM 2343 N N . ALA A 1 293 ? 9.335 7.815 6.038 1.00 77.75 293 ALA A N 1
ATOM 2344 C CA . ALA A 1 293 ? 8.730 9.025 5.491 1.00 77.75 293 ALA A CA 1
ATOM 2345 C C . ALA A 1 293 ? 7.244 9.165 5.872 1.00 77.75 293 ALA A C 1
ATOM 2347 O O . ALA A 1 293 ? 6.754 10.276 6.079 1.00 77.75 293 ALA A O 1
ATOM 2348 N N . GLU A 1 294 ? 6.529 8.046 5.983 1.00 84.69 294 GLU A N 1
ATOM 2349 C CA . GLU A 1 294 ? 5.133 8.002 6.428 1.00 84.69 294 GLU A CA 1
ATOM 2350 C C . GLU A 1 294 ? 4.988 8.392 7.901 1.00 84.69 294 GLU A C 1
ATOM 2352 O O . GLU A 1 294 ? 4.121 9.193 8.250 1.00 84.69 294 GLU A O 1
ATOM 2357 N N . ILE A 1 295 ? 5.871 7.884 8.764 1.00 91.44 295 ILE A N 1
ATOM 2358 C CA . ILE A 1 295 ? 5.898 8.236 10.187 1.00 91.44 295 ILE A CA 1
ATOM 2359 C C . ILE A 1 295 ? 6.220 9.721 10.368 1.00 91.44 295 ILE A C 1
ATOM 2361 O O . ILE A 1 295 ? 5.530 10.401 11.130 1.00 91.44 295 ILE A O 1
ATOM 2365 N N . ILE A 1 296 ? 7.224 10.237 9.650 1.00 89.56 296 ILE A N 1
ATOM 2366 C CA . ILE A 1 296 ? 7.588 11.660 9.697 1.00 89.56 296 ILE A CA 1
ATOM 2367 C C . ILE A 1 296 ? 6.401 12.531 9.288 1.00 89.56 296 ILE A C 1
ATOM 2369 O O . ILE A 1 296 ? 6.125 13.534 9.938 1.00 89.56 296 ILE A O 1
ATOM 2373 N N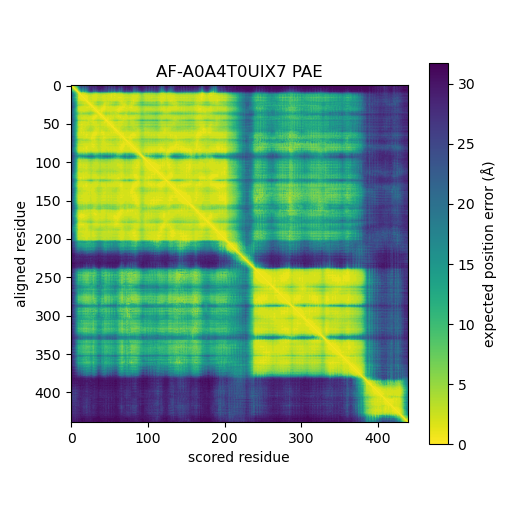 . ASP A 1 297 ? 5.659 12.165 8.245 1.00 84.56 297 ASP A N 1
ATOM 2374 C CA . ASP A 1 297 ? 4.508 12.963 7.832 1.00 84.56 297 ASP A CA 1
ATOM 2375 C C . ASP A 1 297 ? 3.356 12.942 8.835 1.00 84.56 297 ASP A C 1
ATOM 2377 O O . ASP A 1 297 ? 2.774 13.989 9.128 1.00 84.56 297 ASP A O 1
ATOM 2381 N N . VAL A 1 298 ? 3.042 11.767 9.386 1.00 89.06 298 VAL A N 1
ATOM 2382 C CA . VAL A 1 298 ? 2.067 11.657 10.475 1.00 89.06 298 VAL A CA 1
ATOM 2383 C C . VAL A 1 298 ? 2.484 12.564 11.633 1.00 89.06 298 VAL A C 1
ATOM 2385 O O . VAL A 1 298 ? 1.660 13.325 12.143 1.00 89.06 298 VAL A O 1
ATOM 2388 N N . ALA A 1 299 ? 3.767 12.557 11.994 1.00 93.06 299 ALA A N 1
ATOM 2389 C CA . ALA A 1 299 ? 4.296 13.416 13.040 1.00 93.06 299 ALA A CA 1
ATOM 2390 C C . ALA A 1 299 ? 4.238 14.908 12.684 1.00 93.06 299 ALA A C 1
ATOM 2392 O O . ALA A 1 299 ? 3.888 15.714 13.536 1.00 93.06 299 ALA A O 1
ATOM 2393 N N . ARG A 1 300 ? 4.505 15.312 11.439 1.00 89.44 300 ARG A N 1
ATOM 2394 C CA . ARG A 1 300 ? 4.368 16.722 11.030 1.00 89.44 300 ARG A CA 1
ATOM 2395 C C . ARG A 1 300 ? 2.929 17.220 11.160 1.00 89.44 300 ARG A C 1
ATOM 2397 O O . ARG A 1 300 ? 2.717 18.370 11.524 1.00 89.44 300 ARG A O 1
ATOM 2404 N N . ARG A 1 301 ? 1.944 16.361 10.880 1.00 87.62 301 ARG A N 1
ATOM 2405 C CA . ARG A 1 301 ? 0.514 16.706 10.966 1.00 87.62 301 ARG A CA 1
ATOM 2406 C C . ARG A 1 301 ? 0.001 16.753 12.398 1.00 87.62 301 ARG A C 1
ATOM 2408 O O . ARG A 1 301 ? -0.810 17.606 12.723 1.00 87.62 301 ARG A O 1
ATOM 2415 N N . LEU A 1 302 ? 0.437 15.814 13.231 1.00 92.31 302 LEU A N 1
ATOM 2416 C CA . LEU A 1 302 ? -0.141 15.615 14.560 1.00 92.31 302 LEU A CA 1
ATOM 2417 C C . LEU A 1 302 ? 0.745 16.141 15.676 1.00 92.31 302 LEU A C 1
ATOM 2419 O O . LEU A 1 302 ? 0.262 16.535 16.723 1.00 92.31 302 LEU A O 1
ATOM 2423 N N . THR A 1 303 ? 2.051 16.155 15.485 1.00 92.56 303 THR A N 1
ATOM 2424 C CA . THR A 1 303 ? 3.030 16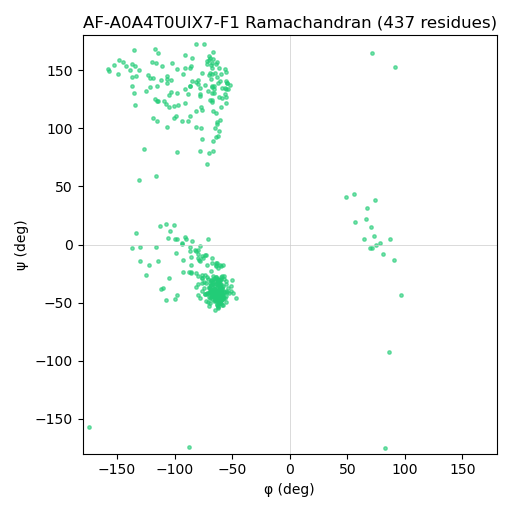.558 16.492 1.00 92.56 303 THR A CA 1
ATOM 2425 C C . THR A 1 303 ? 4.025 17.561 15.895 1.00 92.56 303 THR A C 1
ATOM 2427 O O . THR A 1 303 ? 5.227 17.311 15.966 1.00 92.56 303 THR A O 1
ATOM 2430 N N . PRO A 1 304 ? 3.572 18.695 15.315 1.00 89.62 304 PRO A N 1
ATOM 2431 C CA . PRO A 1 304 ? 4.436 19.628 14.572 1.00 89.62 304 PRO A CA 1
ATOM 2432 C C . PRO A 1 304 ? 5.565 20.239 15.414 1.00 89.62 304 PRO A C 1
ATOM 2434 O O . PRO A 1 304 ? 6.541 20.750 14.882 1.00 89.62 304 PRO A O 1
ATOM 2437 N N . THR A 1 305 ? 5.444 20.181 16.740 1.00 91.06 305 THR A N 1
ATOM 2438 C CA . THR A 1 305 ? 6.466 20.638 17.687 1.00 91.06 305 THR A CA 1
ATOM 2439 C C . THR A 1 305 ? 7.616 19.648 17.891 1.00 91.06 305 THR A C 1
ATOM 2441 O O . THR A 1 305 ? 8.566 19.992 18.583 1.00 91.06 305 THR A O 1
ATOM 2444 N N . LEU A 1 306 ? 7.495 18.402 17.419 1.00 92.38 306 LEU A N 1
ATOM 2445 C CA . LEU A 1 306 ? 8.579 17.421 17.490 1.00 92.38 306 LEU A CA 1
ATOM 2446 C C . LEU A 1 306 ? 9.488 17.575 16.274 1.00 92.38 306 LEU A C 1
ATOM 2448 O O . LEU A 1 306 ? 9.020 17.681 15.141 1.00 92.38 306 LEU A O 1
ATOM 2452 N N . THR A 1 307 ? 10.791 17.524 16.509 1.00 94.31 307 THR A N 1
ATOM 2453 C CA . THR A 1 307 ? 11.782 17.443 15.437 1.00 94.31 307 THR A CA 1
ATOM 2454 C C . THR A 1 307 ? 11.760 16.059 14.788 1.00 94.31 307 THR A C 1
ATOM 2456 O O . THR A 1 307 ? 11.411 15.059 15.419 1.00 94.31 307 THR A O 1
ATOM 2459 N N . GLU A 1 308 ? 12.202 15.957 13.533 1.00 92.25 308 GLU A N 1
ATOM 2460 C CA . GLU A 1 308 ? 12.303 14.657 12.851 1.00 92.25 308 GLU A CA 1
ATOM 2461 C C . GLU A 1 308 ? 13.209 13.680 13.606 1.00 92.25 308 GLU A C 1
ATOM 2463 O O . GLU A 1 308 ? 12.904 12.494 13.704 1.00 92.25 308 GLU A O 1
ATOM 2468 N N . ARG A 1 309 ? 14.285 14.180 14.223 1.00 92.50 309 ARG A N 1
ATOM 2469 C CA . ARG A 1 309 ? 15.187 13.358 15.035 1.00 92.50 309 ARG A CA 1
ATOM 2470 C C . ARG A 1 309 ? 14.476 12.749 16.246 1.00 92.50 309 ARG A C 1
ATOM 2472 O O . ARG A 1 309 ? 14.696 11.577 16.544 1.00 92.50 309 ARG A O 1
ATOM 2479 N N . GLU A 1 310 ? 13.622 13.509 16.929 1.00 94.38 310 GLU A N 1
ATOM 2480 C CA . GLU A 1 310 ? 12.814 12.997 18.045 1.00 94.38 310 GLU A CA 1
ATOM 2481 C C . GLU A 1 310 ? 11.783 11.976 17.564 1.00 94.38 310 GLU A C 1
ATOM 2483 O O . GLU A 1 310 ? 11.666 10.904 18.152 1.00 94.38 310 GLU A O 1
ATOM 2488 N N . VAL A 1 311 ? 11.099 12.264 16.454 1.00 95.06 311 VAL A N 1
ATOM 2489 C CA . VAL A 1 311 ? 10.133 11.351 15.823 1.00 95.06 311 VAL A CA 1
ATOM 2490 C C . VAL A 1 311 ? 10.772 9.999 15.503 1.00 95.06 311 VAL A C 1
ATOM 2492 O O . VAL A 1 311 ? 10.236 8.950 15.875 1.00 95.06 311 VAL A O 1
ATOM 2495 N N . LEU A 1 312 ? 11.938 10.016 14.852 1.00 92.81 312 LEU A N 1
ATOM 2496 C CA . LEU A 1 312 ? 12.679 8.807 14.498 1.00 92.81 312 LEU A CA 1
ATOM 2497 C C . LEU A 1 312 ? 13.233 8.088 15.727 1.00 92.81 312 LEU A C 1
ATOM 2499 O O . LEU A 1 312 ? 13.237 6.860 15.755 1.00 92.81 312 LEU A O 1
ATOM 2503 N N . SER A 1 313 ? 13.641 8.827 16.760 1.00 94.25 313 SER A N 1
ATOM 2504 C CA . SER A 1 313 ? 14.052 8.247 18.040 1.00 94.25 313 SER A CA 1
ATOM 2505 C C . SER A 1 313 ? 12.899 7.479 18.695 1.00 94.25 313 SER A C 1
ATOM 2507 O O . SER A 1 313 ? 13.044 6.291 19.001 1.00 94.25 313 SER A O 1
ATOM 2509 N N . TYR A 1 314 ? 11.720 8.101 18.811 1.00 93.94 314 TYR A N 1
ATOM 2510 C CA . TYR A 1 314 ? 10.525 7.490 19.402 1.00 93.94 314 TYR A CA 1
ATOM 2511 C C . TYR A 1 314 ? 10.049 6.257 18.628 1.00 93.94 314 TYR A C 1
ATOM 2513 O O . TYR A 1 314 ? 9.597 5.285 19.229 1.00 93.94 314 TYR A O 1
ATOM 2521 N N . CYS A 1 315 ? 10.190 6.260 17.301 1.00 95.81 315 CYS A N 1
ATOM 2522 C CA . CYS A 1 315 ? 9.732 5.170 16.437 1.00 95.81 315 CYS A CA 1
ATOM 2523 C C . CYS A 1 315 ? 10.844 4.183 16.035 1.00 95.81 315 CYS A C 1
ATOM 2525 O O . CYS A 1 315 ? 10.594 3.261 15.253 1.00 95.81 315 CYS A O 1
ATOM 2527 N N . SER A 1 316 ? 12.060 4.342 16.563 1.00 94.00 316 SER A N 1
ATOM 2528 C CA . SER A 1 316 ? 13.253 3.586 16.152 1.00 94.00 316 SER A CA 1
ATOM 2529 C C . SER A 1 316 ? 13.065 2.071 16.258 1.00 94.00 316 SER A C 1
ATOM 2531 O O . SER A 1 316 ? 13.430 1.325 15.349 1.00 94.00 316 SER A O 1
ATOM 2533 N N . SER A 1 317 ? 12.421 1.602 17.328 1.00 94.81 317 SER A N 1
ATOM 2534 C CA . SER A 1 317 ? 12.149 0.178 17.548 1.00 94.81 317 SER A CA 1
ATOM 2535 C C . SER A 1 317 ? 11.109 -0.394 16.577 1.00 94.81 317 SER A C 1
ATOM 2537 O O . SER A 1 317 ? 11.231 -1.550 16.167 1.00 94.81 317 SER A O 1
ATOM 2539 N N . VAL A 1 318 ? 10.116 0.401 16.161 1.00 94.88 318 VAL A N 1
ATOM 2540 C CA . VAL A 1 318 ? 9.147 0.018 15.122 1.00 94.88 318 VAL A CA 1
ATOM 2541 C C . VAL A 1 318 ? 9.861 -0.128 13.781 1.00 94.88 318 VAL A C 1
ATOM 2543 O O . VAL A 1 318 ? 9.716 -1.159 13.124 1.00 94.88 318 VAL A O 1
ATOM 2546 N N . LEU A 1 319 ? 10.678 0.862 13.407 1.00 91.25 319 LEU A N 1
ATOM 2547 C CA . LEU A 1 319 ? 11.460 0.853 12.169 1.00 91.25 319 LEU A CA 1
ATOM 2548 C C . LEU A 1 319 ? 12.427 -0.337 12.121 1.00 91.25 319 LEU A C 1
ATOM 2550 O O . LEU A 1 319 ? 12.456 -1.070 11.132 1.00 91.25 319 LEU A O 1
ATOM 2554 N N . ALA A 1 320 ? 13.168 -0.581 13.205 1.00 90.19 320 ALA A N 1
ATOM 2555 C CA . ALA A 1 320 ? 14.104 -1.699 13.303 1.00 90.19 320 ALA A CA 1
ATOM 2556 C C . ALA A 1 320 ? 13.402 -3.056 13.143 1.00 90.19 320 ALA A C 1
ATOM 2558 O O . ALA A 1 320 ? 13.869 -3.915 12.394 1.00 90.19 320 ALA A O 1
ATOM 2559 N N . ARG A 1 321 ? 12.246 -3.244 13.793 1.00 90.06 321 ARG A N 1
ATOM 2560 C CA . ARG A 1 321 ? 11.456 -4.479 13.672 1.00 90.06 321 ARG A CA 1
ATOM 2561 C C . ARG A 1 321 ? 10.856 -4.650 12.281 1.00 90.06 321 ARG A C 1
ATOM 2563 O O . ARG A 1 321 ? 10.854 -5.765 11.776 1.00 90.06 321 ARG A O 1
ATOM 2570 N N . ALA A 1 322 ? 10.374 -3.575 11.658 1.00 86.31 322 ALA A N 1
ATOM 2571 C CA . ALA A 1 322 ? 9.837 -3.624 10.300 1.00 86.31 322 ALA A CA 1
ATOM 2572 C C . ALA A 1 322 ? 10.914 -4.004 9.270 1.00 86.31 322 ALA A C 1
ATOM 2574 O O . ALA A 1 322 ? 10.639 -4.815 8.388 1.00 86.31 322 ALA A O 1
ATOM 2575 N N . ARG A 1 323 ? 12.138 -3.474 9.417 1.00 83.62 323 ARG A N 1
ATOM 2576 C CA . ARG A 1 323 ? 13.303 -3.827 8.586 1.00 83.62 323 ARG A CA 1
ATOM 2577 C C . ARG A 1 323 ? 13.738 -5.282 8.791 1.00 83.62 323 ARG A C 1
ATOM 2579 O O . ARG A 1 323 ? 13.970 -5.988 7.817 1.00 83.62 323 ARG A O 1
ATOM 2586 N N . ALA A 1 324 ? 13.812 -5.746 10.040 1.00 81.06 324 ALA A N 1
ATOM 2587 C CA . ALA A 1 324 ? 14.177 -7.133 10.347 1.00 81.06 324 ALA A CA 1
ATOM 2588 C C . ALA A 1 324 ? 13.172 -8.143 9.763 1.00 81.06 324 ALA A C 1
ATOM 2590 O O . ALA A 1 324 ? 13.573 -9.124 9.137 1.00 81.06 324 ALA A O 1
ATOM 2591 N N . ASP A 1 325 ? 11.877 -7.853 9.906 1.00 77.69 325 ASP A N 1
ATOM 2592 C CA . ASP A 1 325 ? 10.795 -8.678 9.367 1.00 77.69 325 ASP A CA 1
ATOM 2593 C C . ASP A 1 325 ? 10.807 -8.690 7.829 1.00 77.69 325 ASP A C 1
ATOM 2595 O O . ASP A 1 325 ? 10.647 -9.743 7.225 1.00 77.69 325 ASP A O 1
ATOM 2599 N N . ALA A 1 326 ? 11.102 -7.557 7.180 1.00 69.62 326 ALA A N 1
ATOM 2600 C CA . ALA A 1 326 ? 11.255 -7.504 5.723 1.00 69.62 326 ALA A CA 1
ATOM 2601 C C . ALA A 1 326 ? 12.421 -8.371 5.207 1.00 69.62 326 ALA A C 1
ATOM 2603 O O . ALA A 1 326 ? 12.327 -8.932 4.118 1.00 69.62 326 ALA A O 1
ATOM 2604 N N . ALA A 1 327 ? 13.500 -8.508 5.987 1.00 65.00 327 ALA A N 1
ATOM 2605 C CA . ALA A 1 327 ? 14.678 -9.281 5.597 1.00 65.00 327 ALA A CA 1
ATOM 2606 C C . ALA A 1 327 ? 14.532 -10.796 5.822 1.00 65.00 327 ALA A C 1
ATOM 2608 O O . ALA A 1 327 ? 15.082 -11.579 5.050 1.00 65.00 327 ALA A O 1
ATOM 2609 N N . LYS A 1 328 ? 13.853 -11.224 6.897 1.00 62.41 328 LYS A N 1
ATOM 2610 C CA . LYS A 1 328 ? 13.838 -12.637 7.335 1.00 62.41 328 LYS A CA 1
ATOM 2611 C C . LYS A 1 328 ? 12.451 -13.230 7.599 1.00 62.41 328 LYS A C 1
ATOM 2613 O O . LYS A 1 328 ? 12.382 -14.407 7.931 1.00 62.41 328 LYS A O 1
ATOM 2618 N N . ASP A 1 329 ? 11.379 -12.447 7.468 1.00 61.84 329 ASP A N 1
ATOM 2619 C CA . ASP A 1 329 ? 9.995 -12.838 7.795 1.00 61.84 329 ASP A CA 1
ATOM 2620 C C . ASP A 1 329 ? 9.869 -13.484 9.189 1.00 61.84 329 ASP A C 1
ATOM 2622 O O . ASP A 1 329 ? 9.203 -14.493 9.410 1.00 61.84 329 ASP A O 1
ATOM 2626 N N . ASP A 1 330 ? 10.589 -12.914 10.156 1.00 65.88 330 ASP A N 1
ATOM 2627 C CA . ASP A 1 330 ? 10.750 -13.474 11.499 1.00 65.88 330 ASP A CA 1
ATOM 2628 C C . ASP A 1 330 ? 9.611 -13.097 12.465 1.00 65.88 330 ASP A C 1
ATOM 2630 O O . ASP A 1 330 ? 9.631 -13.453 13.648 1.00 65.88 330 ASP A O 1
ATOM 2634 N N . GLY A 1 331 ? 8.600 -12.374 11.978 1.00 69.69 331 GLY A N 1
ATOM 2635 C CA . GLY A 1 331 ? 7.407 -12.007 12.726 1.00 69.69 331 GLY A CA 1
ATOM 2636 C C . GLY A 1 331 ? 7.641 -10.972 13.826 1.00 69.69 331 GLY A C 1
ATOM 2637 O O . GLY A 1 331 ? 6.759 -10.808 14.677 1.00 69.69 331 GLY A O 1
ATOM 2638 N N . LYS A 1 332 ? 8.786 -10.271 13.839 1.00 78.81 332 LYS A N 1
ATOM 2639 C CA . LYS A 1 332 ? 9.228 -9.415 14.959 1.00 78.81 332 LYS A CA 1
ATOM 2640 C C . LYS A 1 332 ? 8.467 -8.102 15.138 1.00 78.81 332 LYS A C 1
ATOM 2642 O O . LYS A 1 332 ? 8.671 -7.431 16.159 1.00 78.81 332 LYS A O 1
ATOM 2647 N N . ARG A 1 333 ? 7.594 -7.711 14.201 1.00 88.25 333 ARG A N 1
ATOM 2648 C CA . ARG A 1 333 ? 6.719 -6.527 14.348 1.00 88.25 333 ARG A CA 1
ATOM 2649 C C . ARG A 1 333 ? 5.881 -6.601 15.634 1.00 88.25 333 ARG A C 1
ATOM 2651 O O . ARG A 1 333 ? 5.487 -7.687 16.064 1.00 88.25 333 ARG A O 1
ATOM 2658 N N . TYR A 1 334 ? 5.556 -5.459 16.250 1.00 92.69 334 TYR A N 1
ATOM 2659 C CA . TYR A 1 334 ? 4.754 -5.471 17.479 1.00 92.69 334 TYR A CA 1
ATOM 2660 C C . TYR A 1 334 ? 3.318 -5.940 17.217 1.00 92.69 334 TYR A C 1
ATOM 2662 O O . TYR A 1 334 ? 2.608 -5.421 16.355 1.00 92.69 334 TYR A O 1
ATOM 2670 N N . ARG A 1 335 ? 2.860 -6.902 18.029 1.00 91.62 335 ARG A N 1
ATOM 2671 C CA . ARG A 1 335 ? 1.518 -7.506 17.973 1.00 91.62 335 ARG A CA 1
ATOM 2672 C C . ARG A 1 335 ? 0.725 -7.222 19.254 1.00 91.62 335 ARG A C 1
ATOM 2674 O O . ARG A 1 335 ? 0.316 -8.153 19.942 1.00 91.62 335 ARG A O 1
ATOM 2681 N N . TYR A 1 336 ? 0.513 -5.945 19.588 1.00 93.06 336 TYR A N 1
ATOM 2682 C CA . TYR A 1 336 ? -0.242 -5.549 20.787 1.00 93.06 336 TYR A CA 1
ATOM 2683 C C . TYR A 1 336 ? -1.608 -6.233 20.860 1.00 93.06 336 TYR A C 1
ATOM 2685 O O . TYR A 1 336 ? -2.318 -6.312 19.851 1.00 93.06 336 TYR A O 1
ATOM 2693 N N . LYS A 1 337 ? -1.987 -6.713 22.051 1.00 91.25 337 LYS A N 1
ATOM 2694 C CA . LYS A 1 337 ? -3.345 -7.202 22.333 1.00 91.25 337 LYS A CA 1
ATOM 2695 C C . LYS A 1 337 ? -4.323 -6.023 22.353 1.00 91.25 337 LYS A C 1
ATOM 2697 O O . LYS A 1 337 ? -3.903 -4.875 22.460 1.00 91.25 337 LYS A O 1
ATOM 2702 N N . ARG A 1 338 ? -5.624 -6.304 22.224 1.00 91.81 338 ARG A N 1
ATOM 2703 C CA . ARG A 1 338 ? -6.666 -5.263 22.272 1.00 91.81 338 ARG A CA 1
ATOM 2704 C C . ARG A 1 338 ? -6.635 -4.510 23.594 1.00 91.81 338 ARG A C 1
ATOM 2706 O O . ARG A 1 338 ? -6.507 -3.300 23.567 1.00 91.81 338 ARG A O 1
ATOM 2713 N N . GLU A 1 339 ? -6.658 -5.239 24.700 1.00 92.94 339 GLU A N 1
ATOM 2714 C CA . GLU A 1 339 ? -6.550 -4.681 26.047 1.00 92.94 339 GLU A CA 1
ATOM 2715 C C . GLU A 1 339 ? -5.318 -3.781 26.203 1.00 92.94 339 GLU A C 1
ATOM 2717 O O . GLU A 1 339 ? -5.420 -2.677 26.712 1.00 92.94 339 GLU A O 1
ATOM 2722 N N . THR A 1 340 ? -4.160 -4.179 25.661 1.00 95.38 340 THR A N 1
ATOM 2723 C CA . THR A 1 340 ? -2.962 -3.329 25.706 1.00 95.38 340 THR A CA 1
ATOM 2724 C C . THR A 1 340 ? -3.120 -2.036 24.902 1.00 95.38 340 THR A C 1
ATOM 2726 O O . THR A 1 340 ? -2.637 -1.001 25.341 1.00 95.38 340 THR A O 1
ATOM 2729 N N . LEU A 1 341 ? -3.785 -2.075 23.739 1.00 96.19 341 LEU A N 1
ATOM 2730 C CA . LEU A 1 341 ? -4.097 -0.864 22.967 1.00 96.19 341 LEU A CA 1
ATOM 2731 C C . LEU A 1 341 ? -5.112 0.018 23.700 1.00 96.19 341 LEU A C 1
ATOM 2733 O O . LEU A 1 341 ? -4.941 1.229 23.719 1.00 96.19 341 LEU A O 1
ATOM 2737 N N . TRP A 1 342 ? -6.137 -0.590 24.301 1.00 96.69 342 TRP A N 1
ATOM 2738 C CA . TRP A 1 342 ? -7.151 0.112 25.081 1.00 96.69 342 TRP A CA 1
ATOM 2739 C C . TRP A 1 342 ? -6.527 0.806 26.290 1.00 96.69 342 TRP A C 1
ATOM 2741 O O . TRP A 1 342 ? -6.603 2.020 26.382 1.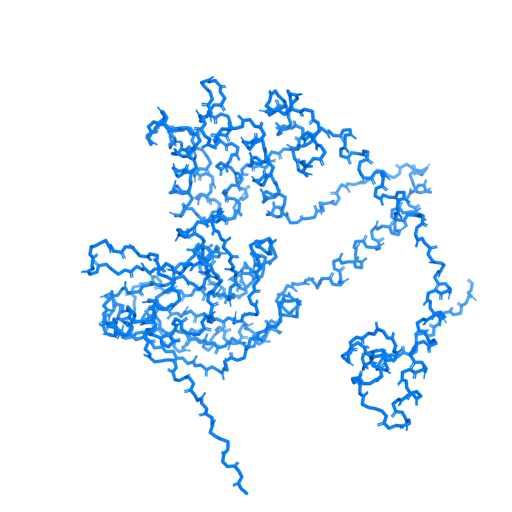00 96.69 342 TRP A O 1
ATOM 2751 N N . ASN A 1 343 ? -5.801 0.080 27.141 1.00 95.94 343 ASN A N 1
ATOM 2752 C CA . ASN A 1 343 ? -5.146 0.644 28.326 1.00 95.94 343 ASN A CA 1
ATOM 2753 C C . ASN A 1 343 ? -4.141 1.747 27.966 1.00 95.94 343 ASN A C 1
ATOM 2755 O O . ASN A 1 343 ? -3.906 2.664 28.744 1.00 95.94 343 ASN A O 1
ATOM 2759 N N . ALA A 1 344 ? -3.529 1.663 26.782 1.00 95.06 344 ALA A N 1
ATOM 2760 C CA . ALA A 1 344 ? -2.614 2.686 26.302 1.00 95.06 344 ALA A CA 1
ATOM 2761 C C . ALA A 1 344 ? -3.315 3.928 25.732 1.00 95.06 344 ALA A C 1
ATOM 2763 O O . ALA A 1 344 ? -2.621 4.901 25.470 1.00 95.06 344 ALA A O 1
ATOM 2764 N N . LEU A 1 345 ? -4.621 3.910 25.460 1.00 96.62 345 LEU A N 1
ATOM 2765 C CA . LEU A 1 345 ? -5.303 4.990 24.734 1.00 96.62 345 LEU A CA 1
ATOM 2766 C C . LEU A 1 345 ? -6.659 5.384 25.336 1.00 96.62 345 LEU A C 1
ATOM 2768 O O . LEU A 1 345 ? -7.273 6.318 24.827 1.00 96.62 345 LEU A O 1
ATOM 2772 N N . SER A 1 346 ? -7.140 4.709 26.383 1.00 95.56 346 SER A N 1
ATOM 2773 C CA . SER A 1 346 ? -8.476 4.921 26.950 1.00 95.56 346 SER A CA 1
ATOM 2774 C C . SER A 1 346 ? -8.664 6.351 27.449 1.00 95.56 346 SER A C 1
ATOM 2776 O O . SER A 1 346 ? -9.689 6.955 27.158 1.00 95.56 346 SER A O 1
ATOM 2778 N N . ASP A 1 347 ? -7.633 6.963 28.034 1.00 95.94 347 ASP A N 1
ATOM 2779 C CA . ASP A 1 347 ? -7.638 8.371 28.458 1.00 95.94 347 ASP A CA 1
ATOM 2780 C C . ASP A 1 347 ? -7.774 9.376 27.294 1.00 95.94 347 ASP A C 1
ATOM 2782 O O . ASP A 1 347 ? -8.066 10.553 27.508 1.00 95.94 347 ASP A O 1
ATOM 2786 N N . LEU A 1 348 ? -7.555 8.934 26.050 1.00 95.50 348 LEU A N 1
ATOM 2787 C CA . LEU A 1 348 ? -7.777 9.729 24.835 1.00 95.50 348 LEU A CA 1
ATOM 2788 C C . LEU A 1 348 ? -9.175 9.522 24.243 1.00 95.50 348 LEU A C 1
ATOM 2790 O O . LEU A 1 348 ? -9.571 10.267 23.346 1.00 95.50 348 LEU A O 1
ATOM 2794 N N . ILE A 1 349 ? -9.883 8.488 24.702 1.00 96.25 349 ILE A N 1
ATOM 2795 C CA . ILE A 1 349 ? -11.160 8.023 24.158 1.00 96.25 349 ILE A CA 1
ATOM 2796 C C . ILE A 1 349 ? -12.311 8.377 25.103 1.00 96.25 349 ILE A C 1
ATOM 2798 O O . ILE A 1 349 ? -13.312 8.923 24.656 1.00 96.25 349 ILE A O 1
ATOM 2802 N N . GLU A 1 350 ? -12.159 8.092 26.396 1.00 94.50 350 GLU A N 1
ATOM 2803 C CA . GLU A 1 350 ? -13.175 8.270 27.443 1.00 94.50 350 GLU A CA 1
ATOM 2804 C C . GLU A 1 350 ? -13.752 9.692 27.559 1.00 94.50 350 GLU A C 1
ATOM 2806 O O . GLU A 1 350 ? -14.950 9.797 27.825 1.00 94.50 350 GLU A O 1
ATOM 2811 N N . PRO A 1 351 ? -12.997 10.785 27.308 1.00 96.00 351 PRO A N 1
ATOM 2812 C CA . PRO A 1 351 ? -13.576 12.131 27.312 1.00 96.00 351 PRO A CA 1
ATOM 2813 C C . PRO A 1 351 ? -14.640 12.373 26.225 1.00 96.00 351 PRO A C 1
ATOM 2815 O O . PRO A 1 351 ? -15.401 13.333 26.320 1.00 96.00 351 PRO A O 1
ATOM 2818 N N . HIS A 1 352 ? -14.694 11.524 25.191 1.00 94.00 352 HIS A N 1
ATOM 2819 C CA . HIS A 1 352 ? -15.549 11.696 24.017 1.00 94.00 352 HIS A CA 1
ATOM 2820 C C . HIS A 1 352 ? -16.722 10.720 24.043 1.00 94.00 352 HIS A C 1
ATOM 2822 O O . HIS A 1 352 ? -16.597 9.546 23.677 1.00 94.00 352 HIS A O 1
ATOM 2828 N N . ALA A 1 353 ? -17.893 11.219 24.440 1.00 90.19 353 ALA A N 1
ATOM 2829 C CA . ALA A 1 353 ? -19.119 10.430 24.475 1.00 90.19 353 ALA A CA 1
ATOM 2830 C C . ALA A 1 353 ? -19.436 9.811 23.098 1.00 90.19 353 ALA A C 1
ATOM 2832 O O . ALA A 1 353 ? -19.440 10.489 22.072 1.00 90.19 353 ALA A O 1
ATOM 2833 N N . GLY A 1 354 ? -19.693 8.500 23.069 1.00 89.50 354 GLY A N 1
ATOM 2834 C CA . GLY A 1 354 ? -20.036 7.764 21.847 1.00 89.50 354 GLY A CA 1
ATOM 2835 C C . GLY A 1 354 ? -18.866 7.490 20.893 1.00 89.50 354 GLY A C 1
ATOM 2836 O O . GLY A 1 354 ? -19.063 6.826 19.875 1.00 89.50 354 GLY A O 1
ATOM 2837 N N . LEU A 1 355 ? -17.634 7.930 21.194 1.00 94.00 355 LEU A N 1
ATOM 2838 C CA . LEU A 1 355 ? -16.478 7.612 20.344 1.00 94.00 355 LEU A CA 1
ATOM 2839 C C . LEU A 1 355 ? -16.218 6.105 20.313 1.00 94.00 355 LEU A C 1
ATOM 2841 O O . LEU A 1 355 ? -15.986 5.545 19.242 1.00 94.00 355 LEU A O 1
ATOM 2845 N N . VAL A 1 356 ? -16.325 5.435 21.465 1.00 94.69 356 VAL A N 1
ATOM 2846 C CA . VAL A 1 356 ? -16.156 3.978 21.586 1.00 94.69 356 VAL A CA 1
ATOM 2847 C C . VAL A 1 356 ? -17.025 3.235 20.568 1.00 94.69 356 VAL A C 1
ATOM 2849 O O . VAL A 1 356 ? -16.536 2.294 19.939 1.00 94.69 356 VAL A O 1
ATOM 2852 N N . ASP A 1 357 ? -18.259 3.689 20.325 1.00 90.12 357 ASP A N 1
ATOM 2853 C CA . ASP A 1 357 ? -19.214 3.098 19.373 1.00 90.12 357 ASP A CA 1
ATOM 2854 C C . ASP A 1 357 ? -18.751 3.157 17.915 1.00 90.12 357 ASP A C 1
ATOM 2856 O O . ASP A 1 357 ? -19.063 2.271 17.116 1.00 90.12 357 ASP A O 1
ATOM 2860 N N . GLN A 1 358 ? -17.930 4.150 17.582 1.00 90.62 358 GLN A N 1
ATOM 2861 C CA . GLN A 1 358 ? -17.388 4.356 16.240 1.00 90.62 358 GLN A CA 1
ATOM 2862 C C . GLN A 1 358 ? -16.088 3.572 15.994 1.00 90.62 358 GLN A C 1
ATOM 2864 O O . GLN A 1 358 ? -15.748 3.280 14.841 1.00 90.62 358 GLN A O 1
ATOM 2869 N N . LEU A 1 359 ? -15.356 3.223 17.058 1.00 92.62 359 LEU A N 1
ATOM 2870 C CA . LEU A 1 359 ? -14.108 2.457 16.985 1.00 92.62 359 LEU A CA 1
ATOM 2871 C C . LEU A 1 359 ? -14.389 0.973 16.729 1.00 92.62 359 LEU A C 1
ATOM 2873 O O . LEU A 1 359 ? -15.393 0.430 17.181 1.00 92.62 359 LEU A O 1
ATOM 2877 N N . ARG A 1 360 ? -13.509 0.272 16.007 1.00 89.31 360 ARG A N 1
ATOM 2878 C CA . ARG A 1 360 ? -13.690 -1.151 15.641 1.00 89.31 360 ARG A CA 1
ATOM 2879 C C . ARG A 1 360 ? -12.712 -2.103 16.326 1.00 89.31 360 ARG A C 1
ATOM 2881 O O . ARG A 1 360 ? -13.074 -3.231 16.661 1.00 89.31 360 ARG A O 1
ATOM 2888 N N . ALA A 1 361 ? -11.470 -1.678 16.480 1.00 91.56 361 ALA A N 1
ATOM 2889 C CA . ALA A 1 361 ? -10.339 -2.439 16.981 1.00 91.56 361 ALA A CA 1
ATOM 2890 C C . ALA A 1 361 ? -9.867 -1.972 18.366 1.00 91.56 361 ALA A C 1
ATOM 2892 O O . ALA A 1 361 ? -9.495 -2.838 19.164 1.00 91.56 361 ALA A O 1
ATOM 2893 N N . ILE A 1 362 ? -9.891 -0.663 18.648 1.00 96.06 362 ILE A N 1
ATOM 2894 C CA . ILE A 1 362 ? -9.472 -0.059 19.926 1.00 96.06 362 ILE A CA 1
ATOM 2895 C C . ILE A 1 362 ? -10.714 0.187 20.786 1.00 96.06 362 ILE A C 1
ATOM 2897 O O . ILE A 1 362 ? -11.256 1.282 20.836 1.00 96.06 362 ILE A O 1
ATOM 2901 N N . VAL A 1 363 ? -11.201 -0.874 21.418 1.00 93.94 363 VAL A N 1
ATOM 2902 C CA . VAL A 1 363 ? -12.371 -0.859 22.308 1.00 93.94 363 VAL A CA 1
ATOM 2903 C C . VAL A 1 363 ? -12.061 -1.708 23.539 1.00 93.94 363 VAL A C 1
ATOM 2905 O O . VAL A 1 363 ? -11.219 -2.612 23.422 1.00 93.94 363 VAL A O 1
ATOM 2908 N N . PRO A 1 364 ? -12.718 -1.477 24.685 1.00 93.75 364 PRO A N 1
ATOM 2909 C CA . PRO A 1 364 ? -12.550 -2.358 25.824 1.00 93.75 364 PRO A CA 1
ATOM 2910 C C . PRO A 1 364 ? -13.157 -3.736 25.518 1.00 93.75 364 PRO A C 1
ATOM 2912 O O . PRO A 1 364 ? -13.957 -3.918 24.584 1.00 93.75 364 PRO A O 1
ATOM 2915 N N . ASP A 1 365 ? -12.671 -4.761 26.219 1.00 89.38 365 ASP A N 1
ATOM 2916 C CA . ASP A 1 365 ? -12.995 -6.147 25.873 1.00 89.38 365 ASP A CA 1
ATOM 2917 C C . ASP A 1 365 ? -14.481 -6.474 26.109 1.00 89.38 365 ASP A C 1
ATOM 2919 O O . ASP A 1 365 ? -15.056 -7.233 25.325 1.00 89.38 365 ASP A O 1
ATOM 2923 N N . ASP A 1 366 ? -15.126 -5.832 27.084 1.00 88.00 366 ASP A N 1
ATOM 2924 C CA . ASP A 1 366 ? -16.560 -5.927 27.379 1.00 88.00 366 ASP A CA 1
ATOM 2925 C C . ASP A 1 366 ? -17.439 -5.421 26.221 1.00 88.00 366 ASP A C 1
ATOM 2927 O O . ASP A 1 366 ? -18.363 -6.121 25.797 1.00 88.00 366 ASP A O 1
ATOM 2931 N N . VAL A 1 367 ? -17.105 -4.272 25.624 1.00 89.81 367 VAL A N 1
ATOM 2932 C CA . VAL A 1 367 ? -17.788 -3.712 24.446 1.00 89.81 367 VAL A CA 1
ATOM 2933 C C . VAL A 1 367 ? -17.624 -4.642 23.250 1.00 89.81 367 VAL A C 1
ATOM 2935 O O . VAL A 1 367 ? -18.574 -4.917 22.511 1.00 89.81 367 VAL A O 1
ATOM 2938 N N . ARG A 1 368 ? -16.422 -5.191 23.046 1.00 86.38 368 ARG A N 1
ATOM 2939 C CA . ARG A 1 368 ? -16.186 -6.174 21.981 1.00 86.38 368 ARG A CA 1
ATOM 2940 C C . ARG A 1 368 ? -17.003 -7.448 22.206 1.00 86.38 368 ARG A C 1
ATOM 2942 O O . ARG A 1 368 ? -17.508 -8.021 21.238 1.00 86.38 368 ARG A O 1
ATOM 2949 N N . GLU A 1 369 ? -17.129 -7.905 23.445 1.00 81.94 369 GLU A N 1
ATOM 2950 C CA . GLU A 1 369 ? -17.959 -9.055 23.799 1.00 81.94 369 GLU A CA 1
ATOM 2951 C C . GLU A 1 369 ? -19.448 -8.765 23.619 1.00 81.94 369 GLU A C 1
ATOM 2953 O O . GLU A 1 369 ? -20.161 -9.604 23.068 1.00 81.94 369 GLU A O 1
ATOM 2958 N N . GLN A 1 370 ? -19.917 -7.576 23.996 1.00 82.31 370 GLN A N 1
ATOM 2959 C CA . GLN A 1 370 ? -21.278 -7.117 23.735 1.00 82.31 370 GLN A CA 1
ATOM 2960 C C . GLN A 1 370 ? -21.585 -7.112 22.236 1.00 82.31 370 GLN A C 1
ATOM 2962 O O . GLN A 1 370 ? -22.535 -7.768 21.820 1.00 82.31 370 GLN A O 1
ATOM 2967 N N . ARG A 1 371 ? -20.742 -6.489 21.408 1.00 85.38 371 ARG A N 1
ATOM 2968 C CA . ARG A 1 371 ? -20.917 -6.476 19.946 1.00 85.38 371 ARG A CA 1
ATOM 2969 C C . ARG A 1 371 ? -20.861 -7.867 19.334 1.00 85.38 371 ARG A C 1
ATOM 2971 O O . ARG A 1 371 ? -21.572 -8.156 18.374 1.00 85.38 371 ARG A O 1
ATOM 2978 N N . GLU A 1 372 ? -20.015 -8.755 19.862 1.00 74.81 372 GLU A N 1
ATOM 2979 C CA . GLU A 1 372 ? -20.013 -10.152 19.427 1.00 74.81 372 GLU A CA 1
ATOM 2980 C C . GLU A 1 372 ? -21.329 -10.843 19.810 1.00 74.81 372 GLU A C 1
ATOM 2982 O O . GLU A 1 372 ? -21.892 -11.524 18.956 1.00 74.81 372 GLU A O 1
ATOM 2987 N N . ARG A 1 373 ? -21.854 -10.627 21.025 1.00 72.38 373 ARG A N 1
ATOM 2988 C CA . ARG A 1 373 ? -23.161 -11.142 21.472 1.00 72.38 373 ARG A CA 1
ATOM 2989 C C . ARG A 1 373 ? -24.311 -10.603 20.627 1.00 72.38 373 ARG A C 1
ATOM 2991 O O . ARG A 1 373 ? -25.130 -11.392 20.175 1.00 72.38 373 ARG A O 1
ATOM 2998 N N . GLU A 1 374 ? -24.361 -9.304 20.363 1.00 73.50 374 GLU A N 1
ATOM 2999 C CA . GLU A 1 374 ? -25.380 -8.673 19.516 1.00 73.50 374 GLU A CA 1
ATOM 3000 C C . GLU A 1 374 ? -25.321 -9.193 18.082 1.00 73.50 374 GLU A C 1
ATOM 3002 O O . GLU A 1 374 ? -26.345 -9.592 17.533 1.00 73.50 374 GLU A O 1
ATOM 3007 N N . ARG A 1 375 ? -24.121 -9.302 17.499 1.00 70.50 375 ARG A N 1
ATOM 3008 C CA . ARG A 1 375 ? -23.947 -9.903 16.171 1.00 70.50 375 ARG A CA 1
ATOM 3009 C C . ARG A 1 375 ? -24.421 -11.357 16.140 1.00 70.50 375 ARG A C 1
ATOM 3011 O O . ARG A 1 375 ? -24.968 -11.794 15.133 1.00 70.50 375 ARG A O 1
ATOM 3018 N N . LEU A 1 376 ? -24.176 -12.123 17.206 1.00 62.47 376 LEU A N 1
ATOM 3019 C CA . LEU A 1 376 ? -24.671 -13.498 17.323 1.00 62.47 376 LEU A CA 1
ATOM 3020 C C . LEU A 1 376 ? -26.203 -13.522 17.452 1.00 62.47 376 LEU A C 1
ATOM 3022 O O . LEU A 1 376 ? -26.837 -14.261 16.712 1.00 62.47 376 LEU A O 1
ATOM 3026 N N . ARG A 1 377 ? -26.804 -12.653 18.275 1.00 64.62 377 ARG A N 1
ATOM 3027 C CA . ARG A 1 377 ? -28.267 -12.519 18.414 1.00 64.62 377 ARG A CA 1
ATOM 3028 C C . ARG A 1 377 ? -28.950 -12.140 17.101 1.00 64.62 377 ARG A C 1
ATOM 3030 O O . ARG A 1 377 ? -29.912 -12.790 16.716 1.00 64.62 377 ARG A O 1
ATOM 3037 N N . GLN A 1 378 ? -28.438 -11.133 16.392 1.00 58.44 378 GLN A N 1
ATOM 3038 C CA . GLN A 1 378 ? -28.959 -10.726 15.081 1.00 58.44 378 GLN A CA 1
ATOM 3039 C C . GLN A 1 378 ? -28.851 -11.858 14.059 1.00 58.44 378 GLN A C 1
ATOM 3041 O O . GLN A 1 378 ? -29.758 -12.072 13.266 1.00 58.44 378 GLN A O 1
ATOM 3046 N N . ARG A 1 379 ? -27.754 -12.618 14.091 1.00 49.41 379 ARG A N 1
ATOM 3047 C CA . ARG A 1 379 ? -27.585 -13.792 13.234 1.00 49.41 379 ARG A CA 1
ATOM 3048 C C . ARG A 1 379 ? -28.588 -14.897 13.578 1.00 49.41 379 ARG A C 1
ATOM 3050 O O . ARG A 1 379 ? -29.119 -15.527 12.670 1.00 49.41 379 ARG A O 1
ATOM 3057 N N . ASP A 1 380 ? -28.833 -15.139 14.861 1.00 49.84 380 ASP A N 1
ATOM 3058 C CA . ASP A 1 380 ? -29.714 -16.213 15.320 1.00 49.84 380 ASP A CA 1
ATOM 3059 C C . ASP A 1 380 ? -31.202 -15.857 15.133 1.00 49.84 380 ASP A C 1
ATOM 3061 O O . ASP A 1 380 ? -31.999 -16.746 14.849 1.00 49.84 380 ASP A O 1
ATOM 3065 N N . GLY A 1 381 ? -31.564 -14.568 15.170 1.00 46.91 381 GLY A N 1
ATOM 3066 C CA . GLY A 1 381 ? -32.908 -14.068 14.848 1.00 46.91 381 GLY A CA 1
ATOM 3067 C C . GLY A 1 381 ? -33.256 -14.030 13.350 1.00 46.91 381 GLY A C 1
ATOM 3068 O O . GLY A 1 381 ? -34.418 -13.854 13.008 1.00 46.91 381 GLY A O 1
ATOM 3069 N N . VAL A 1 382 ? -32.276 -14.212 12.452 1.00 44.84 382 VAL A N 1
ATOM 3070 C CA . VAL A 1 382 ? -32.448 -14.187 10.979 1.00 44.84 382 VAL A CA 1
ATOM 3071 C C . VAL A 1 382 ? -32.418 -15.604 10.370 1.00 44.84 382 VAL A C 1
ATOM 3073 O O . VAL A 1 382 ? -32.348 -15.769 9.153 1.00 44.84 382 VAL A O 1
ATOM 3076 N N . LYS A 1 383 ? -32.485 -16.671 11.181 1.00 40.81 383 LYS A N 1
ATOM 3077 C CA . LYS A 1 383 ? -32.566 -18.051 10.665 1.00 40.81 383 LYS A CA 1
ATOM 3078 C C . LYS A 1 383 ? -33.908 -18.283 9.945 1.00 40.81 383 LYS A C 1
ATOM 3080 O O . LYS A 1 383 ? -34.865 -18.751 10.548 1.00 40.81 383 LYS A O 1
ATOM 3085 N N . MET A 1 384 ? -33.957 -18.010 8.637 1.00 42.28 384 MET A N 1
ATOM 3086 C CA . MET A 1 384 ? -34.854 -18.729 7.726 1.00 42.28 384 MET A CA 1
ATOM 3087 C C . MET A 1 384 ? -34.494 -20.212 7.823 1.00 42.28 384 MET A C 1
ATOM 3089 O O . MET A 1 384 ? -33.319 -20.571 7.687 1.00 42.28 384 MET A O 1
ATOM 3093 N N . ASP A 1 385 ? -35.487 -21.053 8.097 1.00 46.34 385 ASP A N 1
ATOM 3094 C CA . ASP A 1 385 ? -35.302 -22.496 8.179 1.00 46.34 385 ASP A CA 1
ATOM 3095 C C . ASP A 1 385 ? -34.650 -23.026 6.887 1.00 46.34 385 ASP A C 1
ATOM 3097 O O . ASP A 1 385 ? -34.936 -22.570 5.777 1.00 46.34 385 ASP A O 1
ATOM 3101 N N . ARG A 1 386 ? -33.707 -23.963 7.030 1.00 41.53 386 ARG A N 1
ATOM 3102 C CA . ARG A 1 386 ? -32.912 -24.499 5.913 1.00 41.53 386 ARG A CA 1
ATOM 3103 C C . ARG A 1 386 ? -33.814 -25.167 4.878 1.00 41.53 386 ARG A C 1
ATOM 3105 O O . ARG A 1 386 ? -33.520 -25.095 3.687 1.00 41.53 386 ARG A O 1
ATOM 3112 N N . THR A 1 387 ? -34.897 -25.781 5.337 1.00 47.06 387 THR A N 1
ATOM 3113 C CA . THR A 1 387 ? -35.944 -26.381 4.510 1.00 47.06 387 THR A CA 1
ATOM 3114 C C . THR A 1 387 ? -36.634 -25.313 3.664 1.00 47.06 387 THR A C 1
ATOM 3116 O O . THR A 1 387 ? -36.710 -25.459 2.447 1.00 47.06 387 THR A O 1
ATOM 3119 N N . THR A 1 388 ? -37.004 -24.180 4.272 1.00 52.16 388 THR A N 1
ATOM 3120 C CA . THR A 1 388 ? -37.566 -23.023 3.561 1.00 52.16 388 THR A CA 1
ATOM 3121 C C . THR A 1 388 ? -36.571 -22.436 2.559 1.00 52.16 388 THR A C 1
ATOM 3123 O O . THR A 1 388 ? -36.930 -22.233 1.409 1.00 52.16 388 THR A O 1
ATOM 3126 N N . TYR A 1 389 ? -35.304 -22.222 2.938 1.00 49.81 389 TYR A N 1
ATOM 3127 C CA . TYR A 1 389 ? -34.283 -21.662 2.037 1.00 49.81 389 TYR A CA 1
ATOM 3128 C C . TYR A 1 389 ? -34.011 -22.546 0.810 1.00 49.81 389 TYR A C 1
ATOM 3130 O O . TYR A 1 389 ? -33.853 -22.028 -0.295 1.00 49.81 389 TYR A O 1
ATOM 3138 N N . LEU A 1 390 ? -33.939 -23.870 0.995 1.00 53.16 390 LEU A N 1
ATOM 3139 C CA . LEU A 1 390 ? -33.738 -24.817 -0.105 1.00 53.16 390 LEU A CA 1
ATOM 3140 C C . LEU A 1 390 ? -34.960 -24.871 -1.028 1.00 53.16 390 LEU A C 1
ATOM 3142 O O . LEU A 1 390 ? -34.775 -24.829 -2.241 1.00 53.16 390 LEU A O 1
ATOM 3146 N N . ALA A 1 391 ? -36.176 -24.852 -0.473 1.00 59.19 391 ALA A N 1
ATOM 3147 C CA . ALA A 1 391 ? -37.405 -24.775 -1.260 1.00 59.19 391 ALA A CA 1
ATOM 3148 C C . ALA A 1 391 ? -37.455 -23.491 -2.108 1.00 59.19 391 ALA A C 1
ATOM 3150 O O . ALA A 1 391 ? -37.627 -23.563 -3.321 1.00 59.19 391 ALA A O 1
ATOM 3151 N N . THR A 1 392 ? -37.167 -22.322 -1.516 1.00 65.00 392 THR A N 1
ATOM 3152 C CA . THR A 1 392 ? -37.151 -21.048 -2.261 1.00 65.00 392 THR A CA 1
ATOM 3153 C C . THR A 1 392 ? -36.042 -21.005 -3.321 1.00 65.00 392 THR A C 1
ATOM 3155 O O . THR A 1 392 ? -36.174 -20.335 -4.345 1.00 65.00 392 THR A O 1
ATOM 3158 N N . ALA A 1 393 ? -34.912 -21.681 -3.090 1.00 62.84 393 ALA A N 1
ATOM 3159 C CA . ALA A 1 393 ? -33.815 -21.744 -4.052 1.00 62.84 393 ALA A CA 1
ATOM 3160 C C . ALA A 1 393 ? -34.124 -22.672 -5.241 1.00 62.84 393 ALA A C 1
ATOM 3162 O O . ALA A 1 393 ? -33.756 -22.335 -6.369 1.00 62.84 393 ALA A O 1
ATOM 3163 N N . ASP A 1 394 ? -34.801 -23.797 -4.999 1.00 72.44 394 ASP A N 1
ATOM 3164 C CA . ASP A 1 394 ? -35.243 -24.724 -6.045 1.00 72.44 394 ASP A CA 1
ATOM 3165 C C . ASP A 1 394 ? -36.385 -24.122 -6.880 1.00 72.44 394 ASP A C 1
ATOM 3167 O O . ASP A 1 394 ? -36.309 -24.146 -8.108 1.00 72.44 394 ASP A O 1
ATOM 3171 N N . GLU A 1 395 ? -37.360 -23.456 -6.253 1.00 77.06 395 GLU A N 1
ATOM 3172 C CA . GLU A 1 395 ? -38.427 -22.724 -6.956 1.00 77.06 395 GLU A CA 1
ATOM 3173 C C . GLU A 1 395 ? -37.863 -21.646 -7.893 1.00 77.06 395 GLU A C 1
ATOM 3175 O O . GLU A 1 395 ? -38.219 -21.571 -9.070 1.00 77.06 395 GLU A O 1
ATOM 3180 N N . ARG A 1 396 ? -36.914 -20.830 -7.408 1.00 79.62 396 ARG A N 1
ATOM 3181 C CA . ARG A 1 396 ? -36.282 -19.778 -8.226 1.00 79.62 396 ARG A CA 1
ATOM 3182 C C . ARG A 1 396 ? -35.452 -20.340 -9.373 1.00 79.62 396 ARG A C 1
ATOM 3184 O O . ARG A 1 396 ? -35.305 -19.679 -10.400 1.00 79.62 396 ARG A O 1
ATOM 3191 N N . ARG A 1 397 ? -34.893 -21.540 -9.213 1.00 84.88 397 ARG A N 1
ATOM 3192 C CA . ARG A 1 397 ? -34.195 -22.248 -10.287 1.00 84.88 397 ARG A CA 1
ATOM 3193 C C . ARG A 1 397 ? -35.179 -22.741 -11.346 1.00 84.88 397 ARG A C 1
ATOM 3195 O O . ARG A 1 397 ? -34.914 -22.540 -12.530 1.00 84.88 397 ARG A O 1
ATOM 3202 N N . GLU A 1 398 ? -36.252 -23.417 -10.941 1.00 83.94 398 GLU A N 1
ATOM 3203 C CA . GLU A 1 398 ? -37.261 -23.937 -11.871 1.00 83.94 398 GLU A CA 1
ATOM 3204 C C . GLU A 1 398 ? -37.891 -22.799 -12.675 1.00 83.94 398 GLU A C 1
ATOM 3206 O O . GLU A 1 398 ? -38.011 -22.897 -13.895 1.00 83.94 398 GLU A O 1
ATOM 3211 N N . GLU A 1 399 ? -38.170 -21.670 -12.024 1.00 84.75 399 GLU A N 1
ATOM 3212 C CA . GLU A 1 399 ? -38.681 -20.480 -12.700 1.00 84.75 399 GLU A CA 1
ATOM 3213 C C . GLU A 1 399 ? -37.648 -19.863 -13.661 1.00 84.75 399 GLU A C 1
ATOM 3215 O O . GLU A 1 399 ? -37.993 -19.497 -14.784 1.00 84.75 399 GLU A O 1
ATOM 3220 N N . ALA A 1 400 ? -36.359 -19.816 -13.296 1.00 83.75 400 ALA A N 1
ATOM 3221 C CA . ALA A 1 400 ? -35.302 -19.349 -14.201 1.00 83.75 400 ALA A CA 1
ATOM 3222 C C . ALA A 1 400 ? -35.180 -20.213 -15.470 1.00 83.75 400 ALA A C 1
ATOM 3224 O O . ALA A 1 400 ? -34.976 -19.677 -16.562 1.00 83.75 400 ALA A O 1
ATOM 3225 N N . LEU A 1 401 ? -35.308 -21.538 -15.333 1.00 87.31 401 LEU A N 1
ATOM 3226 C CA . LEU A 1 401 ? -35.300 -22.480 -16.458 1.00 87.31 401 LEU A CA 1
ATOM 3227 C C . LEU A 1 401 ? -36.544 -22.304 -17.335 1.00 87.31 401 LEU A C 1
ATOM 3229 O O . LEU A 1 401 ? -36.410 -22.146 -18.546 1.00 87.31 401 LEU A O 1
ATOM 3233 N N . ARG A 1 402 ? -37.729 -22.211 -16.722 1.00 90.81 402 ARG A N 1
ATOM 3234 C CA . ARG A 1 402 ? -39.004 -21.996 -17.419 1.00 90.81 402 ARG A CA 1
ATOM 3235 C C . ARG A 1 402 ? -39.014 -20.694 -18.222 1.00 90.81 402 ARG A C 1
ATOM 3237 O O . ARG A 1 402 ? -39.425 -20.671 -19.380 1.00 90.81 402 ARG A O 1
ATOM 3244 N N . LEU A 1 403 ? -38.538 -19.595 -17.634 1.00 90.12 403 LEU A N 1
ATOM 3245 C CA . LEU A 1 403 ? -38.436 -18.307 -18.327 1.00 90.12 403 LEU A CA 1
ATOM 3246 C C . LEU A 1 403 ? -37.427 -18.369 -19.480 1.00 90.12 403 LEU A C 1
ATOM 3248 O O . LEU A 1 403 ? -37.652 -17.766 -20.530 1.00 90.12 403 LEU A O 1
ATOM 3252 N N . ARG A 1 404 ? -36.338 -19.130 -19.323 1.00 89.50 404 ARG A N 1
ATOM 3253 C CA . ARG A 1 404 ? -35.352 -19.325 -20.387 1.00 89.50 404 ARG A CA 1
ATOM 3254 C C . ARG A 1 404 ? -35.897 -20.166 -21.545 1.00 89.50 404 ARG A C 1
ATOM 3256 O O . ARG A 1 404 ? -35.644 -19.810 -22.693 1.00 89.50 404 ARG A O 1
ATOM 3263 N N . GLU A 1 405 ? -36.654 -21.224 -21.263 1.00 89.12 405 GLU A N 1
ATOM 3264 C CA . GLU A 1 405 ? -37.333 -22.062 -22.268 1.00 89.12 405 GLU A CA 1
ATOM 3265 C C . GLU A 1 405 ? -38.365 -21.274 -23.080 1.00 89.12 405 GLU A C 1
ATOM 3267 O O . GLU A 1 405 ? -38.501 -21.483 -24.282 1.00 89.12 405 GLU A O 1
ATOM 3272 N N . ARG A 1 406 ? -39.012 -20.277 -22.465 1.00 89.75 406 ARG A N 1
ATOM 3273 C CA . ARG A 1 406 ? -39.893 -19.315 -23.152 1.00 89.75 406 ARG A CA 1
ATOM 3274 C C . ARG A 1 406 ? -39.151 -18.315 -24.054 1.00 89.75 406 ARG A C 1
ATOM 3276 O O . ARG A 1 406 ? -39.772 -17.401 -24.589 1.00 89.75 406 ARG A O 1
ATOM 3283 N N . GLY A 1 407 ? -37.834 -18.457 -24.214 1.00 88.94 407 GLY A N 1
ATOM 3284 C CA . GLY A 1 407 ? -37.012 -17.656 -25.121 1.00 88.94 407 GLY A CA 1
ATOM 3285 C C . GLY A 1 407 ? -36.484 -16.345 -24.533 1.00 88.94 407 GLY A C 1
ATOM 3286 O O . GLY A 1 407 ? -35.830 -15.584 -25.247 1.00 88.94 407 GLY A O 1
ATOM 3287 N N . LEU A 1 408 ? -36.711 -16.059 -23.244 1.00 91.81 408 LEU A N 1
ATOM 3288 C CA . LEU A 1 408 ? -36.226 -14.816 -22.638 1.00 91.81 408 LEU A CA 1
ATOM 3289 C C . LEU A 1 408 ? -34.694 -14.808 -22.533 1.00 91.81 408 LEU A C 1
ATOM 3291 O O . LEU A 1 408 ? -34.048 -15.817 -22.229 1.00 91.81 408 LEU A O 1
ATOM 3295 N N . SER A 1 409 ? -34.089 -13.638 -22.752 1.00 90.75 409 SER A N 1
ATOM 3296 C CA . SER A 1 409 ? -32.658 -13.431 -22.506 1.00 90.75 409 SER A CA 1
ATOM 3297 C C . SER A 1 409 ? -32.354 -13.499 -21.007 1.00 90.75 409 SER A C 1
ATOM 3299 O O . SER A 1 409 ? -33.191 -13.138 -20.182 1.00 90.75 409 SER A O 1
ATOM 3301 N N . TRP A 1 410 ? -31.135 -13.896 -20.627 1.00 85.88 410 TRP A N 1
ATOM 3302 C CA . TRP A 1 410 ? -30.737 -13.931 -19.211 1.00 85.88 410 TRP A CA 1
ATOM 3303 C C . TRP A 1 410 ? -30.884 -12.580 -18.504 1.00 85.88 410 TRP A C 1
ATOM 3305 O O . TRP A 1 410 ? -31.118 -12.551 -17.301 1.00 85.88 410 TRP A O 1
ATOM 3315 N N . LYS A 1 411 ? -30.802 -11.472 -19.251 1.00 83.88 411 LYS A N 1
ATOM 3316 C CA . LYS A 1 411 ? -31.084 -10.130 -18.739 1.00 83.88 411 LYS A CA 1
ATOM 3317 C C . LYS A 1 411 ? -32.541 -9.995 -18.289 1.00 83.88 411 LYS A C 1
ATOM 3319 O O . LYS A 1 411 ? -32.773 -9.653 -17.136 1.00 83.88 411 LYS A O 1
ATOM 3324 N N . ALA A 1 412 ? -33.492 -10.356 -19.150 1.00 81.88 412 ALA A N 1
ATOM 3325 C CA . ALA A 1 412 ? -34.919 -10.314 -18.829 1.00 81.88 412 ALA A CA 1
ATOM 3326 C C . ALA A 1 412 ? -35.300 -11.316 -17.721 1.00 81.88 412 ALA A C 1
ATOM 3328 O O . ALA A 1 412 ? -36.095 -10.997 -16.843 1.00 81.88 412 ALA A O 1
ATOM 3329 N N . VAL A 1 413 ? -34.686 -12.507 -17.707 1.00 85.75 413 VAL A N 1
ATOM 3330 C CA . VAL A 1 413 ? -34.870 -13.485 -16.616 1.00 85.75 413 VAL A CA 1
ATOM 3331 C C . VAL A 1 413 ? -34.376 -12.917 -15.281 1.00 85.75 413 VAL A C 1
ATOM 3333 O O . VAL A 1 413 ? -35.046 -13.059 -14.262 1.00 85.75 413 VAL A O 1
ATOM 3336 N N . GLY A 1 414 ? -33.219 -12.248 -15.280 1.00 76.81 414 GLY A N 1
ATOM 3337 C CA . GLY A 1 414 ? -32.693 -11.568 -14.099 1.00 76.81 414 GLY A CA 1
ATOM 3338 C C . GLY A 1 414 ? -33.630 -10.475 -13.584 1.00 76.81 414 GLY A C 1
ATOM 3339 O O . GLY A 1 414 ? -33.936 -10.453 -12.394 1.00 76.81 414 GLY A O 1
ATOM 3340 N N . GLU A 1 415 ? -34.147 -9.629 -14.477 1.00 83.38 415 GLU A N 1
ATOM 3341 C CA . GLU A 1 415 ? -35.102 -8.563 -14.138 1.00 83.38 415 GLU A CA 1
ATOM 3342 C C . GLU A 1 415 ? -36.379 -9.118 -13.482 1.00 83.38 415 GLU A C 1
ATOM 3344 O O . GLU A 1 415 ? -36.786 -8.616 -12.436 1.00 83.38 415 GLU A O 1
ATOM 3349 N N . ILE A 1 416 ? -36.950 -10.205 -14.016 1.00 83.38 416 ILE A N 1
ATOM 3350 C CA . ILE A 1 416 ? -38.144 -10.863 -13.448 1.00 83.38 416 ILE A CA 1
ATOM 3351 C C . ILE A 1 416 ? -37.855 -11.478 -12.070 1.00 83.38 416 ILE A C 1
ATOM 3353 O O . ILE A 1 416 ? -38.683 -11.406 -11.165 1.00 83.38 416 ILE A O 1
ATOM 3357 N N . LEU A 1 417 ? -36.673 -12.073 -11.885 1.00 80.69 417 LEU A N 1
ATOM 3358 C CA . LEU A 1 417 ? -36.291 -12.743 -10.637 1.00 80.69 417 LEU A CA 1
ATOM 3359 C C . LEU A 1 417 ? -35.662 -11.804 -9.593 1.00 80.69 417 LEU A C 1
ATOM 3361 O O . LEU A 1 417 ? -35.318 -12.263 -8.495 1.00 80.69 417 LEU A O 1
ATOM 3365 N N . GLY A 1 418 ? -35.492 -10.518 -9.920 1.00 78.25 418 GLY A N 1
ATOM 3366 C CA . GLY A 1 418 ? -34.854 -9.515 -9.065 1.00 78.25 418 GLY A CA 1
ATOM 3367 C C . GLY A 1 418 ? -33.355 -9.754 -8.840 1.00 78.25 418 GLY A C 1
ATOM 3368 O O . GLY A 1 418 ? -32.840 -9.471 -7.759 1.00 78.25 418 GLY A O 1
ATOM 3369 N N . VAL A 1 419 ? -32.652 -10.329 -9.821 1.00 75.62 419 VAL A N 1
ATOM 3370 C CA . VAL A 1 419 ? -31.217 -10.669 -9.762 1.00 75.62 419 VAL A CA 1
ATOM 3371 C C . VAL A 1 419 ? -30.491 -10.267 -11.054 1.00 75.62 419 VAL A C 1
ATOM 3373 O O . VAL A 1 419 ? -31.111 -9.950 -12.062 1.00 75.62 419 VAL A O 1
ATOM 3376 N N . SER A 1 420 ? -29.155 -10.268 -11.068 1.00 73.44 420 SER A N 1
ATOM 3377 C CA . SER A 1 420 ? -28.404 -9.957 -12.295 1.00 73.44 420 SER A CA 1
ATOM 3378 C C . SER A 1 420 ? -28.528 -11.065 -13.353 1.00 73.44 420 SER A C 1
ATOM 3380 O O . SER A 1 420 ? -28.779 -12.228 -13.030 1.00 73.44 420 SER A O 1
ATOM 3382 N N . ALA A 1 421 ? -28.272 -10.733 -14.623 1.00 67.75 421 ALA A N 1
ATOM 3383 C CA . ALA A 1 421 ? -28.295 -11.701 -15.726 1.00 67.75 421 ALA A CA 1
ATOM 3384 C C . ALA A 1 421 ? -27.358 -12.901 -15.487 1.00 67.75 421 ALA A C 1
ATOM 3386 O O . ALA A 1 421 ? -27.706 -14.056 -15.741 1.00 67.75 421 ALA A O 1
ATOM 3387 N N . THR A 1 422 ? -26.173 -12.629 -14.940 1.00 64.12 422 THR A N 1
ATOM 3388 C CA . THR A 1 422 ? -25.185 -13.648 -14.569 1.00 64.12 422 THR A CA 1
ATOM 3389 C C . THR A 1 422 ? -25.689 -14.525 -13.424 1.00 64.12 422 THR A C 1
ATOM 3391 O O . THR A 1 422 ? -25.534 -15.744 -13.471 1.00 64.12 422 THR A O 1
ATOM 3394 N N . ALA A 1 423 ? -26.347 -13.932 -12.422 1.00 59.84 423 ALA A N 1
ATOM 3395 C CA . ALA A 1 423 ? -26.933 -14.673 -11.310 1.00 59.84 423 ALA A CA 1
ATOM 3396 C C . ALA A 1 423 ? -28.090 -15.578 -11.766 1.00 59.84 423 ALA A C 1
ATOM 3398 O O . ALA A 1 423 ? -28.155 -16.725 -11.333 1.00 59.84 423 ALA A O 1
ATOM 3399 N N . ALA A 1 424 ? -28.945 -15.117 -12.685 1.00 77.81 424 ALA A N 1
ATOM 3400 C CA . ALA A 1 424 ? -30.002 -15.934 -13.285 1.00 77.81 424 ALA A CA 1
ATOM 3401 C C . ALA A 1 424 ? -29.439 -17.147 -14.049 1.00 77.81 424 ALA A C 1
ATOM 3403 O O . ALA A 1 424 ? -29.901 -18.273 -13.858 1.00 77.81 424 ALA A O 1
ATOM 3404 N N . ARG A 1 425 ? -28.380 -16.943 -14.846 1.00 79.50 425 ARG A N 1
ATOM 3405 C CA . ARG A 1 425 ? -27.687 -18.026 -15.562 1.00 79.50 425 ARG A CA 1
ATOM 3406 C C . ARG A 1 425 ? -27.072 -19.051 -14.603 1.00 79.50 425 ARG A C 1
ATOM 3408 O O . ARG A 1 425 ? -27.197 -20.251 -14.829 1.00 79.50 425 ARG A O 1
ATOM 3415 N N . LEU A 1 426 ? -26.439 -18.584 -13.526 1.00 74.69 426 LEU A N 1
ATOM 3416 C CA . LEU A 1 426 ? -25.844 -19.441 -12.494 1.00 74.69 426 LEU A CA 1
ATOM 3417 C C . LEU A 1 426 ? -26.892 -20.201 -11.669 1.00 74.69 426 LEU A C 1
ATOM 3419 O O . LEU A 1 426 ? -26.637 -21.331 -11.259 1.00 74.69 426 LEU A O 1
ATOM 3423 N N . LEU A 1 427 ? -28.062 -19.605 -11.409 1.00 76.25 427 LEU A N 1
ATOM 3424 C CA . LEU A 1 427 ? -29.178 -20.286 -10.742 1.00 76.25 427 LEU A CA 1
ATOM 3425 C C . LEU A 1 427 ? -29.654 -21.482 -11.571 1.00 76.25 427 LEU A C 1
ATOM 3427 O O . LEU A 1 427 ? -29.789 -22.579 -11.029 1.00 76.25 427 LEU A O 1
ATOM 3431 N N . ALA A 1 428 ? -29.818 -21.288 -12.881 1.00 77.38 428 ALA A N 1
ATOM 3432 C CA . ALA A 1 428 ? -30.233 -22.332 -13.813 1.00 77.38 428 ALA A CA 1
ATOM 3433 C C . ALA A 1 428 ? -29.186 -23.452 -13.986 1.00 77.38 428 ALA A C 1
ATOM 3435 O O . ALA A 1 428 ? -29.552 -24.609 -14.183 1.00 77.38 428 ALA A O 1
ATOM 3436 N N . SER A 1 429 ? -27.888 -23.134 -13.879 1.00 71.31 429 SER A N 1
ATOM 3437 C CA . SER A 1 429 ? -26.789 -24.083 -14.118 1.00 71.31 429 SER A CA 1
ATOM 3438 C C . SER A 1 429 ? -26.371 -24.921 -12.903 1.00 71.31 429 SER A C 1
ATOM 3440 O O . SER A 1 429 ? -25.501 -25.783 -13.029 1.00 71.31 429 SER A O 1
ATOM 3442 N N . ARG A 1 430 ? -26.927 -24.682 -11.706 1.00 70.38 430 ARG A N 1
ATOM 3443 C CA . ARG A 1 430 ? -26.635 -25.513 -10.519 1.00 70.38 430 ARG A CA 1
ATOM 3444 C C . ARG A 1 430 ? -27.108 -26.954 -10.767 1.00 70.38 430 ARG A C 1
ATOM 3446 O O . ARG A 1 430 ? -28.006 -27.172 -11.565 1.00 70.38 430 ARG A O 1
ATOM 3453 N N . GLN A 1 431 ? -26.585 -27.970 -10.086 1.00 56.91 431 GLN A N 1
ATOM 3454 C CA . GLN A 1 431 ? -27.185 -29.322 -10.080 1.00 56.91 431 GLN A CA 1
ATOM 3455 C C . GLN A 1 431 ? -28.149 -29.465 -8.894 1.00 56.91 431 GLN A C 1
ATOM 3457 O O . GLN A 1 431 ? -27.935 -28.830 -7.859 1.00 56.91 431 GLN A O 1
ATOM 3462 N N . LYS A 1 432 ? -29.231 -30.243 -9.057 1.00 51.47 432 LYS A N 1
ATOM 3463 C CA . LYS A 1 432 ? -30.210 -30.501 -7.989 1.00 51.47 432 LYS A CA 1
ATOM 3464 C C . LYS A 1 432 ? -29.481 -31.254 -6.876 1.00 51.47 432 LYS A C 1
ATOM 3466 O O . LYS A 1 432 ? -28.999 -32.361 -7.095 1.00 51.47 432 LYS A O 1
ATOM 3471 N N . ARG A 1 433 ? -29.313 -30.632 -5.708 1.00 46.47 433 ARG A N 1
ATOM 3472 C CA . ARG A 1 433 ? -28.690 -31.296 -4.558 1.00 46.47 433 ARG A CA 1
ATOM 3473 C C . ARG A 1 433 ? -29.764 -32.140 -3.888 1.00 46.47 433 ARG A C 1
ATOM 3475 O O . ARG A 1 433 ? -30.598 -31.597 -3.177 1.00 46.47 433 ARG A O 1
ATOM 3482 N N . SER A 1 434 ? -29.759 -33.445 -4.133 1.00 38.50 434 SER A N 1
ATOM 3483 C CA . SER A 1 434 ? -30.597 -34.379 -3.383 1.00 38.50 434 SER A CA 1
ATOM 3484 C C . SER A 1 434 ? -30.209 -34.335 -1.904 1.00 38.50 434 SER A C 1
ATOM 3486 O O . SER A 1 434 ? -29.033 -34.487 -1.564 1.00 38.50 434 SER A O 1
ATOM 3488 N N . SER A 1 435 ? -31.187 -34.122 -1.025 1.00 34.81 435 SER A N 1
ATOM 3489 C CA . SER A 1 435 ? -31.020 -34.362 0.410 1.00 34.81 435 SER A CA 1
ATOM 3490 C C . SER A 1 435 ? -30.575 -35.815 0.624 1.00 34.81 435 SER A C 1
ATOM 3492 O O . SER A 1 435 ? -31.148 -36.702 -0.013 1.00 34.81 435 SER A O 1
ATOM 3494 N N . PRO A 1 436 ? -29.566 -36.096 1.469 1.00 31.58 436 PRO A N 1
ATOM 3495 C CA . PRO A 1 436 ? -29.250 -37.474 1.819 1.00 31.58 436 PRO A CA 1
ATOM 3496 C C . PRO A 1 436 ? -30.450 -38.095 2.553 1.00 31.58 436 PRO A C 1
ATOM 3498 O O . PRO A 1 436 ? -31.127 -37.377 3.299 1.00 31.58 436 PRO A O 1
ATOM 3501 N N . PRO A 1 437 ? -30.742 -39.391 2.338 1.00 30.19 437 PRO A N 1
ATOM 3502 C CA . PRO A 1 437 ? -31.821 -40.063 3.043 1.00 30.19 437 PRO A CA 1
ATOM 3503 C C . PRO A 1 437 ? -31.562 -39.995 4.549 1.00 30.19 437 PRO A C 1
ATOM 3505 O O . PRO A 1 437 ? -30.436 -40.192 5.008 1.00 30.19 437 PRO A O 1
ATOM 3508 N N . LEU A 1 438 ? -32.616 -39.666 5.295 1.00 33.06 438 LEU A N 1
ATOM 3509 C CA . LEU A 1 438 ? -32.638 -39.772 6.748 1.00 33.06 438 LEU A CA 1
ATOM 3510 C C . LEU A 1 438 ? -32.388 -41.242 7.108 1.00 33.06 438 LEU A C 1
ATOM 3512 O O . LEU A 1 438 ? -33.172 -42.104 6.708 1.00 33.06 438 LEU A O 1
ATOM 3516 N N . VAL A 1 439 ? -31.292 -41.505 7.819 1.00 34.53 439 VAL A N 1
ATOM 3517 C CA . VAL A 1 439 ? -31.047 -42.757 8.546 1.00 34.53 439 VAL A CA 1
ATOM 3518 C C . VAL A 1 439 ? -31.092 -42.437 10.026 1.00 34.53 439 VAL A C 1
ATOM 3520 O O . VAL A 1 439 ? -30.435 -41.438 10.410 1.00 34.53 439 VAL A O 1
#

Sequence (439 aa):
MHSARQLHLDLRSPADHAELFGKLAPKASRLVWLPQQKPAWRALPHDRLRDELVRHSGVPDVYLTPNEFYGWRRTSLLAGLHALFVDIDDHSGGQVDRMGMSALAISKIERAGIPEPNAIVYTGRGIHLYWLIEPLPARALPRWQACQRQLCEVLGGDKQSVDCTRVLRVVGSVNSKTGGLVTAELSHPDRYEFDWISDQILPVTRDEVRKAKAERVQVRDIRPAQAKAGVKRGKSVKGSIYERWYQVYQDLWRIVDANDWRTCGVPKGKRDRLLFMMANALSWFTVSDALEAEIIDVARRLTPTLTEREVLSYCSSVLARARADAAKDDGKRYRYKRETLWNALSDLIEPHAGLVDQLRAIVPDDVREQRERERLRQRDGVKMDRTTYLATADERREEALRLRERGLSWKAVGEILGVSATAARLLASRQKRSSPPLV

Organism: NCBI:txid2563443

pLDDT: mean 81.46, std 17.0, range [29.47, 98.25]

Secondary structure (DSSP, 8-state):
----------TTSHHHHHHHT-PPPTT-BEEEE-TTSSSSEEEE-HHHHHHHHGGGTT-BT-EE-SSEESSSS-GGGEEEEEEEEEEEE--S-S---HHHHHHHHHHHHHHTTPPPPSEEEE-SSEEEEEEEEEEEEGGGHHHHHHHHHHHHHHHT--GGG-STT--EEPTT-EETTTTEE-EEEES--PPBPHHHHHHHHSSS-HHHHHHHHHHHHHHHHHHHHHHTTT-----PPPS-HHHHHHHHHHHHHHHHHHTTHHHH-PPTTTHHHHHHHHHHHHTTTS-HHHHHHHHHHHHHHH-TTS-HHHHHHHHHHHHHHHHHHHHH----S----HHHHHHTTHHHHTTSTTHHHH-SSSS-HHHHHHHHHHHHHHHHHT---HHHHHHHHHHHHHHHHHHHHTT--HHHHHHHHTS-HHHHHHHHHS---PPPPP-

Radius of gyration: 25.68 Å; Cα contacts (8 Å, |Δi|>4): 627; chains: 1; bounding box: 66×65×74 Å

Solvent-accessible surface area (backbone atoms only — not comparable to full-atom values): 24248 Å² total; per-residue (Å²): 137,84,82,76,80,75,80,70,80,66,52,56,34,29,26,43,50,57,53,72,47,52,87,60,60,91,82,24,16,34,40,36,38,37,76,91,44,88,76,29,67,44,63,30,38,61,82,53,40,41,70,55,26,59,75,37,52,67,34,57,58,32,30,35,30,63,29,31,8,53,55,50,76,37,80,93,27,42,48,32,42,20,52,48,56,37,45,37,74,62,84,86,80,69,90,62,61,49,65,60,50,50,53,52,42,52,52,44,32,59,75,63,61,32,78,82,53,24,30,43,33,39,52,52,48,26,38,36,40,30,38,43,32,56,76,36,56,46,88,47,45,57,60,53,45,49,39,24,43,46,52,22,64,71,62,64,26,48,79,78,56,46,38,76,56,42,67,44,78,34,29,21,12,18,25,71,94,69,69,28,66,15,42,50,49,71,74,47,90,74,60,38,57,58,72,63,52,45,38,45,56,33,99,64,30,67,64,52,54,47,45,53,51,50,48,56,45,51,54,52,69,53,36,71,69,47,59,77,68,72,70,85,80,84,85,79,87,80,78,55,72,48,47,52,31,51,40,37,41,54,30,54,49,51,45,36,56,77,66,46,17,75,78,76,33,50,56,90,96,50,41,65,67,52,51,37,54,47,41,48,27,44,49,65,69,36,38,60,87,56,36,59,62,52,42,50,49,53,36,55,53,31,33,64,88,57,52,69,70,56,53,49,59,70,35,39,68,50,52,53,23,33,44,52,22,71,75,65,70,70,69,61,51,88,79,79,53,46,64,58,49,22,76,72,42,41,89,68,40,71,86,43,85,69,46,61,78,74,35,85,47,56,40,54,67,65,60,53,50,49,53,51,50,51,54,49,49,58,54,66,76,60,66,71,51,69,68,58,55,51,51,56,51,50,52,55,20,54,51,41,44,54,42,42,74,74,68,46,51,48,56,60,44,3,63,77,71,74,44,51,33,67,53,34,51,52,48,48,67,56,76,89,78,76,77,77,80,90,126

Nearest PDB structures (foldseek):
  6zp9-assembly2_B  TM=7.283E-01  e=2.171E-08  Cyanophage S-2L

Mean predicted aligned error: 13.77 Å